Protein AF-A0A094ICD2-F1 (afdb_monomer_lite)

Secondary structure (DSSP, 8-state):
--SS-EEEEES-SEEE--HHHHH-HHHHHHHHHHHHHHHHT--GGGS-EEEETTEEEE-TTSPPPTHIIIIIIHHHHHHHSEEE----EEEEE------SS-S-----SHHHHHHH-SSTTSTTTT--GGG--TTTTT----TTHHHHHHHHHTS--------------PPPPP-STT----GGG--TT-HHHHHHHHHHHHHHHHHHHHHHHTT-TTHHHHHHHHHHHHHHHHHHHSTT-HHHHHHHHHHHHHHHHHHHHHHHHH-GGGGGB-----GGGGTT-B--SHHHHHHHHHHHHHHHHHHHT-SB-THHHHT-SS-TTSHHHHHHHH-HHHHHHHHHHHHHHHHHHHHHHHHHHHHHHHHHHHHHHHHHSPP-EEE-SSS--EEE-TT-HHHHHHHHHHH-EEE-EE-SS-SSHHHHHHHHHHHS--HHHHHHHHHHHHIIIIISS---S--------EEGGGSTTTGGG--S---SEEEEESSPPGGGSTTSEEEGGG--HHHHEEPP---EEEEETTTTEEGGGTSS----TTTTSPPPPSSTTGGGTHHHH-S---HHHHHHGGGG--TTS-HHHHHHHHHTTSSGGGHHHHHHHHHHH--S-TTSHHHHHHHHHHHHB--SPPSS-SS-GGGGGGG-HHHHHHHHHHHHHHHHHHTT-GGGHHHHHHHHHHHHHHHHS--SS--TTTTTT-

pLDDT: mean 82.65, std 15.4, range [32.81, 98.5]

Radius of gyration: 41.5 Å; chains: 1; bounding box: 140×79×101 Å

Sequence (702 aa):
MAKGRLRRCFPGPAIAVSQERMADPSFRKALVQLLTDLDDKTPAEAWPVVSKADSKANEARDSVHPKFITEILTGILRGIGQPVDVARIYKRTREDVLWSKAYKPWRPKRWAAVEQNPDPFGTQRAWKSSKLFHYDDTQLTVSTLRPYLAQVATRGTVALKYHIFTPDCRPRICQGHSTFPKLSLLVADDPYLFLADLELWDQDWLDDWLIANLQSSNSCTLLADLIEGYTATATSHYAESPEDISLMLLTSMDLWVALDKCAIHQHSLLSSYDPGFSHSLFNPFQLPKKLQMERLSRVQQYVTKRINASLYGSLHLFRDIDAKDSFAVRFFEESLHHQILRRDIEAAANIEREQKKMEFEEKHRQYHRMLEESAEICCDRIQWNRHSRSTHGPNCTKCQLISSATSMQITVHEWPLPGREIETKSAVFELDVPTAIAKWRNATYALLVDIFSPVASNLQSDTKVYFLSKFSGLSKYASSRTGRLQLASRKKPFVNAHYGTKKISGATEESICVNNGLQYSMYDSKLSKFTGELLGRCDVLRICTFQLPCGPYGTLQFALDGTTHTSNEMVARQAECPKALNQHEFYAFTALRSGDRLQWRNIARELVARVLNFSHEETYLLVAQTAWQVGRPGDGKLCREAHADLEEEEFGMLLLSVMGEAVGTAEGNWQNAVAIRTIVALATRLLSCPLTVVSTEVAAAF

Structure (mmCIF, N/CA/C/O backbone):
data_AF-A0A094ICD2-F1
#
_entry.id   AF-A0A094ICD2-F1
#
loop_
_atom_site.group_PDB
_atom_site.id
_atom_site.type_symbol
_atom_site.label_atom_id
_atom_site.label_alt_id
_atom_site.label_comp_id
_atom_site.label_asym_id
_atom_site.label_entity_id
_atom_site.label_seq_id
_atom_site.pdbx_PDB_ins_code
_atom_site.Cartn_x
_atom_site.Cartn_y
_atom_site.Cartn_z
_atom_site.occupancy
_atom_site.B_iso_or_equiv
_atom_site.auth_seq_id
_atom_site.auth_comp_id
_atom_site.auth_asym_id
_atom_site.auth_atom_id
_atom_site.pdbx_PDB_model_num
ATOM 1 N N . MET A 1 1 ? 15.847 31.135 -52.117 1.00 32.81 1 MET A N 1
ATOM 2 C CA . MET A 1 1 ? 15.689 29.666 -52.046 1.00 32.81 1 MET A CA 1
ATOM 3 C C . MET A 1 1 ? 17.005 29.041 -52.486 1.00 32.81 1 MET A C 1
ATOM 5 O O . MET A 1 1 ? 17.396 29.264 -53.622 1.00 32.81 1 MET A O 1
ATOM 9 N N . ALA A 1 2 ? 17.728 28.365 -51.591 1.00 35.47 2 ALA A N 1
ATOM 10 C CA . ALA A 1 2 ? 18.984 27.691 -51.929 1.00 35.47 2 ALA A CA 1
ATOM 11 C C . ALA A 1 2 ? 18.685 26.306 -52.531 1.00 35.47 2 ALA A C 1
ATOM 13 O O . ALA A 1 2 ? 17.909 25.538 -51.961 1.00 35.47 2 ALA A O 1
ATOM 14 N N . LYS A 1 3 ? 19.267 25.996 -53.695 1.00 42.56 3 LYS A N 1
ATOM 15 C CA . LYS A 1 3 ? 19.184 24.677 -54.342 1.00 42.56 3 LYS A CA 1
ATOM 16 C C . LYS A 1 3 ? 20.236 23.743 -53.715 1.00 42.56 3 LYS A C 1
ATOM 18 O O . LYS A 1 3 ? 21.357 23.691 -54.200 1.00 42.56 3 LYS A O 1
ATOM 23 N N . GLY A 1 4 ? 19.886 23.018 -52.645 1.00 56.50 4 GLY A N 1
ATOM 24 C CA . GLY A 1 4 ? 20.704 21.916 -52.095 1.00 56.50 4 GLY A CA 1
ATOM 25 C C . GLY A 1 4 ? 20.688 21.778 -50.563 1.00 56.50 4 GLY A C 1
ATOM 26 O O . GLY A 1 4 ? 20.390 22.736 -49.856 1.00 56.50 4 GLY A O 1
ATOM 27 N N . ARG A 1 5 ? 20.992 20.572 -50.043 1.00 53.19 5 ARG A N 1
ATOM 28 C CA . ARG A 1 5 ? 21.205 20.311 -48.599 1.00 53.19 5 ARG A CA 1
ATOM 29 C C . ARG A 1 5 ? 22.667 20.627 -48.235 1.00 53.19 5 ARG A C 1
ATOM 31 O O . ARG A 1 5 ? 23.563 20.110 -48.896 1.00 53.19 5 ARG A O 1
ATOM 38 N N . LEU A 1 6 ? 22.907 21.401 -47.173 1.00 61.72 6 LEU A N 1
ATOM 39 C CA . LEU A 1 6 ? 24.249 21.716 -46.653 1.00 61.72 6 LEU A CA 1
ATOM 40 C C . LEU A 1 6 ? 24.878 20.467 -46.026 1.00 61.72 6 LEU A C 1
ATOM 42 O O . LEU A 1 6 ? 24.270 19.856 -45.150 1.00 61.72 6 LEU A O 1
ATOM 46 N N . ARG A 1 7 ? 26.093 20.080 -46.425 1.00 62.88 7 ARG A N 1
ATOM 47 C CA . ARG A 1 7 ? 26.839 18.992 -45.771 1.00 62.88 7 ARG A CA 1
ATOM 48 C C . ARG A 1 7 ? 27.725 19.586 -44.674 1.00 62.88 7 ARG A C 1
ATOM 50 O O . ARG A 1 7 ? 28.666 20.309 -44.973 1.00 62.88 7 ARG A O 1
ATOM 57 N N . ARG A 1 8 ? 27.419 19.284 -43.414 1.00 67.25 8 ARG A N 1
ATOM 58 C CA . ARG A 1 8 ? 28.163 19.717 -42.222 1.00 67.25 8 ARG A CA 1
ATOM 59 C C . ARG A 1 8 ? 28.950 18.553 -41.632 1.00 67.25 8 ARG A C 1
ATOM 61 O O . ARG A 1 8 ? 28.534 17.406 -41.770 1.00 67.25 8 ARG A O 1
ATOM 68 N N . CYS A 1 9 ? 30.065 18.854 -40.981 1.00 69.56 9 CYS A N 1
ATOM 69 C CA . CYS A 1 9 ? 30.991 17.879 -40.420 1.00 69.56 9 CYS A CA 1
ATOM 70 C C . CYS A 1 9 ? 31.093 18.083 -38.903 1.00 69.56 9 CYS A C 1
ATOM 72 O O . CYS A 1 9 ? 31.327 19.210 -38.468 1.00 69.56 9 CYS A O 1
ATOM 74 N N . PHE A 1 10 ? 30.914 17.019 -38.120 1.00 72.31 10 PHE A N 1
ATOM 75 C CA . PHE A 1 10 ? 30.946 17.057 -36.657 1.00 72.31 10 PHE A CA 1
ATOM 76 C C . PHE A 1 10 ? 31.790 15.903 -36.088 1.00 72.31 10 PHE A C 1
ATOM 78 O O . PHE A 1 10 ? 31.730 14.814 -36.647 1.00 72.31 10 PHE A O 1
ATOM 85 N N . PRO A 1 11 ? 32.527 16.101 -34.983 1.00 72.00 11 PRO A N 1
ATOM 86 C CA . PRO A 1 11 ? 32.781 17.391 -34.344 1.00 72.00 11 PRO A CA 1
ATOM 87 C C . PRO A 1 11 ? 33.642 18.315 -35.233 1.00 72.00 11 PRO A C 1
ATOM 89 O O . PRO A 1 11 ? 34.136 17.920 -36.295 1.00 72.00 11 PRO A O 1
ATOM 92 N N . GLY A 1 12 ? 33.753 19.583 -34.820 1.00 71.12 12 GLY A N 1
ATOM 93 C CA . GLY A 1 12 ? 34.619 20.590 -35.444 1.00 71.12 12 GLY A CA 1
ATOM 94 C C . GLY A 1 12 ? 36.111 20.274 -35.233 1.00 71.12 12 GLY A C 1
ATOM 95 O O . GLY A 1 12 ? 36.508 19.112 -35.282 1.00 71.12 12 GLY A O 1
ATOM 96 N N . PRO A 1 13 ? 36.998 21.262 -35.047 1.00 77.38 13 PRO A N 1
ATOM 97 C CA . PRO A 1 13 ? 38.361 20.981 -34.597 1.00 77.38 13 PRO A CA 1
ATOM 98 C C . PRO A 1 13 ? 38.342 20.208 -33.267 1.00 77.38 13 PRO A C 1
ATOM 100 O O . PRO A 1 13 ? 37.685 20.644 -32.326 1.00 77.38 13 PRO A O 1
ATOM 103 N N . ALA A 1 14 ? 39.048 19.078 -33.195 1.00 82.25 14 ALA A N 1
ATOM 104 C CA . ALA A 1 14 ? 39.200 18.290 -31.975 1.00 82.25 14 ALA A CA 1
ATOM 105 C C . ALA A 1 14 ? 40.624 18.450 -31.432 1.00 82.25 14 ALA A C 1
ATOM 107 O O . ALA A 1 14 ? 41.586 18.551 -32.198 1.00 82.25 14 ALA A O 1
ATOM 108 N N . ILE A 1 15 ? 40.747 18.552 -30.110 1.00 86.69 15 ILE A N 1
ATOM 109 C CA . ILE A 1 15 ? 42.008 18.831 -29.424 1.00 86.69 15 ILE A CA 1
ATOM 110 C C . ILE A 1 15 ? 42.084 17.920 -28.204 1.00 86.69 15 ILE A C 1
ATOM 112 O O . ILE A 1 15 ? 41.211 17.972 -27.341 1.00 86.69 15 ILE A O 1
ATOM 116 N N . ALA A 1 16 ? 43.123 17.097 -28.140 1.00 86.19 16 ALA A N 1
ATOM 117 C CA . ALA A 1 16 ? 43.427 16.286 -26.976 1.00 86.19 16 ALA A CA 1
ATOM 118 C C . ALA A 1 16 ? 44.185 17.131 -25.948 1.00 86.19 16 ALA A C 1
ATOM 120 O O . ALA A 1 16 ? 45.175 17.787 -26.275 1.00 86.19 16 ALA A O 1
ATOM 121 N N . VAL A 1 17 ? 43.726 17.101 -24.701 1.00 89.56 17 VAL A N 1
ATOM 122 C CA . VAL A 1 17 ? 44.374 17.749 -23.554 1.00 89.56 17 VAL A CA 1
ATOM 123 C C . VAL A 1 17 ? 44.742 16.653 -22.561 1.00 89.56 17 VAL A C 1
ATOM 125 O O . VAL A 1 17 ? 43.962 15.721 -22.363 1.00 89.56 17 VAL A O 1
ATOM 128 N N . SER A 1 18 ? 45.929 16.728 -21.954 1.00 88.50 18 SER A N 1
ATOM 129 C CA . SER A 1 18 ? 46.365 15.688 -21.019 1.00 88.50 18 SER A CA 1
ATOM 130 C C . SER A 1 18 ? 45.477 15.639 -19.774 1.00 88.50 18 SER A C 1
ATOM 132 O O . SER A 1 18 ? 44.987 16.661 -19.284 1.00 88.50 18 SER A O 1
ATOM 134 N N . GLN A 1 19 ? 45.302 14.434 -19.231 1.00 85.00 19 GLN A N 1
ATOM 135 C CA . GLN A 1 19 ? 44.500 14.214 -18.029 1.00 85.00 19 GLN A CA 1
ATOM 136 C C . GLN A 1 19 ? 45.043 15.001 -16.828 1.00 85.00 19 GLN A C 1
ATOM 138 O O . GLN A 1 19 ? 44.263 15.561 -16.068 1.00 85.00 19 GLN A O 1
ATOM 143 N N . GLU A 1 20 ? 46.366 15.130 -16.704 1.00 87.44 20 GLU A N 1
ATOM 144 C CA . GLU A 1 20 ? 47.018 15.937 -15.663 1.00 87.44 20 GLU A CA 1
ATOM 145 C C . GLU A 1 20 ? 46.629 17.421 -15.745 1.00 87.44 20 GLU A C 1
ATOM 147 O O . GLU A 1 20 ? 46.322 18.044 -14.729 1.00 87.44 20 GLU A O 1
ATOM 152 N N . ARG A 1 21 ? 46.574 17.990 -16.959 1.00 81.69 21 ARG A N 1
ATOM 153 C CA . ARG A 1 21 ? 46.151 19.382 -17.180 1.00 81.69 21 ARG A CA 1
ATOM 154 C C . ARG A 1 21 ? 44.667 19.573 -16.891 1.00 81.69 21 ARG A C 1
ATOM 156 O O . ARG A 1 21 ? 44.298 20.574 -16.289 1.00 81.69 21 ARG A O 1
ATOM 163 N N . MET A 1 22 ? 43.825 18.613 -17.274 1.00 84.25 22 MET A N 1
ATOM 164 C CA . MET A 1 22 ? 42.396 18.641 -16.942 1.00 84.25 22 MET A CA 1
ATOM 165 C C . MET A 1 22 ? 42.131 18.427 -15.446 1.00 84.25 22 MET A C 1
ATOM 167 O O . MET A 1 22 ? 41.135 18.928 -14.932 1.00 84.25 22 MET A O 1
ATOM 171 N N . ALA A 1 23 ? 43.001 17.708 -14.733 1.00 83.62 23 ALA A N 1
ATOM 172 C CA . ALA A 1 23 ? 42.873 17.476 -13.297 1.00 83.62 23 ALA A CA 1
ATOM 173 C C . ALA A 1 23 ? 43.280 18.699 -12.454 1.00 83.62 23 ALA A C 1
ATOM 175 O O . ALA A 1 23 ? 42.769 18.857 -11.340 1.00 83.62 23 ALA A O 1
ATOM 176 N N . ASP A 1 24 ? 44.129 19.590 -12.981 1.00 88.44 24 ASP A N 1
ATOM 177 C CA . ASP A 1 24 ? 44.553 20.819 -12.300 1.00 88.44 24 ASP A CA 1
ATOM 178 C C . ASP A 1 24 ? 43.336 21.691 -11.907 1.00 88.44 24 ASP A C 1
ATOM 180 O O . ASP A 1 24 ? 42.600 22.183 -12.775 1.00 88.44 24 ASP A O 1
ATOM 184 N N . PRO A 1 25 ? 43.084 21.897 -10.598 1.00 83.19 25 PRO A N 1
ATOM 185 C CA . PRO A 1 25 ? 41.986 22.735 -10.120 1.00 83.19 25 PRO A CA 1
ATOM 186 C C . PRO A 1 25 ? 42.049 24.177 -10.638 1.00 83.19 25 PRO A C 1
ATOM 188 O O . PRO A 1 25 ? 41.003 24.786 -10.872 1.00 83.19 25 PRO A O 1
ATOM 191 N N . SER A 1 26 ? 43.252 24.722 -10.845 1.00 85.56 26 SER A N 1
ATOM 192 C CA . SER A 1 26 ? 43.446 26.100 -11.311 1.00 85.56 26 SER A CA 1
ATOM 193 C C . SER A 1 26 ? 43.010 26.249 -12.764 1.00 85.56 26 SER A C 1
ATOM 195 O O . SER A 1 26 ? 42.265 27.171 -13.104 1.00 85.56 26 SER A O 1
ATOM 197 N N . PHE A 1 27 ? 43.411 25.294 -13.608 1.00 85.06 27 PHE A N 1
ATOM 198 C CA . PHE A 1 27 ? 42.992 25.230 -15.001 1.00 85.06 27 PHE A CA 1
ATOM 199 C C . PHE A 1 27 ? 41.477 25.037 -15.135 1.00 85.06 27 PHE A C 1
ATOM 201 O O . PHE A 1 27 ? 40.829 25.798 -15.853 1.00 85.06 27 PHE A O 1
ATOM 208 N N . ARG A 1 28 ? 40.885 24.088 -14.392 1.00 88.62 28 ARG A N 1
ATOM 209 C CA . ARG A 1 28 ? 39.427 23.864 -14.398 1.00 88.62 28 ARG A CA 1
ATOM 210 C C . ARG A 1 28 ? 38.656 25.110 -13.993 1.00 88.62 28 ARG A C 1
ATOM 212 O O . ARG A 1 28 ? 37.696 25.470 -14.664 1.00 88.62 28 ARG A O 1
ATOM 219 N N . LYS A 1 29 ? 39.096 25.795 -12.935 1.00 85.69 29 LYS A N 1
ATOM 220 C CA . LYS A 1 29 ? 38.468 27.039 -12.483 1.00 85.69 29 LYS A CA 1
ATOM 221 C C . LYS A 1 29 ? 38.525 28.122 -13.562 1.00 85.69 29 LYS A C 1
ATOM 223 O O . LYS A 1 29 ? 37.511 28.763 -13.811 1.00 85.69 29 LYS A O 1
ATOM 228 N N . ALA A 1 30 ? 39.669 28.304 -14.222 1.00 85.94 30 ALA A N 1
ATOM 229 C CA . ALA A 1 30 ? 39.820 29.287 -15.296 1.00 85.94 30 ALA A CA 1
ATOM 230 C C . ALA A 1 30 ? 38.990 28.938 -16.544 1.00 85.94 30 ALA A C 1
ATOM 232 O O . ALA A 1 30 ? 38.371 29.820 -17.135 1.00 85.94 30 ALA A O 1
ATOM 233 N N . LEU A 1 31 ? 38.944 27.658 -16.925 1.00 85.50 31 LEU A N 1
ATOM 234 C CA . LEU A 1 31 ? 38.161 27.178 -18.062 1.00 85.50 31 LEU A CA 1
ATOM 235 C C . LEU A 1 31 ? 36.656 27.329 -17.815 1.00 85.50 31 LEU A C 1
ATOM 237 O O . LEU A 1 31 ? 35.949 27.835 -18.681 1.00 85.50 31 LEU A O 1
ATOM 241 N N . VAL A 1 32 ? 36.176 26.933 -16.631 1.00 88.38 32 VAL A N 1
ATOM 242 C CA . VAL A 1 32 ? 34.773 27.112 -16.232 1.00 88.38 32 VAL A CA 1
ATOM 243 C C . VAL A 1 32 ? 34.426 28.595 -16.200 1.00 88.38 32 VAL A C 1
ATOM 245 O O . VAL A 1 32 ? 33.446 28.981 -16.821 1.00 88.38 32 VAL A O 1
ATOM 248 N N . GLN A 1 33 ? 35.261 29.434 -15.579 1.00 86.88 33 GLN A N 1
ATOM 249 C CA . GLN A 1 33 ? 35.026 30.877 -15.532 1.00 86.88 33 GLN A CA 1
ATOM 250 C C . GLN A 1 33 ? 34.935 31.491 -16.935 1.00 86.88 33 GLN A C 1
ATOM 252 O O . GLN A 1 33 ? 34.023 32.266 -17.191 1.00 86.88 33 GLN A O 1
ATOM 257 N N . LEU A 1 34 ? 35.828 31.114 -17.859 1.00 83.88 34 LEU A N 1
ATOM 258 C CA . LEU A 1 34 ? 35.785 31.586 -19.245 1.00 83.88 34 LEU A CA 1
ATOM 259 C C . LEU A 1 34 ? 34.480 31.185 -19.947 1.00 83.88 34 LEU A C 1
ATOM 261 O O . LEU A 1 34 ? 33.898 31.998 -20.659 1.00 83.88 34 LEU A O 1
ATOM 265 N N . LEU A 1 35 ? 34.030 29.940 -19.771 1.00 85.12 35 LEU A N 1
ATOM 266 C CA . LEU A 1 35 ? 32.788 29.455 -20.375 1.00 85.12 35 LEU A CA 1
ATOM 267 C C . LEU A 1 35 ? 31.563 30.160 -19.779 1.00 85.12 35 LEU A C 1
ATOM 269 O O . LEU A 1 35 ? 30.711 30.613 -20.538 1.00 85.12 35 LEU A O 1
ATOM 273 N N . THR A 1 36 ? 31.516 30.311 -18.453 1.00 83.31 36 THR A N 1
ATOM 274 C CA . THR A 1 36 ? 30.461 31.052 -17.750 1.00 83.31 36 THR A CA 1
ATOM 275 C C . THR A 1 36 ? 30.432 32.518 -18.184 1.00 83.31 36 THR A C 1
ATOM 277 O O . THR A 1 36 ? 29.371 33.040 -18.504 1.00 83.31 36 THR A O 1
ATOM 280 N N . ASP A 1 37 ? 31.589 33.178 -18.287 1.00 80.62 37 ASP A N 1
ATOM 281 C CA . ASP A 1 37 ? 31.666 34.579 -18.712 1.00 80.62 37 ASP A CA 1
ATOM 282 C C . ASP A 1 37 ? 31.225 34.769 -20.172 1.00 80.62 37 ASP A C 1
ATOM 284 O O . ASP A 1 37 ? 30.609 35.784 -20.501 1.00 80.62 37 ASP A O 1
ATOM 288 N N . LEU A 1 38 ? 31.522 33.813 -21.060 1.00 78.69 38 LEU A N 1
ATOM 289 C CA . LEU A 1 38 ? 31.080 33.864 -22.458 1.00 78.69 38 LEU A CA 1
ATOM 290 C C . LEU A 1 38 ? 29.566 33.646 -22.612 1.00 78.69 38 LEU A C 1
ATOM 292 O O . LEU A 1 38 ? 28.971 34.244 -23.515 1.00 78.69 38 LEU A O 1
ATOM 296 N N . ASP A 1 39 ? 28.963 32.830 -21.745 1.00 77.31 39 ASP A N 1
ATOM 297 C CA . ASP A 1 39 ? 27.515 32.598 -21.691 1.00 77.31 39 ASP A CA 1
ATOM 298 C C . ASP A 1 39 ? 26.775 33.825 -21.128 1.00 77.31 39 ASP A C 1
ATOM 300 O O . ASP A 1 39 ? 25.893 34.379 -21.787 1.00 77.31 39 ASP A O 1
ATOM 304 N N . ASP A 1 40 ? 27.222 34.343 -19.977 1.00 73.44 40 ASP A N 1
ATOM 305 C CA . ASP A 1 40 ? 26.594 35.481 -19.292 1.00 73.44 40 ASP A CA 1
ATOM 306 C C . ASP A 1 40 ? 26.815 36.820 -20.017 1.00 73.44 40 ASP A C 1
ATOM 308 O O . ASP A 1 40 ? 25.942 37.694 -20.037 1.00 73.44 40 ASP A O 1
ATOM 312 N N . LYS A 1 41 ? 28.012 37.029 -20.580 1.00 73.75 41 LYS A N 1
ATOM 313 C CA . LYS A 1 41 ? 28.470 38.318 -21.129 1.00 73.75 41 LYS A CA 1
ATOM 314 C C . LYS A 1 41 ? 29.067 38.141 -22.514 1.00 73.75 41 LYS A C 1
ATOM 316 O O . LYS A 1 41 ? 30.206 38.531 -22.775 1.00 73.75 41 LYS A O 1
ATOM 321 N N . THR A 1 42 ? 28.271 37.600 -23.430 1.00 71.88 42 THR A N 1
ATOM 322 C CA . THR A 1 42 ? 28.637 37.521 -24.846 1.00 71.88 42 THR A CA 1
ATOM 323 C C . THR A 1 42 ? 29.144 38.889 -25.357 1.00 71.88 42 THR A C 1
ATOM 325 O O . THR A 1 42 ? 28.352 39.841 -25.418 1.00 71.88 42 THR A O 1
ATOM 328 N N . PRO A 1 43 ? 30.427 39.011 -25.758 1.00 79.62 43 PRO A N 1
ATOM 329 C CA . PRO A 1 43 ? 31.021 40.291 -26.143 1.00 79.62 43 PRO A CA 1
ATOM 330 C C . PRO A 1 43 ? 30.288 40.955 -27.312 1.00 79.62 43 PRO A C 1
ATOM 332 O O . PRO A 1 43 ? 29.812 40.273 -28.224 1.00 79.62 43 PRO A O 1
ATOM 335 N N . ALA A 1 44 ? 30.218 42.291 -27.321 1.00 75.00 44 ALA A N 1
ATOM 336 C CA . ALA A 1 44 ? 29.494 43.067 -28.336 1.00 75.00 44 ALA A CA 1
ATOM 337 C C . ALA A 1 44 ? 29.960 42.747 -29.770 1.00 75.00 44 ALA A C 1
ATOM 339 O O . ALA A 1 44 ? 29.169 42.751 -30.706 1.00 75.00 44 ALA A O 1
ATOM 340 N N . GLU A 1 45 ? 31.228 42.378 -29.945 1.00 77.75 45 GLU A N 1
ATOM 341 C CA . GLU A 1 45 ? 31.835 42.011 -31.222 1.00 77.75 45 GLU A CA 1
ATOM 342 C C . GLU A 1 45 ? 31.318 40.672 -31.775 1.00 77.75 45 GLU A C 1
ATOM 344 O O . GLU A 1 45 ? 31.556 40.354 -32.946 1.00 77.75 45 GLU A O 1
ATOM 349 N N . ALA A 1 46 ? 30.680 39.845 -30.940 1.00 75.00 46 ALA A N 1
ATOM 350 C CA . ALA A 1 46 ? 29.987 38.632 -31.365 1.00 75.00 46 ALA A CA 1
ATOM 351 C C . ALA A 1 46 ? 28.627 38.945 -32.003 1.00 75.00 46 ALA A C 1
ATOM 353 O O . ALA A 1 46 ? 28.119 38.131 -32.779 1.00 75.00 46 ALA A O 1
ATOM 354 N N . TRP A 1 47 ? 28.038 40.100 -31.679 1.00 77.69 47 TRP A N 1
ATOM 355 C CA . TRP A 1 47 ? 26.708 40.467 -32.136 1.00 77.69 47 TRP A CA 1
ATOM 356 C C . TRP A 1 47 ? 26.752 41.015 -33.567 1.00 77.69 47 TRP A C 1
ATOM 358 O O . TRP A 1 47 ? 27.581 41.870 -33.890 1.00 77.69 47 TRP A O 1
ATOM 368 N N . PRO A 1 48 ? 25.863 40.549 -34.455 1.00 72.38 48 PRO A N 1
ATOM 369 C CA . PRO A 1 48 ? 25.646 41.210 -35.734 1.00 72.38 48 PRO A CA 1
ATOM 370 C C . PRO A 1 48 ? 25.084 42.618 -35.495 1.00 72.38 48 PRO A C 1
ATOM 372 O O . PRO A 1 48 ? 24.250 42.820 -34.618 1.00 72.38 48 PRO A O 1
ATOM 375 N N . VAL A 1 49 ? 25.540 43.604 -36.269 1.00 77.19 49 VAL A N 1
ATOM 376 C CA . VAL A 1 49 ? 25.127 45.011 -36.143 1.00 77.19 49 VAL A CA 1
ATOM 377 C C . VAL A 1 49 ? 24.346 45.412 -37.388 1.00 77.19 49 VAL A C 1
ATOM 379 O O . VAL A 1 49 ? 24.780 45.141 -38.508 1.00 77.19 49 VAL A O 1
ATOM 382 N N . VAL A 1 50 ? 23.208 46.078 -37.205 1.00 75.38 50 VAL A N 1
ATOM 383 C CA . VAL A 1 50 ? 22.414 46.660 -38.294 1.00 75.38 50 VAL A CA 1
ATOM 384 C C . VAL A 1 50 ? 22.442 48.179 -38.219 1.00 75.38 50 VAL A C 1
ATOM 386 O O . VAL A 1 50 ? 22.384 48.764 -37.138 1.00 75.38 50 VAL A O 1
ATOM 389 N N . SER A 1 51 ? 22.504 48.819 -39.385 1.00 70.88 51 SER A N 1
ATOM 390 C CA . SER A 1 51 ? 22.322 50.263 -39.511 1.00 70.88 51 SER A CA 1
ATOM 391 C C . SER A 1 51 ? 20.856 50.574 -39.798 1.00 70.88 51 SER A C 1
ATOM 393 O O . SER A 1 51 ? 20.300 50.094 -40.786 1.00 70.88 51 SER A O 1
ATOM 395 N N . LYS A 1 52 ? 20.227 51.379 -38.940 1.00 59.72 52 LYS A N 1
ATOM 396 C CA . LYS A 1 52 ? 18.891 51.947 -39.165 1.00 59.72 52 LYS A CA 1
ATOM 397 C C . LYS A 1 52 ? 18.942 53.444 -38.900 1.00 59.72 52 LYS A C 1
ATOM 399 O O . LYS A 1 52 ? 19.411 53.845 -37.837 1.00 59.72 52 LYS A O 1
ATOM 404 N N . ALA A 1 53 ? 18.442 54.235 -39.852 1.00 61.03 53 ALA A N 1
ATOM 405 C CA . ALA A 1 53 ? 18.404 55.699 -39.764 1.00 61.03 53 ALA A CA 1
ATOM 406 C C . ALA A 1 53 ? 19.744 56.284 -39.266 1.00 61.03 53 ALA A C 1
ATOM 408 O O . ALA A 1 53 ? 19.792 56.952 -38.240 1.00 61.03 53 ALA A O 1
ATOM 409 N N . ASP A 1 54 ? 20.842 55.906 -39.931 1.00 60.72 54 ASP A N 1
ATOM 410 C CA . ASP A 1 54 ? 22.225 56.322 -39.633 1.00 60.72 54 ASP A CA 1
ATOM 411 C C . ASP A 1 54 ? 22.783 55.978 -38.236 1.00 60.72 54 ASP A C 1
ATOM 413 O O . ASP A 1 54 ? 23.920 56.319 -37.912 1.00 60.72 54 ASP A O 1
ATOM 417 N N . SER A 1 55 ? 22.054 55.193 -37.438 1.00 59.22 55 SER A N 1
ATOM 418 C CA . SER A 1 55 ? 22.518 54.636 -36.161 1.00 59.22 55 SER A CA 1
ATOM 419 C C . SER A 1 55 ? 22.855 53.143 -36.281 1.00 59.22 55 SER A C 1
ATOM 421 O O . SER A 1 55 ? 22.172 52.392 -36.983 1.00 59.22 55 SER A O 1
ATOM 423 N N . LYS A 1 56 ? 23.931 52.697 -35.617 1.00 72.69 56 LYS A N 1
ATOM 424 C CA . LYS A 1 56 ? 24.341 51.283 -35.537 1.00 72.69 56 LYS A CA 1
ATOM 425 C C . LYS A 1 56 ? 23.825 50.670 -34.236 1.00 72.69 56 LYS A C 1
ATOM 427 O O . LYS A 1 56 ? 24.127 51.189 -33.167 1.00 72.69 56 LYS A O 1
ATOM 432 N N . ALA A 1 57 ? 23.092 49.562 -34.323 1.00 74.50 57 ALA A N 1
ATOM 433 C CA . ALA A 1 57 ? 22.580 48.834 -33.161 1.00 74.50 57 ALA A CA 1
ATOM 434 C C . ALA A 1 57 ? 22.758 47.317 -33.322 1.00 74.50 57 ALA A C 1
ATOM 436 O O . ALA A 1 57 ? 22.765 46.804 -34.443 1.00 74.50 57 ALA A O 1
ATOM 437 N N . ASN A 1 58 ? 22.878 46.598 -32.202 1.00 76.62 58 ASN A N 1
ATOM 438 C CA . ASN A 1 58 ? 22.964 45.136 -32.197 1.00 76.62 58 ASN A CA 1
ATOM 439 C C . ASN A 1 58 ? 21.660 44.527 -32.737 1.00 76.62 58 ASN A C 1
ATOM 441 O O . ASN A 1 58 ? 20.564 44.851 -32.277 1.00 76.62 58 ASN A O 1
ATOM 445 N N . GLU A 1 59 ? 21.773 43.631 -33.712 1.00 77.00 59 GLU A N 1
ATOM 446 C CA . GLU A 1 59 ? 20.652 42.905 -34.298 1.00 77.00 59 GLU A CA 1
ATOM 447 C C . GLU A 1 59 ? 20.372 41.645 -33.485 1.00 77.00 59 GLU A C 1
ATOM 449 O O . GLU A 1 59 ? 20.860 40.557 -33.781 1.00 77.00 59 GLU A O 1
ATOM 454 N N . ALA A 1 60 ? 19.551 41.799 -32.448 1.00 66.69 60 ALA A N 1
ATOM 455 C CA . ALA A 1 60 ? 19.164 40.706 -31.559 1.00 66.69 60 ALA A CA 1
ATOM 456 C C . ALA A 1 60 ? 18.341 39.592 -32.243 1.00 66.69 60 ALA A C 1
ATOM 458 O O . ALA A 1 60 ? 18.058 38.572 -31.613 1.00 66.69 60 ALA A O 1
ATOM 459 N N . ARG A 1 61 ? 17.918 39.782 -33.504 1.00 60.16 61 ARG A N 1
ATOM 460 C CA . ARG A 1 61 ? 17.164 38.792 -34.293 1.00 60.16 61 ARG A CA 1
ATOM 461 C C . ARG A 1 61 ? 18.052 37.926 -35.192 1.00 60.16 61 ARG A C 1
ATOM 463 O O . ARG A 1 61 ? 17.516 37.064 -35.881 1.00 60.16 61 ARG A O 1
ATOM 470 N N . ASP A 1 62 ? 19.365 38.147 -35.208 1.00 57.69 62 ASP A N 1
ATOM 471 C CA . ASP A 1 62 ? 20.337 37.302 -35.914 1.00 57.69 62 ASP A CA 1
ATOM 472 C C . ASP A 1 62 ? 21.232 36.575 -34.893 1.00 57.69 62 ASP A C 1
ATOM 474 O O . ASP A 1 62 ? 21.361 36.987 -33.737 1.00 57.69 62 ASP A O 1
ATOM 478 N N . SER A 1 63 ? 21.789 35.430 -35.282 1.00 63.78 63 SER A N 1
ATOM 479 C CA . SER A 1 63 ? 22.549 34.577 -34.370 1.00 63.78 63 SER A CA 1
ATOM 480 C C . SER A 1 63 ? 23.889 35.211 -34.001 1.00 63.78 63 SER A C 1
ATOM 482 O O . SER A 1 63 ? 24.648 35.655 -34.866 1.00 63.78 63 SER A O 1
ATOM 484 N N . VAL A 1 64 ? 24.206 35.184 -32.705 1.00 72.50 64 VAL A N 1
ATOM 485 C CA . VAL A 1 64 ? 25.523 35.550 -32.175 1.00 72.50 64 VAL A CA 1
ATOM 486 C C . VAL A 1 64 ? 26.601 34.709 -32.859 1.00 72.50 64 VAL A C 1
ATOM 488 O O . VAL A 1 64 ? 26.470 33.491 -32.999 1.00 72.50 64 VAL A O 1
ATOM 491 N N . HIS A 1 65 ? 27.690 35.346 -33.287 1.00 71.12 65 HIS A N 1
ATOM 492 C CA . HIS A 1 65 ? 28.803 34.633 -33.892 1.00 71.12 65 HIS A CA 1
ATOM 493 C C . HIS A 1 65 ? 29.504 33.745 -32.858 1.00 71.12 65 HIS A C 1
ATOM 495 O O . HIS A 1 65 ? 30.037 34.270 -31.879 1.00 71.12 65 HIS A O 1
ATOM 501 N N . PRO A 1 66 ? 29.662 32.434 -33.113 1.00 75.56 66 PRO A N 1
ATOM 502 C CA . PRO A 1 66 ? 30.315 31.537 -32.162 1.00 75.56 66 PRO A CA 1
ATOM 503 C C . PRO A 1 66 ? 31.847 31.687 -32.103 1.00 75.56 66 PRO A C 1
ATOM 505 O O . PRO A 1 66 ? 32.501 30.823 -31.533 1.00 75.56 66 PRO A O 1
ATOM 508 N N . LYS A 1 67 ? 32.443 32.756 -32.663 1.00 74.69 67 LYS A N 1
ATOM 509 C CA . LYS A 1 67 ? 33.905 32.924 -32.823 1.00 74.69 67 LYS A CA 1
ATOM 510 C C . LYS A 1 67 ? 34.680 32.767 -31.514 1.00 74.69 67 LYS A C 1
ATOM 512 O O . LYS A 1 67 ? 35.775 32.222 -31.496 1.00 74.69 67 LYS A O 1
ATOM 517 N N . PHE A 1 68 ? 34.092 33.174 -30.393 1.00 80.00 68 PHE A N 1
ATOM 518 C CA . PHE A 1 68 ? 34.722 33.032 -29.082 1.00 80.00 68 PHE A CA 1
ATOM 519 C C . PHE A 1 68 ? 34.864 31.561 -28.647 1.00 80.00 68 PHE A C 1
ATOM 521 O O . PHE A 1 68 ? 35.836 31.204 -27.990 1.00 80.00 68 PHE A O 1
ATOM 528 N N . ILE A 1 69 ? 33.971 30.680 -29.099 1.00 79.19 69 ILE A N 1
ATOM 529 C CA . ILE A 1 69 ? 34.056 29.232 -28.868 1.00 79.19 69 ILE A CA 1
ATOM 530 C C . ILE A 1 69 ? 34.854 28.548 -29.989 1.00 79.19 69 ILE A C 1
ATOM 532 O O . ILE A 1 69 ? 35.798 27.796 -29.741 1.00 79.19 69 ILE A O 1
ATOM 536 N N . THR A 1 70 ? 34.518 28.831 -31.248 1.00 73.50 70 THR A N 1
ATOM 537 C CA . THR A 1 70 ? 35.095 28.128 -32.404 1.00 73.50 70 THR A CA 1
ATOM 538 C C . THR A 1 70 ? 36.516 28.565 -32.744 1.00 73.50 70 THR A C 1
ATOM 540 O O . THR A 1 70 ? 37.230 27.813 -33.398 1.00 73.50 70 THR A O 1
ATOM 543 N N . GLU A 1 71 ? 36.939 29.757 -32.320 1.00 78.81 71 GLU A N 1
ATOM 544 C CA . GLU A 1 71 ? 38.268 30.303 -32.617 1.00 78.81 71 GLU A CA 1
ATOM 545 C C . GLU A 1 71 ? 39.066 30.536 -31.333 1.00 78.81 71 GLU A C 1
ATOM 547 O O . GLU A 1 71 ? 40.152 29.979 -31.209 1.00 78.81 71 GLU A O 1
ATOM 552 N N . ILE A 1 72 ? 38.539 31.285 -30.352 1.00 81.50 72 ILE A N 1
ATOM 553 C CA . ILE A 1 72 ? 39.312 31.630 -29.141 1.00 81.50 72 ILE A CA 1
ATOM 554 C C . ILE A 1 72 ? 39.489 30.427 -28.218 1.00 81.50 72 ILE A C 1
ATOM 556 O O . ILE A 1 72 ? 40.625 30.049 -27.947 1.00 81.50 72 ILE A O 1
ATOM 560 N N . LEU A 1 73 ? 38.405 29.791 -27.767 1.00 82.06 73 LEU A N 1
ATOM 561 C CA . LEU A 1 73 ? 38.508 28.602 -26.916 1.00 82.06 73 LEU A CA 1
ATOM 562 C C . LEU A 1 73 ? 39.278 27.485 -27.627 1.00 82.06 73 LEU A C 1
ATOM 564 O O . LEU A 1 73 ? 40.182 26.888 -27.053 1.00 82.06 73 LEU A O 1
ATOM 568 N N . THR A 1 74 ? 38.980 27.260 -28.905 1.00 79.56 74 THR A N 1
ATOM 569 C CA . THR A 1 74 ? 39.716 26.295 -29.733 1.00 79.56 74 THR A CA 1
ATOM 570 C C . THR A 1 74 ? 41.209 26.655 -29.827 1.00 79.56 74 THR A C 1
ATOM 572 O O . THR A 1 74 ? 42.059 25.774 -29.744 1.00 79.56 74 THR A O 1
ATOM 575 N N . GLY A 1 75 ? 41.561 27.937 -29.946 1.00 79.62 75 GLY A N 1
ATOM 576 C CA . GLY A 1 75 ? 42.944 28.421 -29.947 1.00 79.62 75 GLY A CA 1
ATOM 577 C C . GLY A 1 75 ? 43.653 28.236 -28.603 1.00 79.62 75 GLY A C 1
ATOM 578 O O . GLY A 1 75 ? 44.791 27.773 -28.579 1.00 79.62 75 GLY A O 1
ATOM 579 N N . ILE A 1 76 ? 42.968 28.514 -27.489 1.00 81.44 76 ILE A N 1
ATOM 580 C CA . ILE A 1 76 ? 43.475 28.277 -26.128 1.00 81.44 76 ILE A CA 1
ATOM 581 C C . ILE A 1 76 ? 43.756 26.789 -25.935 1.00 81.44 76 ILE A C 1
ATOM 583 O O . ILE A 1 76 ? 44.859 26.419 -25.540 1.00 81.44 76 ILE A O 1
ATOM 587 N N . LEU A 1 77 ? 42.786 25.935 -26.275 1.00 83.44 77 LEU A N 1
ATOM 588 C CA . LEU A 1 77 ? 42.918 24.487 -26.162 1.00 83.44 77 LEU A CA 1
ATOM 589 C C . LEU A 1 77 ? 44.069 23.962 -27.035 1.00 83.44 77 LEU A C 1
ATOM 591 O O . LEU A 1 77 ? 44.820 23.103 -26.586 1.00 83.44 77 LEU A O 1
ATOM 595 N N . ARG A 1 78 ? 44.285 24.514 -28.241 1.00 82.69 78 ARG A N 1
ATOM 596 C CA . ARG A 1 78 ? 45.442 24.163 -29.090 1.00 82.69 78 ARG A CA 1
ATOM 597 C C . ARG A 1 78 ? 46.782 24.554 -28.475 1.00 82.69 78 ARG A C 1
ATOM 599 O O . ARG A 1 78 ? 47.764 23.880 -28.742 1.00 82.69 78 ARG A O 1
ATOM 606 N N . GLY A 1 79 ? 46.838 25.632 -27.694 1.00 80.69 79 GLY A N 1
ATOM 607 C CA . GLY A 1 79 ? 48.067 26.074 -27.031 1.00 80.69 79 GLY A CA 1
ATOM 608 C C . GLY A 1 79 ? 48.490 25.186 -25.857 1.00 80.69 79 GLY A C 1
ATOM 609 O O . GLY A 1 79 ? 49.667 25.156 -25.511 1.00 80.69 79 GLY A O 1
ATOM 610 N N . ILE A 1 80 ? 47.545 24.460 -25.252 1.00 82.75 80 ILE A N 1
ATOM 611 C CA . ILE A 1 80 ? 47.782 23.602 -24.075 1.00 82.75 80 ILE A CA 1
ATOM 612 C C . ILE A 1 80 ? 47.642 22.101 -24.362 1.00 82.75 80 ILE A C 1
ATOM 614 O O . ILE A 1 80 ? 47.938 21.279 -23.495 1.00 82.75 80 ILE A O 1
ATOM 618 N N . GLY A 1 81 ? 47.152 21.752 -25.547 1.00 84.69 81 GLY A N 1
ATOM 619 C CA . GLY A 1 81 ? 46.898 20.392 -26.001 1.00 84.69 81 GLY A CA 1
ATOM 620 C C . GLY A 1 81 ? 47.439 20.161 -27.407 1.00 84.69 81 GLY A C 1
ATOM 621 O O . GLY A 1 81 ? 48.263 20.923 -27.907 1.00 84.69 81 GLY A O 1
ATOM 622 N N . GLN A 1 82 ? 46.970 19.103 -28.062 1.00 82.94 82 GLN A N 1
ATOM 623 C CA . GLN A 1 82 ? 47.357 18.769 -29.432 1.00 82.94 82 GLN A CA 1
ATOM 624 C C . GLN A 1 82 ? 46.119 18.546 -30.304 1.00 82.94 82 GLN A C 1
ATOM 626 O O . GLN A 1 82 ? 45.196 17.852 -29.875 1.00 82.94 82 GLN A O 1
ATOM 631 N N . PRO A 1 83 ? 46.057 19.122 -31.519 1.00 84.19 83 PRO A N 1
ATOM 632 C CA . PRO A 1 83 ? 45.005 18.789 -32.468 1.00 84.19 83 PRO A CA 1
ATOM 633 C C . PRO A 1 83 ? 44.999 17.285 -32.741 1.00 84.19 83 PRO A C 1
ATOM 635 O O . PRO A 1 83 ? 46.045 16.704 -33.017 1.00 84.19 83 PRO A O 1
ATOM 638 N N . VAL A 1 84 ? 43.821 16.678 -32.697 1.00 82.19 84 VAL A N 1
ATOM 639 C CA . VAL A 1 84 ? 43.630 15.266 -33.030 1.00 82.19 84 VAL A CA 1
ATOM 640 C C . VAL A 1 84 ? 42.620 15.148 -34.151 1.00 82.19 84 VAL A C 1
ATOM 642 O O . VAL A 1 84 ? 41.641 15.899 -34.203 1.00 82.19 84 VAL A O 1
ATOM 645 N N . ASP A 1 85 ? 42.871 14.217 -35.063 1.00 82.12 85 ASP A N 1
ATOM 646 C CA . ASP A 1 85 ? 41.852 13.828 -36.021 1.00 82.12 85 ASP A CA 1
ATOM 647 C C . ASP A 1 85 ? 40.984 12.743 -35.393 1.00 82.12 85 ASP A C 1
ATOM 649 O O . ASP A 1 85 ? 41.479 11.789 -34.796 1.00 82.12 85 ASP A O 1
ATOM 653 N N . VAL A 1 86 ? 39.677 12.941 -35.470 1.00 82.81 86 VAL A N 1
ATOM 654 C CA . VAL A 1 86 ? 38.676 12.068 -34.857 1.00 82.81 86 VAL A CA 1
ATOM 655 C C . VAL A 1 86 ? 37.703 11.640 -35.935 1.00 82.81 86 VAL A C 1
ATOM 657 O O . VAL A 1 86 ? 37.491 12.379 -36.897 1.00 82.81 86 VAL A O 1
ATOM 660 N N . ALA A 1 87 ? 37.087 10.470 -35.778 1.00 78.88 87 ALA A N 1
ATOM 661 C CA . ALA A 1 87 ? 36.043 10.024 -36.690 1.00 78.88 87 ALA A CA 1
ATOM 662 C C . ALA A 1 87 ? 34.949 11.100 -36.791 1.00 78.88 87 ALA A C 1
ATOM 664 O O . ALA A 1 87 ? 34.395 11.546 -35.782 1.00 78.88 87 ALA A O 1
ATOM 665 N N . ARG A 1 88 ? 34.679 11.565 -38.017 1.00 76.88 88 ARG A N 1
ATOM 666 C CA . ARG A 1 88 ? 33.759 12.679 -38.255 1.00 76.88 88 ARG A CA 1
ATOM 667 C C . ARG A 1 88 ? 32.463 12.211 -38.891 1.00 76.88 88 ARG A C 1
ATOM 669 O O . ARG A 1 88 ? 32.451 11.511 -39.901 1.00 76.88 88 ARG A O 1
ATOM 676 N N . ILE A 1 89 ? 31.363 12.709 -38.352 1.00 77.50 89 ILE A N 1
ATOM 677 C CA . ILE A 1 89 ? 30.015 12.514 -38.859 1.00 77.50 89 ILE A CA 1
ATOM 678 C C . ILE A 1 89 ? 29.701 13.622 -39.861 1.00 77.50 89 ILE A C 1
ATOM 680 O O . ILE A 1 89 ? 29.780 14.817 -39.558 1.00 77.50 89 ILE A O 1
ATOM 684 N N . TYR A 1 90 ? 29.281 13.228 -41.061 1.00 74.81 90 TYR A N 1
ATOM 685 C CA . TYR A 1 90 ? 28.871 14.154 -42.110 1.00 74.81 90 TYR A CA 1
ATOM 686 C C . TYR A 1 90 ? 27.348 14.203 -42.223 1.00 74.81 90 TYR A C 1
ATOM 688 O O . TYR A 1 90 ? 26.728 13.321 -42.814 1.00 74.81 90 TYR A O 1
ATOM 696 N N . LYS A 1 91 ? 26.727 15.269 -41.718 1.00 63.25 91 LYS A N 1
ATOM 697 C CA . LYS A 1 91 ? 25.271 15.440 -41.745 1.00 63.25 91 LYS A CA 1
ATOM 698 C C . LYS A 1 91 ? 24.846 16.346 -42.894 1.00 63.25 91 LYS A C 1
ATOM 700 O O . LYS A 1 91 ? 25.350 17.455 -43.043 1.00 63.25 91 LYS A O 1
ATOM 705 N N . ARG A 1 92 ? 23.875 15.905 -43.696 1.00 65.50 92 ARG A N 1
ATOM 706 C CA . ARG A 1 92 ? 23.205 16.760 -44.689 1.00 65.50 92 ARG A CA 1
ATOM 707 C C . ARG A 1 92 ? 22.061 17.509 -44.009 1.00 65.50 92 ARG A C 1
ATOM 709 O O . ARG A 1 92 ? 20.982 16.955 -43.829 1.00 65.50 92 ARG A O 1
ATOM 716 N N . THR A 1 93 ? 22.297 18.749 -43.609 1.00 57.28 93 THR A N 1
ATOM 717 C CA . THR A 1 93 ? 21.319 19.604 -42.933 1.00 57.28 93 THR A CA 1
ATOM 718 C C . THR A 1 93 ? 20.525 20.442 -43.936 1.00 57.28 93 THR A C 1
ATOM 720 O O . THR A 1 93 ? 21.073 20.946 -44.919 1.00 57.28 93 THR A O 1
ATOM 723 N N . ARG A 1 94 ? 19.225 20.602 -43.679 1.00 56.44 94 ARG A N 1
ATOM 724 C CA . ARG A 1 94 ? 18.324 21.512 -44.396 1.00 56.44 94 ARG A CA 1
ATOM 725 C C . ARG A 1 94 ? 17.790 22.533 -43.397 1.00 56.44 94 ARG A C 1
ATOM 727 O O . ARG A 1 94 ? 17.481 22.175 -42.270 1.00 56.44 94 ARG A O 1
ATOM 734 N N . GLU A 1 95 ? 17.697 23.780 -43.829 1.00 55.44 95 GLU A N 1
ATOM 735 C CA . GLU A 1 95 ? 17.170 24.886 -43.033 1.00 55.44 95 GLU A CA 1
ATOM 736 C C . GLU A 1 95 ? 15.692 25.116 -43.403 1.00 55.44 95 GLU A C 1
ATOM 738 O O . GLU A 1 95 ? 15.411 25.555 -44.522 1.00 55.44 95 GLU A O 1
ATOM 743 N N . ASP A 1 96 ? 14.749 24.905 -42.479 1.00 49.78 96 ASP A N 1
ATOM 744 C CA . ASP A 1 96 ? 13.319 25.246 -42.637 1.00 49.78 96 ASP A CA 1
ATOM 745 C C . ASP A 1 96 ? 12.927 26.359 -41.636 1.00 49.78 96 ASP A C 1
ATOM 747 O O . ASP A 1 96 ? 13.459 26.415 -40.533 1.00 49.78 96 ASP A O 1
ATOM 751 N N . VAL A 1 97 ? 12.121 27.350 -42.059 1.00 49.00 97 VAL A N 1
ATOM 752 C CA . VAL A 1 97 ? 11.546 28.361 -41.147 1.00 49.00 97 VAL A CA 1
ATOM 753 C C . VAL A 1 97 ? 10.138 27.903 -40.889 1.00 49.00 97 VAL A C 1
ATOM 755 O O . VAL A 1 97 ? 9.333 27.878 -41.816 1.00 49.00 97 VAL A O 1
ATOM 758 N N . LEU A 1 98 ? 9.822 27.632 -39.633 1.00 45.56 98 LEU A N 1
ATOM 759 C CA . LEU A 1 98 ? 8.442 27.575 -39.183 1.00 45.56 98 LEU A CA 1
ATOM 760 C C . LEU A 1 98 ? 8.080 28.982 -38.689 1.00 45.56 98 LEU A C 1
ATOM 762 O O . LEU A 1 98 ? 8.604 29.440 -37.677 1.00 45.56 98 LEU A O 1
ATOM 766 N N . TRP A 1 99 ? 7.273 29.717 -39.463 1.00 50.81 99 TRP A N 1
ATOM 767 C CA . TRP A 1 99 ? 6.901 31.107 -39.167 1.00 50.81 99 TRP A CA 1
ATOM 768 C C . TRP A 1 99 ? 5.397 31.242 -38.918 1.00 50.81 99 TRP A C 1
ATOM 770 O O . TRP A 1 99 ? 4.600 31.041 -39.829 1.00 50.81 99 TRP A O 1
ATOM 780 N N . SER A 1 100 ? 5.024 31.716 -37.727 1.00 39.69 100 SER A N 1
ATOM 781 C CA . SER A 1 100 ? 3.859 32.585 -37.503 1.00 39.69 100 SER A CA 1
ATOM 782 C C . SER A 1 100 ? 4.080 33.394 -36.217 1.00 39.69 100 SER A C 1
ATOM 784 O O . SER A 1 100 ? 4.112 32.832 -35.130 1.00 39.69 100 SER A O 1
ATOM 786 N N . LYS A 1 101 ? 4.277 34.716 -36.349 1.00 49.88 101 LYS A N 1
ATOM 787 C CA . LYS A 1 101 ? 4.308 35.717 -35.254 1.00 49.88 101 LYS A CA 1
ATOM 788 C C . LYS A 1 101 ? 5.223 35.413 -34.039 1.00 49.88 101 LYS A C 1
ATOM 790 O O . LYS A 1 101 ? 4.817 35.643 -32.905 1.00 49.88 101 LYS A O 1
ATOM 795 N N . ALA A 1 102 ? 6.472 34.987 -34.246 1.00 54.38 102 ALA A N 1
ATOM 796 C CA . ALA A 1 102 ? 7.463 34.848 -33.163 1.00 54.38 102 ALA A CA 1
ATOM 797 C C . ALA A 1 102 ? 8.561 35.935 -33.224 1.00 54.38 102 ALA A C 1
ATOM 799 O O . ALA A 1 102 ? 9.056 36.262 -34.301 1.00 54.38 102 ALA A O 1
ATOM 800 N N . TYR A 1 103 ? 8.956 36.484 -32.064 1.00 51.97 103 TYR A N 1
ATOM 801 C CA . TYR A 1 103 ? 9.914 37.602 -31.927 1.00 51.97 103 TYR A CA 1
ATOM 802 C C . TYR A 1 103 ? 11.375 37.235 -32.276 1.00 51.97 103 TYR A C 1
ATOM 804 O O . TYR A 1 103 ? 12.134 38.095 -32.720 1.00 51.97 103 TYR A O 1
ATOM 812 N N . LYS A 1 104 ? 11.763 35.957 -32.130 1.00 50.56 104 LYS A N 1
ATOM 813 C CA . LYS A 1 104 ? 13.102 35.424 -32.451 1.00 50.56 104 LYS A CA 1
ATOM 814 C C . LYS A 1 104 ? 13.017 34.322 -33.524 1.00 50.56 104 LYS A C 1
ATOM 816 O O . LYS A 1 104 ? 12.895 33.151 -33.173 1.00 50.56 104 LYS A O 1
ATOM 821 N N . PRO A 1 105 ? 13.053 34.649 -34.824 1.00 50.41 105 PRO A N 1
ATOM 822 C CA . PRO A 1 105 ? 13.197 33.640 -35.867 1.00 50.41 105 PRO A CA 1
ATOM 823 C C . PRO A 1 105 ? 14.667 33.213 -35.982 1.00 50.41 105 PRO A C 1
ATOM 825 O O . PRO A 1 105 ? 15.553 34.052 -36.110 1.00 50.41 105 PRO A O 1
ATOM 828 N N . TRP A 1 106 ? 14.948 31.912 -35.978 1.00 45.91 106 TRP A N 1
ATOM 829 C CA . TRP A 1 106 ? 16.303 31.412 -36.223 1.00 45.91 106 TRP A CA 1
ATOM 830 C C . TRP A 1 106 ? 16.579 31.434 -37.731 1.00 45.91 106 TRP A C 1
ATOM 832 O O . TRP A 1 106 ? 16.027 30.577 -38.417 1.00 45.91 106 TRP A O 1
ATOM 842 N N . ARG A 1 107 ? 17.348 32.413 -38.266 1.00 52.69 107 ARG A N 1
ATOM 843 C CA . ARG A 1 107 ? 17.827 32.424 -39.674 1.00 52.69 107 ARG A CA 1
ATOM 844 C C . ARG A 1 107 ? 19.057 33.292 -40.006 1.00 52.69 107 ARG A C 1
ATOM 846 O O . ARG A 1 107 ? 19.276 34.303 -39.358 1.00 52.69 107 ARG A O 1
ATOM 853 N N . PRO A 1 108 ? 19.788 32.948 -41.099 1.00 55.34 108 PRO A N 1
ATOM 854 C CA . PRO A 1 108 ? 21.213 33.219 -41.302 1.00 55.34 108 PRO A CA 1
ATOM 855 C C . PRO A 1 108 ? 21.505 34.060 -42.563 1.00 55.34 108 PRO A C 1
ATOM 857 O O . PRO A 1 108 ? 21.397 33.561 -43.685 1.00 55.34 108 PRO A O 1
ATOM 860 N N . LYS A 1 109 ? 21.944 35.317 -42.432 1.00 49.88 109 LYS A N 1
ATOM 861 C CA . LYS A 1 109 ? 22.459 36.078 -43.599 1.00 49.88 109 LYS A CA 1
ATOM 862 C C . LYS A 1 109 ? 23.973 35.961 -43.784 1.00 49.88 109 LYS A C 1
ATOM 864 O O . LYS A 1 109 ? 24.463 36.049 -44.904 1.00 49.88 109 LYS A O 1
ATOM 869 N N . ARG A 1 110 ? 24.710 35.706 -42.703 1.00 48.69 110 ARG A N 1
ATOM 870 C CA . ARG A 1 110 ? 26.179 35.697 -42.687 1.00 48.69 110 ARG A CA 1
ATOM 871 C C . ARG A 1 110 ? 26.804 34.534 -43.463 1.00 48.69 110 ARG A C 1
ATOM 873 O O . ARG A 1 110 ? 27.787 34.722 -44.169 1.00 48.69 110 ARG A O 1
ATOM 880 N N . TRP A 1 111 ? 26.228 33.339 -43.356 1.00 46.31 111 TRP A N 1
ATOM 881 C CA . TRP A 1 111 ? 26.842 32.129 -43.912 1.00 46.31 111 TRP A CA 1
ATOM 882 C C . TRP A 1 111 ? 26.690 32.014 -45.427 1.00 46.31 111 TRP A C 1
ATOM 884 O O . TRP A 1 111 ? 27.606 31.538 -46.085 1.00 46.31 111 TRP A O 1
ATOM 894 N N . ALA A 1 112 ? 25.621 32.579 -45.992 1.00 46.34 112 ALA A N 1
ATOM 895 C CA . ALA A 1 112 ? 25.457 32.677 -47.440 1.00 46.34 112 ALA A CA 1
ATOM 896 C C . ALA A 1 112 ? 26.532 33.562 -48.109 1.00 46.34 112 ALA A C 1
ATOM 898 O O . ALA A 1 112 ? 26.878 33.321 -49.260 1.00 46.34 112 ALA A O 1
ATOM 899 N N . ALA A 1 113 ? 27.087 34.556 -47.399 1.00 46.34 113 ALA A N 1
ATOM 900 C CA . ALA A 1 113 ? 28.147 35.423 -47.927 1.00 46.34 113 ALA A CA 1
ATOM 901 C C . ALA A 1 113 ? 29.521 34.729 -47.973 1.00 46.34 113 ALA A C 1
ATOM 903 O O . ALA A 1 113 ? 30.296 34.966 -48.895 1.00 46.34 113 ALA A O 1
ATOM 904 N N . VAL A 1 114 ? 29.803 33.845 -47.011 1.00 46.22 114 VAL A N 1
ATOM 905 C CA . VAL A 1 114 ? 31.035 33.034 -46.980 1.00 46.22 114 VAL A CA 1
ATOM 906 C C . VAL A 1 114 ? 30.962 31.879 -47.986 1.00 46.22 114 VAL A C 1
ATOM 908 O O . VAL A 1 114 ? 31.965 31.502 -48.577 1.00 46.22 114 VAL A O 1
ATOM 911 N N . GLU A 1 115 ? 29.765 31.343 -48.232 1.00 46.44 115 GLU A N 1
ATOM 912 C CA . GLU A 1 115 ? 29.548 30.234 -49.171 1.00 46.44 115 GLU A CA 1
ATOM 913 C C . GLU A 1 115 ? 29.611 30.672 -50.649 1.00 46.44 115 GLU A C 1
ATOM 915 O O . GLU A 1 115 ? 29.931 29.867 -51.519 1.00 46.44 115 GLU A O 1
ATOM 920 N N . GLN A 1 116 ? 29.334 31.949 -50.946 1.00 51.44 116 GLN A N 1
ATOM 921 C CA . GLN A 1 116 ? 29.383 32.499 -52.309 1.00 51.44 116 GLN A CA 1
ATOM 922 C C . GLN A 1 116 ? 30.753 33.067 -52.711 1.00 51.44 116 GLN A C 1
ATOM 924 O O . GLN A 1 116 ? 31.003 33.241 -53.903 1.00 51.44 116 GLN A O 1
ATOM 929 N N . ASN A 1 117 ? 31.643 33.354 -51.757 1.00 48.47 117 ASN A N 1
ATOM 930 C CA . ASN A 1 117 ? 32.986 33.854 -52.037 1.00 48.47 117 ASN A CA 1
ATOM 931 C C . ASN A 1 117 ? 33.990 33.258 -51.030 1.00 48.47 117 ASN A C 1
ATOM 933 O O . ASN A 1 117 ? 33.918 33.616 -49.856 1.00 48.47 117 ASN A O 1
ATOM 937 N N . PRO A 1 118 ? 34.930 32.389 -51.454 1.00 50.56 118 PRO A N 1
ATOM 938 C CA . PRO A 1 118 ? 35.908 31.769 -50.555 1.00 50.56 118 PRO A CA 1
ATOM 939 C C . PRO A 1 118 ? 36.933 32.753 -49.953 1.00 50.56 118 PRO A C 1
ATOM 941 O O . PRO A 1 118 ? 37.640 32.382 -49.020 1.00 50.56 118 PRO A O 1
ATOM 944 N N . ASP A 1 119 ? 36.987 34.006 -50.424 1.00 51.09 119 ASP A N 1
ATOM 945 C CA . ASP A 1 119 ? 37.742 35.107 -49.805 1.00 51.09 119 ASP A CA 1
ATOM 946 C C . ASP A 1 119 ? 36.882 36.389 -49.758 1.00 51.09 119 ASP A C 1
ATOM 948 O O . ASP A 1 119 ? 37.096 37.339 -50.521 1.00 51.09 119 ASP A O 1
ATOM 952 N N . PRO A 1 120 ? 35.860 36.436 -48.885 1.00 49.25 120 PRO A N 1
ATOM 953 C CA . PRO A 1 120 ? 34.854 37.498 -48.882 1.00 49.25 120 PRO A CA 1
ATOM 954 C C . PRO A 1 120 ? 35.399 38.855 -48.410 1.00 49.25 120 PRO A C 1
ATOM 956 O O . PRO A 1 120 ? 34.723 39.870 -48.563 1.00 49.25 120 PRO A O 1
ATOM 959 N N . PHE A 1 121 ? 36.628 38.883 -47.885 1.00 52.41 121 PHE A N 1
ATOM 960 C CA . PHE A 1 121 ? 37.313 40.080 -47.395 1.00 52.41 121 PHE A CA 1
ATOM 961 C C . PHE A 1 121 ? 38.575 40.435 -48.207 1.00 52.41 121 PHE A C 1
ATOM 963 O O . PHE A 1 121 ? 39.274 41.380 -47.854 1.00 52.41 121 PHE A O 1
ATOM 970 N N . GLY A 1 122 ? 38.870 39.708 -49.295 1.00 51.94 122 GLY A N 1
ATOM 971 C CA . GLY A 1 122 ? 39.993 39.993 -50.205 1.00 51.94 122 GLY A CA 1
ATOM 972 C C . GLY A 1 122 ? 41.393 39.734 -49.628 1.00 51.94 122 GLY A C 1
ATOM 973 O O . GLY A 1 122 ? 42.396 40.157 -50.207 1.00 51.94 122 GLY A O 1
ATOM 974 N N . THR A 1 123 ? 41.472 39.055 -48.487 1.00 54.53 123 THR A N 1
ATOM 975 C CA . THR A 1 123 ? 42.703 38.812 -47.724 1.00 54.53 123 THR A CA 1
ATOM 976 C C . THR A 1 123 ? 43.648 37.810 -48.383 1.00 54.53 123 THR A C 1
ATOM 978 O O . THR A 1 123 ? 44.863 37.938 -48.251 1.00 54.53 123 THR A O 1
ATOM 981 N N . GLN A 1 124 ? 43.125 36.853 -49.148 1.00 48.31 124 GLN A N 1
ATOM 982 C CA . GLN A 1 124 ? 43.929 35.851 -49.850 1.00 48.31 124 GLN A CA 1
ATOM 983 C C . GLN A 1 124 ? 44.494 36.396 -51.168 1.00 48.31 124 GLN A C 1
ATOM 985 O O . GLN A 1 124 ? 45.615 36.054 -51.539 1.00 48.31 124 GLN A O 1
ATOM 990 N N . ARG A 1 125 ? 43.779 37.298 -51.862 1.00 50.25 125 ARG A N 1
ATOM 991 C CA . ARG A 1 125 ? 44.286 37.956 -53.091 1.00 50.25 125 ARG A CA 1
ATOM 992 C C . ARG A 1 125 ? 45.374 39.004 -52.839 1.00 50.25 125 ARG A C 1
ATOM 994 O O . ARG A 1 125 ? 46.148 39.297 -53.750 1.00 50.25 125 ARG A O 1
ATOM 1001 N N . ALA A 1 126 ? 45.457 39.555 -51.629 1.00 49.72 126 ALA A N 1
ATOM 1002 C CA . ALA A 1 126 ? 46.529 40.470 -51.228 1.00 49.72 126 ALA A CA 1
ATOM 1003 C C . ALA A 1 126 ? 47.835 39.744 -50.844 1.00 49.72 126 ALA A C 1
ATOM 1005 O O . ALA A 1 126 ? 48.880 40.379 -50.692 1.00 49.72 126 ALA A O 1
ATOM 1006 N N . TRP A 1 127 ? 47.799 38.416 -50.707 1.00 45.56 127 TRP A N 1
ATOM 1007 C CA . TRP A 1 127 ? 48.909 37.629 -50.188 1.00 45.56 127 TRP A CA 1
ATOM 1008 C C . TRP A 1 127 ? 49.885 37.239 -51.309 1.00 45.56 127 TRP A C 1
ATOM 1010 O O . TRP A 1 127 ? 49.702 36.258 -52.025 1.00 45.56 127 TRP A O 1
ATOM 1020 N N . LYS A 1 128 ? 50.940 38.044 -51.489 1.00 53.59 128 LYS A N 1
ATOM 1021 C CA . LYS A 1 128 ? 52.091 37.709 -52.344 1.00 53.59 128 LYS A CA 1
ATOM 1022 C C . LYS A 1 128 ? 53.215 37.155 -51.471 1.00 53.59 128 LYS A C 1
ATOM 1024 O O . LYS A 1 128 ? 53.955 37.924 -50.863 1.00 53.59 128 LYS A O 1
ATOM 1029 N N . SER A 1 129 ? 53.360 35.831 -51.441 1.00 49.50 129 SER A N 1
ATOM 1030 C CA . SER A 1 129 ? 54.376 35.121 -50.642 1.00 49.50 129 SER A CA 1
ATOM 1031 C C . SER A 1 129 ? 55.820 35.533 -50.956 1.00 49.50 129 SER A C 1
ATOM 1033 O O . SER A 1 129 ? 56.699 35.386 -50.117 1.00 49.50 129 SER A O 1
ATOM 1035 N N . SER A 1 130 ? 56.065 36.115 -52.131 1.00 55.16 130 SER A N 1
ATOM 1036 C CA . SER A 1 130 ? 57.379 36.589 -52.574 1.00 55.16 130 SER A CA 1
ATOM 1037 C C . SER A 1 130 ? 57.802 37.955 -52.003 1.00 55.16 130 SER A C 1
ATOM 1039 O O . SER A 1 130 ? 58.797 38.506 -52.464 1.00 55.16 130 SER A O 1
ATOM 1041 N N . LYS A 1 131 ? 57.036 38.549 -51.075 1.00 55.12 131 LYS A N 1
ATOM 1042 C CA . LYS A 1 131 ? 57.332 39.861 -50.460 1.00 55.12 131 LYS A CA 1
ATOM 1043 C C . LYS A 1 131 ? 57.493 39.836 -48.934 1.00 55.12 131 LYS A C 1
ATOM 1045 O O . LYS A 1 131 ? 57.655 40.901 -48.355 1.00 55.12 131 LYS A O 1
ATOM 1050 N N . LEU A 1 132 ? 57.446 38.662 -48.301 1.00 51.22 132 LEU A N 1
ATOM 1051 C CA . LEU A 1 132 ? 57.604 38.537 -46.850 1.00 51.22 132 LEU A CA 1
ATOM 1052 C C . LEU A 1 132 ? 59.087 38.616 -46.465 1.00 51.22 132 LEU A C 1
ATOM 1054 O O . LEU A 1 132 ? 59.862 37.719 -46.804 1.00 51.22 132 LEU A O 1
ATOM 1058 N N . PHE A 1 133 ? 59.470 39.662 -45.735 1.00 56.34 133 PHE A N 1
ATOM 1059 C CA . PHE A 1 133 ? 60.774 39.767 -45.085 1.00 56.34 133 PHE A CA 1
ATOM 1060 C C . PHE A 1 133 ? 60.578 39.506 -43.591 1.00 56.34 133 PHE A C 1
ATOM 1062 O O . PHE A 1 133 ? 60.033 40.325 -42.857 1.00 56.34 133 PHE A O 1
ATOM 1069 N N . HIS A 1 134 ? 61.036 38.338 -43.131 1.00 50.75 134 HIS A N 1
ATOM 1070 C CA . HIS A 1 134 ? 60.763 37.797 -41.792 1.00 50.75 134 HIS A CA 1
ATOM 1071 C C . HIS A 1 134 ? 61.113 38.757 -40.636 1.00 50.75 134 HIS A C 1
ATOM 1073 O O . HIS A 1 134 ? 60.519 38.666 -39.563 1.00 50.75 134 HIS A O 1
ATOM 1079 N N . TYR A 1 135 ? 62.075 39.662 -40.826 1.00 51.69 135 TYR A N 1
ATOM 1080 C CA . TYR A 1 135 ? 62.486 40.609 -39.790 1.00 51.69 135 TYR A CA 1
ATOM 1081 C C . TYR A 1 135 ? 61.567 41.840 -39.696 1.00 51.69 135 TYR A C 1
ATOM 1083 O O . TYR A 1 135 ? 61.222 42.250 -38.591 1.00 51.69 135 TYR A O 1
ATOM 1091 N N . ASP A 1 136 ? 61.113 42.382 -40.829 1.00 52.72 136 ASP A N 1
ATOM 1092 C CA . ASP A 1 136 ? 60.278 43.592 -40.859 1.00 52.72 136 ASP A CA 1
ATOM 1093 C C . ASP A 1 136 ? 58.795 43.269 -40.607 1.00 52.72 136 ASP A C 1
ATOM 1095 O O . ASP A 1 136 ? 58.101 44.013 -39.917 1.00 52.72 136 ASP A O 1
ATOM 1099 N N . ASP A 1 137 ? 58.320 42.109 -41.076 1.00 51.75 137 ASP A N 1
ATOM 1100 C CA . ASP A 1 137 ? 56.909 41.705 -40.977 1.00 51.75 137 ASP A CA 1
ATOM 1101 C C . ASP A 1 137 ? 56.527 41.084 -39.616 1.00 51.75 137 ASP A C 1
ATOM 1103 O O . ASP A 1 137 ? 55.354 40.800 -39.364 1.00 51.75 137 ASP A O 1
ATOM 1107 N N . THR A 1 138 ? 57.498 40.868 -38.719 1.00 51.69 138 THR A N 1
ATOM 1108 C CA . THR A 1 138 ? 57.259 40.371 -37.348 1.00 51.69 138 THR A CA 1
ATOM 1109 C C . THR A 1 138 ? 57.394 41.453 -36.272 1.00 51.69 138 THR A C 1
ATOM 1111 O O . THR A 1 138 ? 57.068 41.199 -35.109 1.00 51.69 138 THR A O 1
ATOM 1114 N N . GLN A 1 139 ? 57.793 42.680 -36.631 1.00 49.81 139 GLN A N 1
ATOM 1115 C CA . GLN A 1 139 ? 57.807 43.808 -35.699 1.00 49.81 139 GLN A CA 1
ATOM 1116 C C . GLN A 1 139 ? 56.487 44.583 -35.722 1.00 49.81 139 GLN A C 1
ATOM 1118 O O . GLN A 1 139 ? 56.254 45.478 -36.529 1.00 49.81 139 GLN A O 1
ATOM 1123 N N . LEU A 1 140 ? 55.622 44.281 -34.754 1.00 51.66 140 LEU A N 1
ATOM 1124 C CA . LEU A 1 140 ? 54.409 45.052 -34.489 1.00 51.66 140 LEU A CA 1
ATOM 1125 C C . LEU A 1 140 ? 54.727 46.255 -33.589 1.00 51.66 140 LEU A C 1
ATOM 1127 O O . LEU A 1 140 ? 54.853 46.131 -32.370 1.00 51.66 140 LEU A O 1
ATOM 1131 N N . THR A 1 141 ? 54.832 47.450 -34.175 1.00 55.16 141 THR A N 1
ATOM 1132 C CA . THR A 1 141 ? 54.963 48.694 -33.403 1.00 55.16 141 THR A CA 1
ATOM 1133 C C . THR A 1 141 ? 53.589 49.158 -32.914 1.00 55.16 141 THR A C 1
ATOM 1135 O O . THR A 1 141 ? 52.875 49.894 -33.592 1.00 55.16 141 THR A O 1
ATOM 1138 N N . VAL A 1 142 ? 53.188 48.727 -31.715 1.00 59.69 142 VAL A N 1
ATOM 1139 C CA . VAL A 1 142 ? 51.888 49.098 -31.127 1.00 59.69 142 VAL A CA 1
ATOM 1140 C C . VAL A 1 142 ? 52.011 50.407 -30.336 1.00 59.69 142 VAL A C 1
ATOM 1142 O O . VAL A 1 142 ? 52.077 50.425 -29.107 1.00 59.69 142 VAL A O 1
ATOM 1145 N N . SER A 1 143 ? 52.063 51.530 -31.052 1.00 59.94 143 SER A N 1
ATOM 1146 C CA . SER A 1 143 ? 52.270 52.878 -30.490 1.00 59.94 143 SER A CA 1
ATOM 1147 C C . SER A 1 143 ? 51.180 53.324 -29.502 1.00 59.94 143 SER A C 1
ATOM 1149 O O . SER A 1 143 ? 51.439 54.133 -28.612 1.00 59.94 143 SER A O 1
ATOM 1151 N N . THR A 1 144 ? 49.977 52.757 -29.597 1.00 56.09 144 THR A N 1
ATOM 1152 C CA . THR A 1 144 ? 48.829 53.061 -28.727 1.00 56.09 144 THR A CA 1
ATOM 1153 C C . THR A 1 144 ? 48.767 52.208 -27.460 1.00 56.09 144 THR A C 1
ATOM 1155 O O . THR A 1 144 ? 48.040 52.553 -26.527 1.00 56.09 144 THR A O 1
ATOM 1158 N N . LEU A 1 145 ? 49.558 51.132 -27.372 1.00 65.06 145 LEU A N 1
ATOM 1159 C CA . LEU A 1 145 ? 49.498 50.193 -26.250 1.00 65.06 145 LEU A CA 1
ATOM 1160 C C . LEU A 1 145 ? 50.067 50.795 -24.962 1.00 65.06 145 LEU A C 1
ATOM 1162 O O . LEU A 1 145 ? 49.485 50.615 -23.900 1.00 65.06 145 LEU A O 1
ATOM 1166 N N . ARG A 1 146 ? 51.166 51.557 -25.038 1.00 64.75 146 ARG A N 1
ATOM 1167 C CA . ARG A 1 146 ? 51.742 52.232 -23.858 1.00 64.75 146 ARG A CA 1
ATOM 1168 C C . ARG A 1 146 ? 50.786 53.269 -23.245 1.00 64.75 146 ARG A C 1
ATOM 1170 O O . ARG A 1 146 ? 50.555 53.184 -22.041 1.00 64.75 146 ARG A O 1
ATOM 1177 N N . PRO A 1 147 ? 50.192 54.198 -24.022 1.00 69.50 147 PRO A N 1
ATOM 1178 C CA . PRO A 1 147 ? 49.167 55.111 -23.510 1.00 69.50 147 PRO A CA 1
ATOM 1179 C C . PRO A 1 147 ? 47.941 54.384 -22.938 1.00 69.50 147 PRO A C 1
ATOM 1181 O O . PRO A 1 147 ? 47.431 54.771 -21.890 1.00 69.50 147 PRO A O 1
ATOM 1184 N N . TYR A 1 148 ? 47.495 53.303 -23.588 1.00 69.62 148 TYR A N 1
ATOM 1185 C CA . TYR A 1 148 ? 46.377 52.485 -23.116 1.00 69.62 148 TYR A CA 1
ATOM 1186 C C . TYR A 1 148 ? 46.688 51.791 -21.781 1.00 69.62 148 TYR A C 1
ATOM 1188 O O . TYR A 1 148 ? 45.891 51.866 -20.850 1.00 69.62 148 TYR A O 1
ATOM 1196 N N . LEU A 1 149 ? 47.866 51.176 -21.639 1.00 69.69 149 LEU A N 1
ATOM 1197 C CA . LEU A 1 149 ? 48.292 50.538 -20.389 1.00 69.69 149 LEU A CA 1
ATOM 1198 C C . LEU A 1 149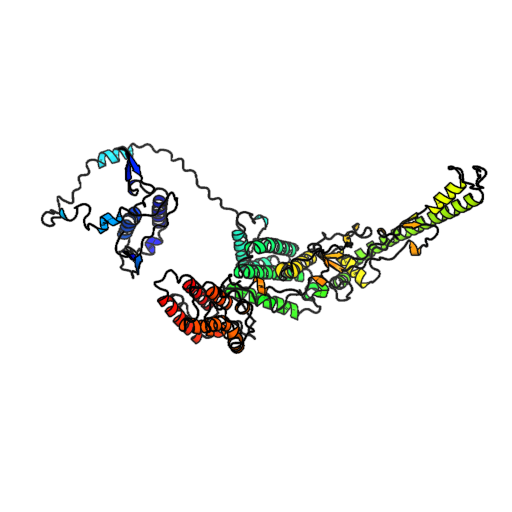 ? 48.473 51.562 -19.256 1.00 69.69 149 LEU A C 1
ATOM 1200 O O . LEU A 1 149 ? 48.094 51.285 -18.119 1.00 69.69 149 LEU A O 1
ATOM 1204 N N . ALA A 1 150 ? 48.955 52.770 -19.566 1.00 72.50 150 ALA A N 1
ATOM 1205 C CA . ALA A 1 150 ? 49.007 53.875 -18.608 1.00 72.50 150 ALA A CA 1
ATOM 1206 C C . ALA A 1 150 ? 47.600 54.344 -18.173 1.00 72.50 150 ALA A C 1
ATOM 1208 O O . ALA A 1 150 ? 47.388 54.680 -17.007 1.00 72.50 150 ALA A O 1
ATOM 1209 N N . GLN A 1 151 ? 46.607 54.306 -19.072 1.00 68.94 151 GLN A N 1
ATOM 1210 C CA . GLN A 1 151 ? 45.201 54.551 -18.724 1.00 68.94 151 GLN A CA 1
ATOM 1211 C C . GLN A 1 151 ? 44.581 53.423 -17.892 1.00 68.94 151 GLN A C 1
ATOM 1213 O O . GLN A 1 151 ? 43.740 53.690 -17.042 1.00 68.94 151 GLN A O 1
ATOM 1218 N N . VAL A 1 152 ? 44.976 52.165 -18.098 1.00 65.88 152 VAL A N 1
ATOM 1219 C CA . VAL A 1 152 ? 44.489 51.041 -17.280 1.00 65.88 152 VAL A CA 1
ATOM 1220 C C . VAL A 1 152 ? 44.987 51.164 -15.838 1.00 65.88 152 VAL A C 1
ATOM 1222 O O . VAL A 1 152 ? 44.203 50.958 -14.918 1.00 65.88 152 VAL A O 1
ATOM 1225 N N . ALA A 1 153 ? 46.238 51.588 -15.634 1.00 63.12 153 ALA A N 1
ATOM 1226 C CA . ALA A 1 153 ? 46.806 51.815 -14.302 1.00 63.12 153 ALA A CA 1
ATOM 1227 C C . ALA A 1 153 ? 46.166 52.996 -13.539 1.00 63.12 153 ALA A C 1
ATOM 1229 O O . ALA A 1 153 ? 46.263 53.059 -12.317 1.00 63.12 153 ALA A O 1
ATOM 1230 N N . THR A 1 154 ? 45.504 53.922 -14.240 1.00 64.06 154 THR A N 1
ATOM 1231 C CA . THR A 1 154 ? 44.825 55.090 -13.644 1.00 64.06 154 THR A CA 1
ATOM 1232 C C . THR A 1 154 ? 43.322 54.883 -13.436 1.00 64.06 154 THR A C 1
ATOM 1234 O O . THR A 1 154 ? 42.661 55.735 -12.840 1.00 64.06 154 THR A O 1
ATOM 1237 N N . ARG A 1 155 ? 42.758 53.746 -13.869 1.00 65.81 155 ARG A N 1
ATOM 1238 C CA . ARG A 1 155 ? 41.362 53.392 -13.579 1.00 65.81 155 ARG A CA 1
ATOM 1239 C C . ARG A 1 155 ? 41.243 52.986 -12.112 1.00 65.81 155 ARG A C 1
ATOM 1241 O O . ARG A 1 155 ? 41.654 51.896 -11.729 1.00 65.81 155 ARG A O 1
ATOM 1248 N N . GLY A 1 156 ? 40.665 53.868 -11.297 1.00 60.62 156 GLY A N 1
ATOM 1249 C CA . GLY A 1 156 ? 40.308 53.552 -9.917 1.00 60.62 156 GLY A CA 1
ATOM 1250 C C . GLY A 1 156 ? 39.411 52.315 -9.855 1.00 60.62 156 GLY A C 1
ATOM 1251 O O . GLY A 1 156 ? 38.510 52.149 -10.680 1.00 60.62 156 GLY A O 1
ATOM 1252 N N . THR A 1 157 ? 39.675 51.440 -8.887 1.00 57.44 157 THR A N 1
ATOM 1253 C CA . THR A 1 157 ? 38.883 50.243 -8.602 1.00 57.44 157 THR A CA 1
ATOM 1254 C C . THR A 1 157 ? 37.446 50.653 -8.297 1.00 57.44 157 THR A C 1
ATOM 1256 O O . THR A 1 157 ? 37.114 51.072 -7.190 1.00 57.44 157 THR A O 1
ATOM 1259 N N . VAL A 1 158 ? 36.571 50.545 -9.295 1.00 57.94 158 VAL A N 1
ATOM 1260 C CA . VAL A 1 158 ? 35.131 50.643 -9.072 1.00 57.94 158 VAL A CA 1
ATOM 1261 C C . VAL A 1 158 ? 34.751 49.415 -8.257 1.00 57.94 158 VAL A C 1
ATOM 1263 O O . VAL A 1 158 ? 34.904 48.289 -8.730 1.00 57.94 158 VAL A O 1
ATOM 1266 N N . ALA A 1 159 ? 34.299 49.626 -7.021 1.00 52.31 159 ALA A N 1
ATOM 1267 C CA . ALA A 1 159 ? 33.747 48.564 -6.195 1.00 52.31 159 ALA A CA 1
ATOM 1268 C C . ALA A 1 159 ? 32.558 47.945 -6.942 1.00 52.31 159 ALA A C 1
ATOM 1270 O O . ALA A 1 159 ? 31.470 48.521 -7.005 1.00 52.31 159 ALA A O 1
ATOM 1271 N N . LEU A 1 160 ? 32.793 46.796 -7.576 1.00 56.31 160 LEU A N 1
ATOM 1272 C CA . LEU A 1 160 ? 31.757 46.023 -8.241 1.00 56.31 160 LEU A CA 1
ATOM 1273 C C . LEU A 1 160 ? 30.752 45.604 -7.168 1.00 56.31 160 LEU A C 1
ATOM 1275 O O . LEU A 1 160 ? 31.061 44.795 -6.293 1.00 56.31 160 LEU A O 1
ATOM 1279 N N . LYS A 1 161 ? 29.547 46.180 -7.224 1.00 53.16 161 LYS A N 1
ATOM 1280 C CA . LYS A 1 161 ? 28.387 45.683 -6.482 1.00 53.16 161 LYS A CA 1
ATOM 1281 C C . LYS A 1 161 ? 27.987 44.342 -7.096 1.00 53.16 161 LYS A C 1
ATOM 1283 O O . LYS A 1 161 ? 27.085 44.279 -7.924 1.00 53.16 161 LYS A O 1
ATOM 1288 N N . TYR A 1 162 ? 28.698 43.276 -6.745 1.00 56.41 162 TYR A N 1
ATOM 1289 C CA . TYR A 1 162 ? 28.238 41.926 -7.029 1.00 56.41 162 TYR A CA 1
ATOM 1290 C C . TYR A 1 162 ? 26.997 41.676 -6.173 1.00 56.41 162 TYR A C 1
ATOM 1292 O O . TYR A 1 162 ? 27.070 41.701 -4.944 1.00 56.41 162 TYR A O 1
ATOM 1300 N N . HIS A 1 163 ? 25.850 41.449 -6.811 1.00 56.91 163 HIS A N 1
ATOM 1301 C CA . HIS A 1 163 ? 24.767 40.747 -6.138 1.00 56.91 163 HIS A CA 1
ATOM 1302 C C . HIS A 1 163 ? 25.286 39.335 -5.864 1.00 56.91 163 HIS A C 1
ATOM 1304 O O . HIS A 1 163 ? 25.556 38.582 -6.796 1.00 56.91 163 HIS A O 1
ATOM 1310 N N . ILE A 1 164 ? 25.522 39.014 -4.592 1.00 60.75 164 ILE A N 1
ATOM 1311 C CA . ILE A 1 164 ? 25.924 37.674 -4.167 1.00 60.75 164 ILE A CA 1
ATOM 1312 C C . ILE A 1 164 ? 24.780 36.738 -4.559 1.00 60.75 164 ILE A C 1
ATOM 1314 O O . ILE A 1 164 ? 23.709 36.790 -3.955 1.00 60.75 164 ILE A O 1
ATOM 1318 N N . PHE A 1 165 ? 24.986 35.912 -5.589 1.00 63.91 165 PHE A N 1
ATOM 1319 C CA . PHE A 1 165 ? 24.073 34.816 -5.883 1.00 63.91 165 PHE A CA 1
ATOM 1320 C C . PHE A 1 165 ? 24.104 33.872 -4.686 1.00 63.91 165 PHE A C 1
ATOM 1322 O O . PHE A 1 165 ? 25.111 33.224 -4.407 1.00 63.91 165 PHE A O 1
ATOM 1329 N N . THR A 1 166 ? 23.012 33.866 -3.937 1.00 61.94 166 THR A N 1
ATOM 1330 C CA . THR A 1 166 ? 22.783 32.916 -2.858 1.00 61.94 166 THR A CA 1
ATOM 1331 C C . THR A 1 166 ? 21.863 31.857 -3.452 1.00 61.94 166 THR A C 1
ATOM 1333 O O . THR A 1 166 ? 20.684 32.153 -3.649 1.00 61.94 166 THR A O 1
ATOM 1336 N N . PRO A 1 167 ? 22.377 30.675 -3.846 1.00 64.81 167 PRO A N 1
ATOM 1337 C CA . PRO A 1 167 ? 21.505 29.615 -4.327 1.00 64.81 167 PRO A CA 1
ATOM 1338 C C . PRO A 1 167 ? 20.524 29.260 -3.211 1.00 64.81 167 PRO A C 1
ATOM 1340 O O . PRO A 1 167 ? 20.943 29.062 -2.068 1.00 64.81 167 PRO A O 1
ATOM 1343 N N . ASP A 1 168 ? 19.237 29.173 -3.542 1.00 67.00 168 ASP A N 1
ATOM 1344 C CA . ASP A 1 168 ? 18.203 28.693 -2.625 1.00 67.00 168 ASP A CA 1
ATOM 1345 C C . ASP A 1 168 ? 18.377 27.177 -2.429 1.00 67.00 168 ASP A C 1
ATOM 1347 O O . ASP A 1 168 ? 17.726 26.348 -3.063 1.00 67.00 168 ASP A O 1
ATOM 1351 N N . CYS A 1 169 ? 19.376 26.802 -1.626 1.00 67.88 169 CYS A N 1
ATOM 1352 C CA . CYS A 1 169 ? 19.665 25.417 -1.284 1.00 67.88 169 CYS A CA 1
ATOM 1353 C C . CYS A 1 169 ? 18.682 24.975 -0.205 1.00 67.88 169 CYS A C 1
ATOM 1355 O O . CYS A 1 169 ? 18.923 25.156 0.991 1.00 67.88 169 CYS A O 1
ATOM 1357 N N . ARG A 1 170 ? 17.561 24.399 -0.638 1.00 72.12 170 ARG A N 1
ATOM 1358 C CA . ARG A 1 170 ? 16.569 23.822 0.269 1.00 72.12 170 ARG A CA 1
ATOM 1359 C C . ARG A 1 170 ? 17.179 22.649 1.055 1.00 72.12 170 ARG A C 1
ATOM 1361 O O . ARG A 1 170 ? 18.010 21.915 0.513 1.00 72.12 170 ARG A O 1
ATOM 1368 N N . PRO A 1 171 ? 16.796 22.460 2.330 1.00 77.69 171 PRO A N 1
ATOM 1369 C CA . PRO A 1 171 ? 17.297 21.354 3.137 1.00 77.69 171 PRO A CA 1
ATOM 1370 C C . PRO A 1 171 ? 16.833 20.010 2.557 1.00 77.69 171 PRO A C 1
ATOM 1372 O O . PRO A 1 171 ? 15.648 19.819 2.298 1.00 77.69 171 PRO A O 1
ATOM 1375 N N . ARG A 1 172 ? 17.777 19.084 2.368 1.00 85.88 172 ARG A N 1
ATOM 1376 C CA . ARG A 1 172 ? 17.555 17.731 1.827 1.00 85.88 172 ARG A CA 1
ATOM 1377 C C . ARG A 1 172 ? 17.587 16.675 2.928 1.00 85.88 172 ARG A C 1
ATOM 1379 O O . ARG A 1 172 ? 18.055 16.950 4.035 1.00 85.88 172 ARG A O 1
ATOM 1386 N N . ILE A 1 173 ? 17.110 15.464 2.633 1.00 87.19 173 ILE A N 1
ATOM 1387 C CA . ILE A 1 173 ? 17.251 14.334 3.562 1.00 87.19 173 ILE A CA 1
ATOM 1388 C C . ILE A 1 173 ? 18.740 13.988 3.670 1.00 87.19 173 ILE A C 1
ATOM 1390 O O . ILE A 1 173 ? 19.423 13.779 2.667 1.00 87.19 173 ILE A O 1
ATOM 1394 N N . CYS A 1 174 ? 19.249 13.932 4.899 1.00 88.31 174 CYS A N 1
ATOM 1395 C CA . CYS A 1 174 ? 20.610 13.479 5.151 1.00 88.31 174 CYS A CA 1
ATOM 1396 C C . CYS A 1 174 ? 20.734 11.988 4.818 1.00 88.31 174 CYS A C 1
ATOM 1398 O O . CYS A 1 174 ? 19.977 11.168 5.333 1.00 88.31 174 CYS A O 1
ATOM 1400 N N . GLN A 1 175 ? 21.715 11.647 3.987 1.00 92.38 175 GLN A N 1
ATOM 1401 C CA . GLN A 1 175 ? 22.016 10.268 3.613 1.00 92.38 175 GLN A CA 1
ATOM 1402 C C . GLN A 1 175 ? 22.950 9.659 4.670 1.00 92.38 175 GLN A C 1
ATOM 1404 O O . GLN A 1 175 ? 24.136 9.992 4.714 1.00 92.38 175 GLN A O 1
ATOM 1409 N N . GLY A 1 176 ? 22.405 8.832 5.568 1.00 87.69 176 GLY A N 1
ATOM 1410 C CA . GLY A 1 176 ? 23.163 8.198 6.648 1.00 87.69 176 GLY A CA 1
ATOM 1411 C C . GLY A 1 176 ? 22.317 7.331 7.589 1.00 87.69 176 GLY A C 1
ATOM 1412 O O . GLY A 1 176 ? 21.136 7.604 7.815 1.00 87.69 176 GLY A O 1
ATOM 1413 N N . HIS A 1 177 ? 22.950 6.319 8.193 1.00 84.06 177 HIS A N 1
ATOM 1414 C CA . HIS A 1 177 ? 22.318 5.349 9.105 1.00 84.06 177 HIS A CA 1
ATOM 1415 C C . HIS A 1 177 ? 21.810 5.949 10.428 1.00 84.06 177 HIS A C 1
ATOM 1417 O O . HIS A 1 177 ? 20.889 5.419 11.042 1.00 84.06 177 HIS A O 1
ATOM 1423 N N . SER A 1 178 ? 22.413 7.043 10.906 1.00 86.50 178 SER A N 1
ATOM 1424 C CA . SER A 1 178 ? 22.037 7.699 12.170 1.00 86.50 178 SER A CA 1
ATOM 1425 C C . SER A 1 178 ? 20.927 8.741 12.004 1.00 86.50 178 SER A C 1
ATOM 1427 O O . SER A 1 178 ? 20.433 9.296 12.988 1.00 86.50 178 SER A O 1
ATOM 1429 N N . THR A 1 179 ? 20.520 9.013 10.765 1.00 87.81 179 THR A N 1
ATOM 1430 C CA . THR A 1 179 ? 19.500 10.003 10.420 1.00 87.81 179 THR A CA 1
ATOM 1431 C C . THR A 1 179 ? 18.244 9.318 9.906 1.00 87.81 179 THR A C 1
ATOM 1433 O O . THR A 1 179 ? 18.329 8.365 9.142 1.00 87.81 179 THR A O 1
ATOM 1436 N N . PHE A 1 180 ? 17.076 9.820 10.312 1.00 92.12 180 PHE A N 1
ATOM 1437 C CA . PHE A 1 180 ? 15.778 9.339 9.835 1.00 92.12 180 PHE A CA 1
ATOM 1438 C C . PHE A 1 180 ? 15.115 10.401 8.939 1.00 92.12 180 PHE A C 1
ATOM 1440 O O . PHE A 1 180 ? 15.119 11.580 9.329 1.00 92.12 180 PHE A O 1
ATOM 1447 N N . PRO A 1 181 ? 14.533 10.029 7.782 1.00 93.06 181 PRO A N 1
ATOM 1448 C CA . PRO A 1 181 ? 13.822 10.957 6.909 1.00 93.06 181 PRO A CA 1
ATOM 1449 C C . PRO A 1 181 ? 12.679 11.668 7.638 1.00 93.06 181 PRO A C 1
ATOM 1451 O O . PRO A 1 181 ? 11.841 11.048 8.290 1.00 93.06 181 PRO A O 1
ATOM 1454 N N . LYS A 1 182 ? 12.631 12.999 7.532 1.00 88.38 182 LYS A N 1
ATOM 1455 C CA . LYS A 1 182 ? 11.590 13.814 8.169 1.00 88.38 182 LYS A CA 1
ATOM 1456 C C . LYS A 1 182 ? 10.620 14.333 7.123 1.00 88.38 182 LYS A C 1
ATOM 1458 O O . LYS A 1 182 ? 11.022 15.088 6.244 1.00 88.38 182 LYS A O 1
ATOM 1463 N N . LEU A 1 183 ? 9.333 14.034 7.297 1.00 84.62 183 LEU A N 1
ATOM 1464 C CA . LEU A 1 183 ? 8.261 14.541 6.431 1.00 84.62 183 LEU A CA 1
ATOM 1465 C C . LEU A 1 183 ? 8.179 16.074 6.397 1.00 84.62 183 LEU A C 1
ATOM 1467 O O . LEU A 1 183 ? 7.680 16.633 5.433 1.00 84.62 183 LEU A O 1
ATOM 1471 N N . SER A 1 184 ? 8.710 16.778 7.402 1.00 81.69 184 SER A N 1
ATOM 1472 C CA . SER A 1 184 ? 8.797 18.246 7.394 1.00 81.69 184 SER A CA 1
ATOM 1473 C C . SER A 1 184 ? 9.685 18.811 6.277 1.00 81.69 184 SER A C 1
ATOM 1475 O O . SER A 1 184 ? 9.656 20.013 6.042 1.00 81.69 184 SER A O 1
ATOM 1477 N N . LEU A 1 185 ? 10.519 17.976 5.648 1.00 79.62 185 LEU A N 1
ATOM 1478 C CA . LEU A 1 185 ? 11.344 18.346 4.496 1.00 79.62 185 LEU A CA 1
ATOM 1479 C C . LEU A 1 185 ? 10.580 18.240 3.171 1.00 79.62 185 LEU A C 1
ATOM 1481 O O . LEU A 1 185 ? 11.092 18.682 2.147 1.00 79.62 185 LEU A O 1
ATOM 1485 N N . LEU A 1 186 ? 9.373 17.667 3.177 1.00 80.44 186 LEU A N 1
ATOM 1486 C CA . LEU A 1 186 ? 8.510 17.648 2.008 1.00 80.44 186 LEU A CA 1
ATOM 1487 C C . LEU A 1 186 ? 8.029 19.075 1.722 1.00 80.44 186 LEU A C 1
ATOM 1489 O O . LEU A 1 186 ? 7.257 19.655 2.487 1.00 80.44 186 LEU A O 1
ATOM 1493 N N . VAL A 1 187 ? 8.489 19.638 0.607 1.00 71.12 187 VAL A N 1
ATOM 1494 C CA . VAL A 1 187 ? 8.081 20.961 0.131 1.00 71.12 187 VAL A CA 1
ATOM 1495 C C . VAL A 1 187 ? 7.120 20.783 -1.039 1.00 71.12 187 VAL A C 1
ATOM 1497 O O . VAL A 1 187 ? 7.443 20.089 -1.998 1.00 71.12 187 VAL A O 1
ATOM 1500 N N . ALA A 1 188 ? 5.957 21.438 -0.979 1.00 68.19 188 ALA A N 1
ATOM 1501 C CA . ALA A 1 188 ? 4.900 21.298 -1.986 1.00 68.19 188 ALA A CA 1
ATOM 1502 C C . ALA A 1 188 ? 5.350 21.649 -3.420 1.00 68.19 188 ALA A C 1
ATOM 1504 O O . ALA A 1 188 ? 4.816 21.098 -4.377 1.00 68.19 188 ALA A O 1
ATOM 1505 N N . ASP A 1 189 ? 6.336 22.539 -3.564 1.00 69.81 189 ASP A N 1
ATOM 1506 C CA . ASP A 1 189 ? 6.824 22.999 -4.868 1.00 69.81 189 ASP A CA 1
ATOM 1507 C C . ASP A 1 189 ? 7.748 21.994 -5.584 1.00 69.81 189 ASP A C 1
ATOM 1509 O O . ASP A 1 189 ? 7.913 22.104 -6.796 1.00 69.81 189 ASP A O 1
ATOM 1513 N N . ASP A 1 190 ? 8.391 21.061 -4.866 1.00 77.06 190 ASP A N 1
ATOM 1514 C CA . ASP A 1 190 ? 9.289 20.057 -5.471 1.00 77.06 190 ASP A CA 1
ATOM 1515 C C . ASP A 1 190 ? 9.277 18.722 -4.696 1.00 77.06 190 ASP A C 1
ATOM 1517 O O . ASP A 1 190 ? 10.208 18.399 -3.950 1.00 77.06 190 ASP A O 1
ATOM 1521 N N . PRO A 1 191 ? 8.198 17.936 -4.839 1.00 86.56 191 PRO A N 1
ATOM 1522 C CA . PRO A 1 191 ? 8.057 16.658 -4.153 1.00 86.56 191 PRO A CA 1
ATOM 1523 C C . PRO A 1 191 ? 8.973 15.573 -4.735 1.00 86.56 191 PRO A C 1
ATOM 1525 O O . PRO A 1 191 ? 9.382 14.682 -3.996 1.00 86.56 191 PRO A O 1
ATOM 1528 N N . TYR A 1 192 ? 9.352 15.649 -6.017 1.00 89.12 192 TYR A N 1
ATOM 1529 C CA . TYR A 1 192 ? 10.177 14.626 -6.674 1.00 89.12 192 TYR A CA 1
ATOM 1530 C C . TYR A 1 192 ? 11.554 14.485 -6.030 1.00 89.12 192 TYR A C 1
ATOM 1532 O O . TYR A 1 192 ? 12.030 13.366 -5.848 1.00 89.12 192 TYR A O 1
ATOM 1540 N N . LEU A 1 193 ? 12.177 15.601 -5.641 1.00 88.69 193 LEU A N 1
ATOM 1541 C CA . LEU A 1 193 ? 13.473 15.559 -4.968 1.00 88.69 193 LEU A CA 1
ATOM 1542 C C . LEU A 1 193 ? 13.385 14.867 -3.600 1.00 88.69 193 LEU A C 1
ATOM 1544 O O . LEU A 1 193 ? 14.262 14.077 -3.263 1.00 88.69 193 LEU A O 1
ATOM 1548 N N . PHE A 1 194 ? 12.320 15.129 -2.834 1.00 91.06 194 PHE A N 1
ATOM 1549 C CA . PHE A 1 194 ? 12.080 14.462 -1.552 1.00 91.06 194 PHE A CA 1
ATOM 1550 C C . PHE A 1 194 ? 11.867 12.956 -1.732 1.00 91.06 194 PHE A C 1
ATOM 1552 O O . PHE A 1 194 ? 12.450 12.168 -0.989 1.00 91.06 194 PHE A O 1
ATOM 1559 N N . LEU A 1 195 ? 11.051 12.559 -2.715 1.00 94.38 195 LEU A N 1
ATOM 1560 C CA . LEU A 1 195 ? 10.778 11.150 -3.000 1.00 94.38 195 LEU A CA 1
ATOM 1561 C C . LEU A 1 195 ? 12.063 10.414 -3.400 1.00 94.38 195 LEU A C 1
ATOM 1563 O O . LEU A 1 195 ? 12.386 9.394 -2.796 1.00 94.38 195 LEU A O 1
ATOM 1567 N N . ALA A 1 196 ? 12.851 10.992 -4.310 1.00 93.31 196 ALA A N 1
ATOM 1568 C CA . ALA A 1 196 ? 14.128 10.425 -4.735 1.00 93.31 196 ALA A CA 1
ATOM 1569 C C . ALA A 1 196 ? 15.141 10.319 -3.579 1.00 93.31 196 ALA A C 1
ATOM 1571 O O . ALA A 1 196 ? 15.844 9.317 -3.456 1.00 93.31 196 ALA A O 1
ATOM 1572 N N . ASP A 1 197 ? 15.212 11.333 -2.711 1.00 93.38 197 ASP A N 1
ATOM 1573 C CA . ASP A 1 197 ? 16.088 11.321 -1.537 1.00 93.38 197 ASP A CA 1
ATOM 1574 C C . ASP A 1 197 ? 15.688 10.248 -0.515 1.00 93.38 197 ASP A C 1
ATOM 1576 O O . ASP A 1 197 ? 16.563 9.634 0.103 1.00 93.38 197 ASP A O 1
ATOM 1580 N N . LEU A 1 198 ? 14.384 10.030 -0.325 1.00 95.56 198 LEU A N 1
ATOM 1581 C CA . LEU A 1 198 ? 13.851 8.996 0.560 1.00 95.56 198 LEU A CA 1
ATOM 1582 C C . LEU A 1 198 ? 14.119 7.604 -0.010 1.00 95.56 198 LEU A C 1
ATOM 1584 O O . LEU A 1 198 ? 14.587 6.741 0.722 1.00 95.56 198 LEU A O 1
ATOM 1588 N N . GLU A 1 199 ? 13.869 7.393 -1.300 1.00 96.25 199 GLU A N 1
ATOM 1589 C CA . GLU A 1 199 ? 14.121 6.122 -1.990 1.00 96.25 199 GLU A CA 1
ATOM 1590 C C . GLU A 1 199 ? 15.604 5.748 -1.995 1.00 96.25 199 GLU A C 1
ATOM 1592 O O . GLU A 1 199 ? 15.947 4.575 -1.841 1.00 96.25 199 GLU A O 1
ATOM 1597 N N . LEU A 1 200 ? 16.487 6.742 -2.136 1.00 94.94 200 LEU A N 1
ATOM 1598 C CA . LEU A 1 200 ? 17.927 6.550 -2.002 1.00 94.94 200 LEU A CA 1
ATOM 1599 C C . LEU A 1 200 ? 18.314 6.208 -0.558 1.00 94.94 200 LEU A C 1
ATOM 1601 O O . LEU A 1 200 ? 19.095 5.285 -0.336 1.00 94.94 200 LEU A O 1
ATOM 1605 N N . TRP A 1 201 ? 17.737 6.908 0.425 1.00 96.62 201 TRP A N 1
ATOM 1606 C CA . TRP A 1 201 ? 17.992 6.614 1.835 1.00 96.62 201 TRP A CA 1
ATOM 1607 C C . TRP A 1 201 ? 17.534 5.202 2.211 1.00 96.62 201 TRP A C 1
ATOM 1609 O O . TRP A 1 201 ? 18.258 4.473 2.881 1.00 96.62 201 TRP A O 1
ATOM 1619 N N . ASP A 1 202 ? 16.350 4.806 1.751 1.00 95.94 202 ASP A N 1
ATOM 1620 C CA . ASP A 1 202 ? 15.777 3.481 1.966 1.00 95.94 202 ASP A CA 1
ATOM 1621 C C . ASP A 1 202 ? 16.675 2.384 1.378 1.00 95.94 202 ASP A C 1
ATOM 1623 O O . ASP A 1 202 ? 17.008 1.414 2.058 1.00 95.94 202 ASP A O 1
ATOM 1627 N N . GLN A 1 203 ? 17.144 2.593 0.146 1.00 94.31 203 GLN A N 1
ATOM 1628 C CA . GLN A 1 203 ? 18.037 1.670 -0.545 1.00 94.31 203 GLN A CA 1
ATOM 1629 C C . GLN A 1 203 ? 19.361 1.442 0.199 1.00 94.31 203 GLN A C 1
ATOM 1631 O O . GLN A 1 203 ? 19.814 0.296 0.272 1.00 94.31 203 GLN A O 1
ATOM 1636 N N . ASP A 1 204 ? 19.981 2.510 0.708 1.00 94.56 204 ASP A N 1
ATOM 1637 C CA . ASP A 1 204 ? 21.365 2.470 1.190 1.00 94.56 204 ASP A CA 1
ATOM 1638 C C . ASP A 1 204 ? 21.480 2.382 2.725 1.00 94.56 204 ASP A C 1
ATOM 1640 O O . ASP A 1 204 ? 22.505 1.922 3.226 1.00 94.56 204 ASP A O 1
ATOM 1644 N N . TRP A 1 205 ? 20.462 2.809 3.488 1.00 96.12 205 TRP A N 1
ATOM 1645 C CA . TRP A 1 205 ? 20.591 3.049 4.936 1.00 96.12 205 TRP A CA 1
ATOM 1646 C C . TRP A 1 205 ? 19.484 2.456 5.820 1.00 96.12 205 TRP A C 1
ATOM 1648 O O . TRP A 1 205 ? 19.659 2.440 7.043 1.00 96.12 205 TRP A O 1
ATOM 1658 N N . LEU A 1 206 ? 18.367 1.957 5.269 1.00 96.44 206 LEU A N 1
ATOM 1659 C CA . LEU A 1 206 ? 17.255 1.440 6.084 1.00 96.44 206 LEU A CA 1
ATOM 1660 C C . LEU A 1 206 ? 17.678 0.269 6.984 1.00 96.44 206 LEU A C 1
ATOM 1662 O O . LEU A 1 206 ? 17.317 0.243 8.162 1.00 96.44 206 LEU A O 1
ATOM 1666 N N . ASP A 1 207 ? 18.432 -0.695 6.448 1.00 94.75 207 ASP A N 1
ATOM 1667 C CA . ASP A 1 207 ? 18.848 -1.888 7.196 1.00 94.75 207 ASP A CA 1
ATOM 1668 C C . ASP A 1 207 ? 19.759 -1.521 8.385 1.00 94.75 207 ASP A C 1
ATOM 1670 O O . ASP A 1 207 ? 19.534 -1.990 9.505 1.00 94.75 207 ASP A O 1
ATOM 1674 N N . ASP A 1 208 ? 20.725 -0.619 8.183 1.00 94.94 208 ASP A N 1
ATOM 1675 C CA . ASP A 1 208 ? 21.613 -0.134 9.248 1.00 94.94 208 ASP A CA 1
ATOM 1676 C C . ASP A 1 208 ? 20.847 0.671 10.305 1.00 94.94 208 ASP A C 1
ATOM 1678 O O . ASP A 1 208 ? 21.040 0.484 11.513 1.00 94.94 208 ASP A O 1
ATOM 1682 N N . TRP A 1 209 ? 19.935 1.546 9.865 1.00 96.19 209 TRP A N 1
ATOM 1683 C CA . TRP A 1 209 ? 19.071 2.300 10.771 1.00 96.19 209 TRP A CA 1
ATOM 1684 C C . TRP A 1 209 ? 18.203 1.359 11.613 1.00 96.19 209 TRP A C 1
ATOM 1686 O O . TRP A 1 209 ? 18.059 1.564 12.824 1.00 96.19 209 TRP A O 1
ATOM 1696 N N . LEU A 1 210 ? 17.657 0.305 11.001 1.00 95.94 210 LEU A N 1
ATOM 1697 C CA . LEU A 1 210 ? 16.824 -0.683 11.676 1.00 95.94 210 LEU A CA 1
ATOM 1698 C C . LEU A 1 210 ? 17.609 -1.440 12.748 1.00 95.94 210 LEU A C 1
ATOM 1700 O O . LEU A 1 210 ? 17.099 -1.606 13.855 1.00 95.94 210 LEU A O 1
ATOM 1704 N N . ILE A 1 211 ? 18.844 -1.862 12.461 1.00 94.81 211 ILE A N 1
ATOM 1705 C CA . ILE A 1 211 ? 19.709 -2.532 13.446 1.00 94.81 211 ILE A CA 1
ATOM 1706 C C . ILE A 1 211 ? 19.906 -1.639 14.678 1.00 94.81 211 ILE A C 1
ATOM 1708 O O . ILE A 1 211 ? 19.772 -2.111 15.808 1.00 94.81 211 ILE A O 1
ATOM 1712 N N . ALA A 1 212 ? 20.157 -0.344 14.473 1.00 93.94 212 ALA A N 1
ATOM 1713 C CA . ALA A 1 212 ? 20.362 0.607 15.562 1.00 93.94 212 ALA A CA 1
ATOM 1714 C C . ALA A 1 212 ? 19.076 0.936 16.350 1.00 93.94 212 ALA A C 1
ATOM 1716 O O . ALA A 1 212 ? 19.152 1.275 17.531 1.00 93.94 212 ALA A O 1
ATOM 1717 N N . ASN A 1 213 ? 17.897 0.839 15.724 1.00 94.69 213 ASN A N 1
ATOM 1718 C CA . ASN A 1 213 ? 16.628 1.320 16.288 1.00 94.69 213 ASN A CA 1
ATOM 1719 C C . ASN A 1 213 ? 15.588 0.220 16.556 1.00 94.69 213 ASN A C 1
ATOM 1721 O O . ASN A 1 213 ? 14.456 0.531 16.932 1.00 94.69 213 ASN A O 1
ATOM 1725 N N . LEU A 1 214 ? 15.945 -1.061 16.426 1.00 93.62 214 LEU A N 1
ATOM 1726 C CA . LEU A 1 214 ? 15.012 -2.185 16.580 1.00 93.62 214 LEU A CA 1
ATOM 1727 C C . LEU A 1 214 ? 14.294 -2.196 17.943 1.00 93.62 214 LEU A C 1
ATOM 1729 O O . LEU A 1 214 ? 13.106 -2.504 18.016 1.00 93.62 214 LEU A O 1
ATOM 1733 N N . GLN A 1 215 ? 15.011 -1.834 19.011 1.00 91.25 215 GLN A N 1
ATOM 1734 C CA . GLN A 1 215 ? 14.509 -1.836 20.393 1.00 91.25 215 GLN A CA 1
ATOM 1735 C C . GLN A 1 215 ? 13.791 -0.541 20.795 1.00 91.25 215 GLN A C 1
ATOM 1737 O O . GLN A 1 215 ? 13.185 -0.476 21.864 1.00 91.25 215 GLN A O 1
ATOM 1742 N N . SER A 1 216 ? 13.862 0.507 19.973 1.00 93.38 216 SER A N 1
ATOM 1743 C CA . SER A 1 216 ? 13.257 1.793 20.312 1.00 93.38 216 SER A CA 1
ATOM 1744 C C . SER A 1 216 ? 11.731 1.706 20.235 1.00 93.38 216 SER A C 1
ATOM 1746 O O . SER A 1 216 ? 11.156 1.235 19.250 1.00 93.38 216 SER A O 1
ATOM 1748 N N . SER A 1 217 ? 11.054 2.197 21.275 1.00 90.38 217 SER A N 1
ATOM 1749 C CA . SER A 1 217 ? 9.588 2.188 21.370 1.00 90.38 217 SER A CA 1
ATOM 1750 C C . SER A 1 217 ? 8.916 3.038 20.286 1.00 90.38 217 SER A C 1
ATOM 1752 O O . SER A 1 217 ? 7.790 2.752 19.885 1.00 90.38 217 SER A O 1
ATOM 1754 N N . ASN A 1 218 ? 9.616 4.046 19.757 1.00 93.38 218 ASN A N 1
ATOM 1755 C CA . ASN A 1 218 ? 9.076 4.975 18.764 1.00 93.38 218 ASN A CA 1
ATOM 1756 C C . ASN A 1 218 ? 9.268 4.520 17.310 1.00 93.38 218 ASN A C 1
ATOM 1758 O O . ASN A 1 218 ? 8.653 5.110 16.421 1.00 93.38 218 ASN A O 1
ATOM 1762 N N . SER A 1 219 ? 10.071 3.484 17.044 1.00 95.19 219 SER A N 1
ATOM 1763 C CA . SER A 1 219 ? 10.407 3.060 15.675 1.00 95.19 219 SER A CA 1
ATOM 1764 C C . SER A 1 219 ? 9.177 2.694 14.849 1.00 95.19 219 SER A C 1
ATOM 1766 O O . SER A 1 219 ? 9.065 3.114 13.700 1.00 95.19 219 SER A O 1
ATOM 1768 N N . CYS A 1 220 ? 8.203 2.001 15.454 1.00 96.44 220 CYS A N 1
ATOM 1769 C CA . CYS A 1 220 ? 6.953 1.654 14.775 1.00 96.44 220 CYS A CA 1
ATOM 1770 C C . CYS A 1 220 ? 6.152 2.896 14.355 1.00 96.44 220 CYS A C 1
ATOM 1772 O O . CYS A 1 220 ? 5.568 2.922 13.277 1.00 96.44 220 CYS A O 1
ATOM 1774 N N . THR A 1 221 ? 6.131 3.933 15.196 1.00 95.12 221 THR A N 1
ATOM 1775 C CA . THR A 1 221 ? 5.448 5.196 14.889 1.00 95.12 221 THR A CA 1
ATOM 1776 C C . THR A 1 221 ? 6.156 5.935 13.760 1.00 95.12 221 THR A C 1
ATOM 1778 O O . THR A 1 221 ? 5.499 6.330 12.806 1.00 95.12 221 THR A O 1
ATOM 1781 N N . LEU A 1 222 ? 7.484 6.066 13.839 1.00 95.81 222 LEU A N 1
ATOM 1782 C CA . LEU A 1 222 ? 8.285 6.756 12.827 1.00 95.81 222 LEU A CA 1
ATOM 1783 C C . LEU A 1 222 ? 8.139 6.116 11.441 1.00 95.81 222 LEU A C 1
ATOM 1785 O O . LEU A 1 222 ? 7.889 6.823 10.469 1.00 95.81 222 LEU A O 1
ATOM 1789 N N . LEU A 1 223 ? 8.251 4.787 11.357 1.00 97.50 223 LEU A N 1
ATOM 1790 C CA . LEU A 1 223 ? 8.117 4.057 10.096 1.00 97.50 223 LEU A CA 1
ATOM 1791 C C . LEU A 1 223 ? 6.692 4.126 9.541 1.00 97.50 223 LEU A C 1
ATOM 1793 O O . LEU A 1 223 ? 6.519 4.376 8.354 1.00 97.50 223 LEU A O 1
ATOM 1797 N N . ALA A 1 224 ? 5.669 3.946 10.383 1.00 96.50 224 ALA A N 1
ATOM 1798 C CA . ALA A 1 224 ? 4.280 4.029 9.936 1.00 96.50 224 ALA A CA 1
ATOM 1799 C C . ALA A 1 224 ? 3.924 5.429 9.411 1.00 96.50 224 ALA A C 1
ATOM 1801 O O . ALA A 1 224 ? 3.296 5.537 8.359 1.00 96.50 224 ALA A O 1
ATOM 1802 N N . ASP A 1 225 ? 4.363 6.485 10.102 1.00 95.00 225 ASP A N 1
ATOM 1803 C CA . ASP A 1 225 ? 4.138 7.864 9.665 1.00 95.00 225 ASP A CA 1
ATOM 1804 C C . ASP A 1 225 ? 4.891 8.146 8.350 1.00 95.00 225 ASP A C 1
ATOM 1806 O O . ASP A 1 225 ? 4.339 8.777 7.450 1.00 95.00 225 ASP A O 1
ATOM 1810 N N . LEU A 1 226 ? 6.120 7.630 8.196 1.00 96.50 226 LEU A N 1
ATOM 1811 C CA . LEU A 1 226 ? 6.894 7.766 6.960 1.00 96.50 226 LEU A CA 1
ATOM 1812 C C . LEU A 1 226 ? 6.228 7.050 5.776 1.00 96.50 226 LEU A C 1
ATOM 1814 O O . LEU A 1 226 ? 6.137 7.645 4.706 1.00 96.50 226 LEU A O 1
ATOM 1818 N N . ILE A 1 227 ? 5.723 5.823 5.965 1.00 97.38 227 ILE A N 1
ATOM 1819 C CA . ILE A 1 227 ? 4.973 5.078 4.936 1.00 97.38 227 ILE A CA 1
ATOM 1820 C C . ILE A 1 227 ? 3.736 5.871 4.505 1.00 97.38 227 ILE A C 1
ATOM 1822 O O . ILE A 1 227 ? 3.497 6.034 3.309 1.00 97.38 227 ILE A O 1
ATOM 1826 N N . GLU A 1 228 ? 2.959 6.389 5.461 1.00 93.88 228 GLU A N 1
ATOM 1827 C CA . GLU A 1 228 ? 1.756 7.177 5.174 1.00 93.88 228 GLU A CA 1
ATOM 1828 C C . GLU A 1 228 ? 2.094 8.450 4.381 1.00 93.88 228 GLU A C 1
ATOM 1830 O O . GLU A 1 228 ? 1.494 8.702 3.336 1.00 93.88 228 GLU A O 1
ATOM 1835 N N . GLY A 1 229 ? 3.089 9.223 4.826 1.00 93.31 229 GLY A N 1
ATOM 1836 C CA . GLY A 1 229 ? 3.498 10.456 4.150 1.00 93.31 229 GLY A CA 1
ATOM 1837 C C . GLY A 1 229 ? 4.120 10.227 2.769 1.00 93.31 229 GLY A C 1
ATOM 1838 O O . GLY A 1 229 ? 3.812 10.960 1.824 1.00 93.31 229 GLY A O 1
ATOM 1839 N N . TYR A 1 230 ? 4.960 9.196 2.632 1.00 95.56 230 TYR A N 1
ATOM 1840 C CA . TYR A 1 230 ? 5.574 8.812 1.362 1.00 95.56 230 TYR A CA 1
ATOM 1841 C C . TYR A 1 230 ? 4.518 8.374 0.349 1.00 95.56 230 TYR A C 1
ATOM 1843 O O . TYR A 1 230 ? 4.426 8.965 -0.723 1.00 95.56 230 TYR A O 1
ATOM 1851 N N . THR A 1 231 ? 3.672 7.403 0.703 1.00 94.50 231 THR A N 1
ATOM 1852 C CA . THR A 1 231 ? 2.652 6.870 -0.215 1.00 94.50 231 THR A CA 1
ATOM 1853 C C . THR A 1 231 ? 1.618 7.920 -0.609 1.00 94.50 231 THR A C 1
ATOM 1855 O O . THR A 1 231 ? 1.249 7.990 -1.781 1.00 94.50 231 THR A O 1
ATOM 1858 N N . ALA A 1 232 ? 1.192 8.785 0.320 1.00 91.88 232 ALA A N 1
ATOM 1859 C CA . ALA A 1 232 ? 0.268 9.879 0.021 1.00 91.88 232 ALA A CA 1
ATOM 1860 C C . ALA A 1 232 ? 0.834 10.860 -1.018 1.00 91.88 232 ALA A C 1
ATOM 1862 O O . ALA A 1 232 ? 0.090 11.348 -1.865 1.00 91.88 232 ALA A O 1
ATOM 1863 N N . THR A 1 233 ? 2.142 11.121 -0.967 1.00 92.38 233 THR A N 1
ATOM 1864 C CA . THR A 1 233 ? 2.827 12.019 -1.905 1.00 92.38 233 THR A CA 1
ATOM 1865 C C . THR A 1 233 ? 3.116 11.313 -3.232 1.00 92.38 233 THR A C 1
ATOM 1867 O O . THR A 1 233 ? 2.750 11.799 -4.300 1.00 92.38 233 THR A O 1
ATOM 1870 N N . ALA A 1 234 ? 3.744 10.140 -3.183 1.00 93.75 234 ALA A N 1
ATOM 1871 C CA . ALA A 1 234 ? 4.196 9.407 -4.359 1.00 93.75 234 ALA A CA 1
ATOM 1872 C C . ALA A 1 234 ? 3.036 8.980 -5.270 1.00 93.75 234 ALA A C 1
ATOM 1874 O O . ALA A 1 234 ? 3.143 9.103 -6.487 1.00 93.75 234 ALA A O 1
ATOM 1875 N N . THR A 1 235 ? 1.890 8.577 -4.705 1.00 91.31 235 THR A N 1
ATOM 1876 C CA . THR A 1 235 ? 0.741 8.088 -5.491 1.00 91.31 235 THR A CA 1
ATOM 1877 C C . THR A 1 235 ? 0.260 9.109 -6.526 1.00 91.31 235 THR A C 1
ATOM 1879 O O . THR A 1 235 ? -0.041 8.734 -7.656 1.00 91.31 235 THR A O 1
ATOM 1882 N N . SER A 1 236 ? 0.191 10.400 -6.178 1.00 88.81 236 SER A N 1
ATOM 1883 C CA . SER A 1 236 ? -0.255 11.435 -7.121 1.00 88.81 236 SER A CA 1
ATOM 1884 C C . SER A 1 236 ? 0.817 11.827 -8.132 1.00 88.81 236 SER A C 1
ATOM 1886 O O . SER A 1 236 ? 0.483 12.156 -9.266 1.00 88.81 236 SER A O 1
ATOM 1888 N N . HIS A 1 237 ? 2.090 11.809 -7.733 1.00 91.44 237 HIS A N 1
ATOM 1889 C CA . HIS A 1 237 ? 3.199 12.243 -8.586 1.00 91.44 237 HIS A CA 1
ATOM 1890 C C . HIS A 1 237 ? 3.680 11.156 -9.551 1.00 91.44 237 HIS A C 1
ATOM 1892 O O . HIS A 1 237 ? 4.169 11.478 -10.628 1.00 91.44 237 HIS A O 1
ATOM 1898 N N . TYR A 1 238 ? 3.489 9.883 -9.208 1.00 94.00 238 TYR A N 1
ATOM 1899 C CA . TYR A 1 238 ? 3.903 8.747 -10.032 1.00 94.00 238 TYR A CA 1
ATOM 1900 C C . TYR A 1 238 ? 2.771 8.124 -10.849 1.00 94.00 238 TYR A C 1
ATOM 1902 O O . TYR A 1 238 ? 3.029 7.204 -11.613 1.00 94.00 238 TYR A O 1
ATOM 1910 N N . ALA A 1 239 ? 1.535 8.628 -10.753 1.00 87.12 239 ALA A N 1
ATOM 1911 C CA . ALA A 1 239 ? 0.338 8.029 -11.359 1.00 87.12 239 ALA A CA 1
ATOM 1912 C C . ALA A 1 239 ? 0.454 7.674 -12.861 1.00 87.12 239 ALA A C 1
ATOM 1914 O O . ALA A 1 239 ? -0.230 6.764 -13.327 1.00 87.12 239 ALA A O 1
ATOM 1915 N N . GLU A 1 240 ? 1.301 8.378 -13.618 1.00 86.56 240 GLU A N 1
ATOM 1916 C CA . GLU A 1 240 ? 1.497 8.174 -15.062 1.00 86.56 240 GLU A CA 1
ATOM 1917 C C . GLU A 1 240 ? 2.703 7.280 -15.411 1.00 86.56 240 GLU A C 1
ATO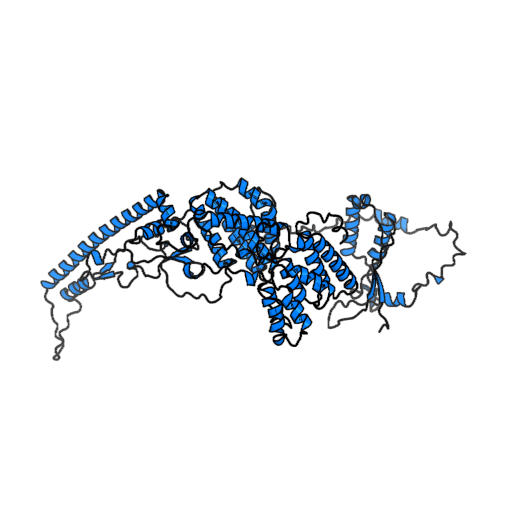M 1919 O O . GLU A 1 240 ? 2.908 6.957 -16.581 1.00 86.56 240 GLU A O 1
ATOM 1924 N N . SER A 1 241 ? 3.494 6.858 -14.420 1.00 93.12 241 SER A N 1
ATOM 1925 C CA . SER A 1 241 ? 4.744 6.117 -14.607 1.00 93.12 241 SER A CA 1
ATOM 1926 C C . SER A 1 241 ? 4.694 4.760 -13.896 1.00 93.12 241 SER A C 1
ATOM 1928 O O . SER A 1 241 ? 4.879 4.683 -12.680 1.00 93.12 241 SER A O 1
ATOM 1930 N N . PRO A 1 242 ? 4.477 3.653 -14.633 1.00 94.62 242 PRO A N 1
ATOM 1931 C CA . PRO A 1 242 ? 4.511 2.307 -14.061 1.00 94.62 242 PRO A CA 1
ATOM 1932 C C . PRO A 1 242 ? 5.845 1.951 -13.395 1.00 94.62 242 PRO A C 1
ATOM 1934 O O . PRO A 1 242 ? 5.858 1.169 -12.444 1.00 94.62 242 PRO A O 1
ATOM 1937 N N . GLU A 1 243 ? 6.955 2.515 -13.882 1.00 94.38 243 GLU A N 1
ATOM 1938 C CA . GLU A 1 243 ? 8.287 2.375 -13.280 1.00 94.38 243 GLU A CA 1
ATOM 1939 C C . GLU A 1 243 ? 8.322 3.017 -11.891 1.00 94.38 243 GLU A C 1
ATOM 1941 O O . GLU A 1 243 ? 8.627 2.338 -10.908 1.00 94.38 243 GLU A O 1
ATOM 1946 N N . ASP A 1 244 ? 7.929 4.287 -11.789 1.00 95.12 244 ASP A N 1
ATOM 1947 C CA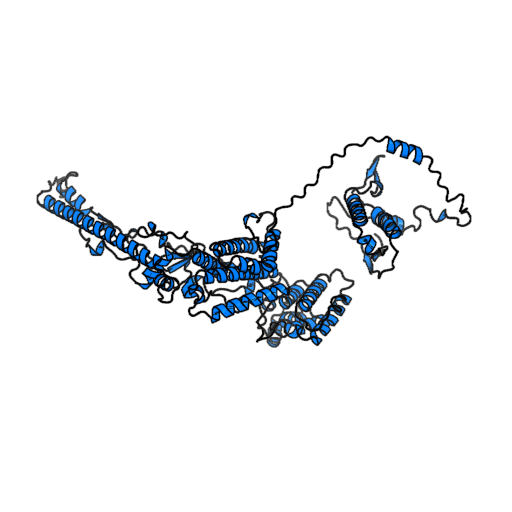 . ASP A 1 244 ? 7.978 5.018 -10.521 1.00 95.12 244 ASP A CA 1
ATOM 1948 C C . ASP A 1 244 ? 6.940 4.486 -9.520 1.00 95.12 244 ASP A C 1
ATOM 1950 O O . ASP A 1 244 ? 7.229 4.362 -8.331 1.00 95.12 244 ASP A O 1
ATOM 1954 N N . ILE A 1 245 ? 5.757 4.060 -9.988 1.00 95.75 245 ILE A N 1
ATOM 1955 C CA . ILE A 1 245 ? 4.784 3.337 -9.152 1.00 95.75 245 ILE A CA 1
ATOM 1956 C C . ILE A 1 245 ? 5.414 2.058 -8.609 1.00 95.75 245 ILE A C 1
ATOM 1958 O O . ILE A 1 245 ? 5.308 1.780 -7.418 1.00 95.75 245 ILE A O 1
ATOM 1962 N N . SER A 1 246 ? 6.088 1.273 -9.450 1.00 97.06 246 SER A N 1
ATOM 1963 C CA . SER A 1 246 ? 6.715 0.021 -9.012 1.00 97.06 246 SER A CA 1
ATOM 1964 C C . SER A 1 246 ? 7.825 0.260 -7.989 1.00 97.06 246 SER A C 1
ATOM 1966 O O . SER A 1 246 ? 7.936 -0.501 -7.026 1.00 97.06 246 SER A O 1
ATOM 1968 N N . LEU A 1 247 ? 8.605 1.333 -8.151 1.00 96.69 247 LEU A N 1
ATOM 1969 C CA . LEU A 1 247 ? 9.592 1.761 -7.163 1.00 96.69 247 LEU A CA 1
ATOM 1970 C C . LEU A 1 247 ? 8.924 2.196 -5.854 1.00 96.69 247 LEU A C 1
ATOM 1972 O O . LEU A 1 247 ? 9.342 1.753 -4.788 1.00 96.69 247 LEU A O 1
ATOM 1976 N N . MET A 1 248 ? 7.836 2.964 -5.924 1.00 96.69 248 MET A N 1
ATOM 1977 C CA . MET A 1 248 ? 7.055 3.351 -4.750 1.00 96.69 248 MET A CA 1
ATOM 1978 C C . MET A 1 248 ? 6.508 2.153 -3.989 1.00 96.69 248 MET A C 1
ATOM 1980 O O . MET A 1 248 ? 6.600 2.105 -2.759 1.00 96.69 248 MET A O 1
ATOM 1984 N N . LEU A 1 249 ? 5.949 1.172 -4.694 1.00 97.00 249 LEU A N 1
ATOM 1985 C CA . LEU A 1 249 ? 5.450 -0.047 -4.073 1.00 97.00 249 LEU A CA 1
ATOM 1986 C C . LEU A 1 249 ? 6.586 -0.849 -3.424 1.00 97.00 249 LEU A C 1
ATOM 1988 O O . LEU A 1 249 ? 6.406 -1.358 -2.320 1.00 97.00 249 LEU A O 1
ATOM 1992 N N . LEU A 1 250 ? 7.756 -0.930 -4.065 1.00 97.50 250 LEU A N 1
ATOM 1993 C CA . LEU A 1 250 ? 8.934 -1.593 -3.504 1.00 97.50 250 LEU A CA 1
ATOM 1994 C C . LEU A 1 250 ? 9.429 -0.896 -2.227 1.00 97.50 250 LEU A C 1
ATOM 1996 O O . LEU A 1 250 ? 9.535 -1.550 -1.192 1.00 97.50 250 LEU A O 1
ATOM 2000 N N . THR A 1 251 ? 9.646 0.419 -2.269 1.00 98.00 251 THR A N 1
ATOM 2001 C CA . THR A 1 251 ? 10.072 1.231 -1.115 1.00 98.00 251 THR A CA 1
ATOM 2002 C C . THR A 1 251 ? 9.068 1.143 0.035 1.00 98.00 251 THR A C 1
ATOM 2004 O O . THR A 1 251 ? 9.441 0.964 1.191 1.00 98.00 251 THR A O 1
ATOM 2007 N N . SER A 1 252 ? 7.767 1.175 -0.268 1.00 97.69 252 SER A N 1
ATOM 2008 C CA . SER A 1 252 ? 6.717 1.006 0.747 1.00 97.69 252 SER A CA 1
ATOM 2009 C C . SER A 1 252 ? 6.804 -0.351 1.447 1.00 97.69 252 SER A C 1
ATOM 2011 O O . SER A 1 252 ? 6.541 -0.449 2.646 1.00 97.69 252 SER A O 1
ATOM 2013 N N . MET A 1 253 ? 7.188 -1.398 0.715 1.00 97.94 253 MET A N 1
ATOM 2014 C CA . MET A 1 253 ? 7.351 -2.738 1.268 1.00 97.94 253 MET A CA 1
ATOM 2015 C C . MET A 1 253 ? 8.652 -2.908 2.049 1.00 97.94 253 MET A C 1
ATOM 2017 O O . MET A 1 253 ? 8.624 -3.590 3.069 1.00 97.94 253 MET A O 1
ATOM 2021 N N . ASP A 1 254 ? 9.754 -2.278 1.642 1.00 97.62 254 ASP A N 1
ATOM 2022 C CA . ASP A 1 254 ? 10.996 -2.252 2.428 1.00 97.62 254 ASP A CA 1
ATOM 2023 C C . ASP A 1 254 ? 10.758 -1.587 3.797 1.00 97.62 254 ASP A C 1
ATOM 2025 O O . ASP A 1 254 ? 11.003 -2.195 4.848 1.00 97.62 254 ASP A O 1
ATOM 2029 N N . LEU A 1 255 ? 10.138 -0.401 3.801 1.00 98.44 255 LEU A N 1
ATOM 2030 C CA . LEU A 1 255 ? 9.725 0.290 5.026 1.00 98.44 255 LEU A CA 1
ATOM 2031 C C . LEU A 1 255 ? 8.747 -0.547 5.865 1.00 98.44 255 LEU A C 1
ATOM 2033 O O . LEU A 1 255 ? 8.860 -0.596 7.094 1.00 98.44 255 LEU A O 1
ATOM 2037 N N . TRP A 1 256 ? 7.794 -1.233 5.224 1.00 98.50 256 TRP A N 1
ATOM 2038 C CA . TRP A 1 256 ? 6.864 -2.121 5.922 1.00 98.50 256 TRP A CA 1
ATOM 2039 C C . TRP A 1 256 ? 7.572 -3.325 6.554 1.00 98.50 256 TRP A C 1
ATOM 2041 O O . TRP A 1 256 ? 7.259 -3.677 7.689 1.00 98.50 256 TRP A O 1
ATOM 2051 N N . VAL A 1 257 ? 8.557 -3.932 5.886 1.00 98.38 257 VAL A N 1
ATOM 2052 C CA . VAL A 1 257 ? 9.356 -5.029 6.458 1.00 98.38 257 VAL A CA 1
ATOM 2053 C C . VAL A 1 257 ? 10.110 -4.554 7.701 1.00 98.38 257 VAL A C 1
ATOM 2055 O O . VAL A 1 257 ? 10.157 -5.273 8.703 1.00 98.38 257 VAL A O 1
ATOM 2058 N N . ALA A 1 258 ? 10.675 -3.343 7.680 1.00 98.12 258 ALA A N 1
ATOM 2059 C CA . ALA A 1 258 ? 11.289 -2.750 8.867 1.00 98.12 258 ALA A CA 1
ATOM 2060 C C . ALA A 1 258 ? 10.263 -2.544 9.998 1.00 98.12 258 ALA A C 1
ATOM 2062 O O . ALA A 1 258 ? 10.535 -2.884 11.153 1.00 98.12 258 ALA A O 1
ATOM 2063 N N . LEU A 1 259 ? 9.058 -2.069 9.662 1.00 98.38 259 LEU A N 1
ATOM 2064 C CA . LEU A 1 259 ? 7.962 -1.878 10.612 1.00 98.38 259 LEU A CA 1
ATOM 2065 C C . LEU A 1 259 ? 7.489 -3.208 11.220 1.00 98.38 259 LEU A C 1
ATOM 2067 O O . LEU A 1 259 ? 7.304 -3.278 12.435 1.00 98.38 259 LEU A O 1
ATOM 2071 N N . ASP A 1 260 ? 7.334 -4.266 10.417 1.00 98.19 260 ASP A N 1
ATOM 2072 C CA . ASP A 1 260 ? 6.945 -5.610 10.875 1.00 98.19 260 ASP A CA 1
ATOM 2073 C C . ASP A 1 260 ? 7.995 -6.192 11.826 1.00 98.19 260 ASP A C 1
ATOM 2075 O O . ASP A 1 260 ? 7.654 -6.672 12.908 1.00 98.19 260 ASP A O 1
ATOM 2079 N N . LYS A 1 261 ? 9.288 -6.060 11.497 1.00 97.88 261 LYS A N 1
ATOM 2080 C CA . LYS A 1 261 ? 10.389 -6.489 12.376 1.00 97.88 261 LYS A CA 1
ATOM 2081 C C . LYS A 1 261 ? 10.352 -5.772 13.731 1.00 97.88 261 LYS A C 1
ATOM 2083 O O . LYS A 1 261 ? 10.458 -6.439 14.760 1.00 97.88 261 LYS A O 1
ATOM 2088 N N . CYS A 1 262 ? 10.167 -4.449 13.754 1.00 97.69 262 CYS A N 1
ATOM 2089 C CA . CYS A 1 262 ? 10.022 -3.692 15.003 1.00 97.69 262 CYS A CA 1
ATOM 2090 C C . CYS A 1 262 ? 8.771 -4.111 15.791 1.00 97.69 262 CYS A C 1
ATOM 2092 O O . CYS A 1 262 ? 8.853 -4.341 16.998 1.00 97.69 262 CYS A O 1
ATOM 2094 N N . ALA A 1 263 ? 7.623 -4.245 15.124 1.00 97.12 263 ALA A N 1
ATOM 2095 C CA . ALA A 1 263 ? 6.362 -4.590 15.773 1.00 97.12 263 ALA A CA 1
ATOM 2096 C C . ALA A 1 263 ? 6.396 -6.000 16.382 1.00 97.12 263 ALA A C 1
ATOM 2098 O O . ALA A 1 263 ? 5.956 -6.181 17.514 1.00 97.12 263 ALA A O 1
ATOM 2099 N N . ILE A 1 264 ? 6.981 -6.978 15.684 1.00 97.00 264 ILE A N 1
ATOM 2100 C CA . ILE A 1 264 ? 7.173 -8.346 16.191 1.00 97.00 264 ILE A CA 1
ATOM 2101 C C . ILE A 1 264 ? 8.176 -8.380 17.340 1.00 97.00 264 ILE A C 1
ATOM 2103 O O . ILE A 1 264 ? 7.981 -9.132 18.294 1.00 97.00 264 ILE A O 1
ATOM 2107 N N . HIS A 1 265 ? 9.238 -7.572 17.276 1.00 96.50 265 HIS A N 1
ATOM 2108 C CA . HIS A 1 265 ? 10.199 -7.483 18.371 1.00 96.50 265 HIS A CA 1
ATOM 2109 C C . HIS A 1 265 ? 9.540 -6.971 19.661 1.00 96.50 265 HIS A C 1
ATOM 2111 O O . HIS A 1 265 ? 9.810 -7.496 20.738 1.00 96.50 265 HIS A O 1
ATOM 2117 N N . GLN A 1 266 ? 8.643 -5.987 19.550 1.00 94.62 266 GLN A N 1
ATOM 2118 C CA . GLN A 1 266 ? 7.899 -5.440 20.689 1.00 94.62 266 GLN A CA 1
ATOM 2119 C C . GLN A 1 266 ? 6.733 -6.343 21.130 1.00 94.62 266 GLN A C 1
ATOM 2121 O O . GLN A 1 266 ? 6.440 -6.440 22.320 1.00 94.62 266 GLN A O 1
ATOM 2126 N N . HIS A 1 267 ? 6.073 -7.018 20.185 1.00 94.88 267 HIS A N 1
ATOM 2127 C CA . HIS A 1 267 ? 4.911 -7.874 20.417 1.00 94.88 267 HIS A CA 1
ATOM 2128 C C . HIS A 1 267 ? 5.005 -9.162 19.589 1.00 94.88 267 HIS A C 1
ATOM 2130 O O . HIS A 1 267 ? 4.477 -9.261 18.477 1.00 94.88 267 HIS A O 1
ATOM 2136 N N . SER A 1 268 ? 5.638 -10.185 20.165 1.00 95.81 268 SER A N 1
ATOM 2137 C CA . SER A 1 268 ? 5.941 -11.452 19.486 1.00 95.81 268 SER A CA 1
ATOM 2138 C C . SER A 1 268 ? 4.707 -12.195 18.970 1.00 95.81 268 SER A C 1
ATOM 2140 O O . SER A 1 268 ? 4.803 -12.866 17.941 1.00 95.81 268 SER A O 1
ATOM 2142 N N . LEU A 1 269 ? 3.541 -12.036 19.611 1.00 95.81 269 LEU A N 1
ATOM 2143 C CA . LEU A 1 269 ? 2.276 -12.649 19.190 1.00 95.81 269 LEU A CA 1
ATOM 2144 C C . LEU A 1 269 ? 1.926 -12.328 17.727 1.00 95.81 269 LEU A C 1
ATOM 2146 O O . LEU A 1 269 ? 1.366 -13.183 17.040 1.00 95.81 269 LEU A O 1
ATOM 2150 N N . LEU A 1 270 ? 2.304 -11.145 17.218 1.00 95.88 270 LEU A N 1
ATOM 2151 C CA . LEU A 1 270 ? 2.062 -10.762 15.821 1.00 95.88 270 LEU A CA 1
ATOM 2152 C C . LEU A 1 270 ? 2.637 -11.789 14.843 1.00 95.88 270 LEU A C 1
ATOM 2154 O O . LEU A 1 270 ? 1.979 -12.107 13.853 1.00 95.88 270 LEU A O 1
ATOM 2158 N N . SER A 1 271 ? 3.803 -12.372 15.152 1.00 96.12 271 SER A N 1
ATOM 2159 C CA . SER A 1 271 ? 4.495 -13.360 14.307 1.00 96.12 271 SER A CA 1
ATOM 2160 C C . SER A 1 271 ? 3.677 -14.620 13.994 1.00 96.12 271 SER A C 1
ATOM 2162 O O . SER A 1 271 ? 3.978 -15.326 13.037 1.00 96.12 271 SER A O 1
ATOM 2164 N N . SER A 1 272 ? 2.620 -14.893 14.764 1.00 96.25 272 SER A N 1
ATOM 2165 C CA . SER A 1 272 ? 1.729 -16.037 14.544 1.00 96.25 272 SER A CA 1
ATOM 2166 C C . SER A 1 272 ? 0.635 -15.781 13.502 1.00 96.25 272 SER A C 1
ATOM 2168 O O . SER A 1 272 ? -0.105 -16.706 13.180 1.00 96.25 272 SER A O 1
ATOM 2170 N N . TYR A 1 273 ? 0.503 -14.560 12.982 1.00 95.56 273 TYR A N 1
ATOM 2171 C CA . TYR A 1 273 ? -0.585 -14.174 12.079 1.00 95.56 273 TYR A CA 1
ATOM 2172 C C . TYR A 1 273 ? -0.064 -13.781 10.702 1.00 95.56 273 TYR A C 1
ATOM 2174 O O . TYR A 1 273 ? 0.956 -13.098 10.603 1.00 95.56 273 TYR A O 1
ATOM 2182 N N . ASP A 1 274 ? -0.769 -14.193 9.655 1.00 94.38 274 ASP A N 1
ATOM 2183 C CA . ASP A 1 274 ? -0.487 -13.809 8.274 1.00 94.38 274 ASP A CA 1
ATOM 2184 C C . ASP A 1 274 ? -0.772 -12.303 8.063 1.00 94.38 274 ASP A C 1
ATOM 2186 O O . ASP A 1 274 ? -1.886 -11.851 8.341 1.00 94.38 274 ASP A O 1
ATOM 2190 N N . PRO A 1 275 ? 0.194 -11.502 7.570 1.00 93.00 275 PRO A N 1
ATOM 2191 C CA . PRO A 1 275 ? -0.012 -10.079 7.299 1.00 93.00 275 PRO A CA 1
ATOM 2192 C C . PRO A 1 275 ? -0.972 -9.788 6.129 1.00 93.00 275 PRO A C 1
ATOM 2194 O O . PRO A 1 275 ? -1.442 -8.660 6.014 1.00 93.00 275 PRO A O 1
ATOM 2197 N N . GLY A 1 276 ? -1.292 -10.770 5.278 1.00 91.69 276 GLY A N 1
ATOM 2198 C CA . GLY A 1 276 ? -2.294 -10.669 4.210 1.00 91.69 276 GLY A CA 1
ATOM 2199 C C . GLY A 1 276 ? -1.758 -10.360 2.808 1.00 91.69 276 GLY A C 1
ATOM 2200 O O . GLY A 1 276 ? -2.558 -10.164 1.893 1.00 91.69 276 GLY A O 1
ATOM 2201 N N . PHE A 1 277 ? -0.437 -10.323 2.608 1.00 91.69 277 PHE A N 1
ATOM 2202 C CA . PHE A 1 277 ? 0.167 -10.119 1.284 1.00 91.69 277 PHE A CA 1
ATOM 2203 C C . PHE A 1 277 ? 0.217 -11.421 0.473 1.00 91.69 277 PHE A C 1
ATOM 2205 O O . PHE A 1 277 ? 0.569 -12.475 0.989 1.00 91.69 277 PHE A O 1
ATOM 2212 N N . SER A 1 278 ? -0.074 -11.346 -0.828 1.00 86.06 278 SER A N 1
ATOM 2213 C CA . SER A 1 278 ? 0.042 -12.491 -1.746 1.00 86.06 278 SER A CA 1
ATOM 2214 C C . SER A 1 278 ? 1.462 -12.633 -2.300 1.00 86.06 278 SER A C 1
ATOM 2216 O O . SER A 1 278 ? 2.099 -11.638 -2.642 1.00 86.06 278 SER A O 1
ATOM 2218 N N . HIS A 1 279 ? 1.934 -13.868 -2.514 1.00 80.19 279 HIS A N 1
ATOM 2219 C CA . HIS A 1 279 ? 3.221 -14.128 -3.182 1.00 80.19 279 HIS A CA 1
ATOM 2220 C C . HIS A 1 279 ? 3.291 -13.533 -4.600 1.00 80.19 279 HIS A C 1
ATOM 2222 O O . HIS A 1 279 ? 4.360 -13.132 -5.059 1.00 80.19 279 HIS A O 1
ATOM 2228 N N . SER A 1 280 ? 2.147 -13.468 -5.288 1.00 87.00 280 SER A N 1
ATOM 2229 C CA . SER A 1 280 ? 2.044 -12.974 -6.669 1.00 87.00 280 SER A CA 1
ATOM 2230 C C . SER A 1 280 ? 1.989 -11.449 -6.792 1.00 87.00 280 SER A C 1
ATOM 2232 O O . SER A 1 280 ? 2.106 -10.933 -7.903 1.00 87.00 280 SER A O 1
ATOM 2234 N N . LEU A 1 281 ? 1.867 -10.737 -5.664 1.00 90.19 281 LEU A N 1
ATOM 2235 C CA . LEU A 1 281 ? 1.671 -9.285 -5.607 1.00 90.19 281 LEU A CA 1
ATOM 2236 C C . LEU A 1 281 ? 2.754 -8.502 -6.361 1.00 90.19 281 LEU A C 1
ATOM 2238 O O . LEU A 1 281 ? 2.478 -7.463 -6.947 1.00 90.19 281 LEU A O 1
ATOM 2242 N N . PHE A 1 282 ? 3.979 -9.022 -6.365 1.00 91.94 282 PHE A N 1
ATOM 2243 C CA . PHE A 1 282 ? 5.153 -8.328 -6.890 1.00 91.94 282 PHE A CA 1
ATOM 2244 C C . PHE A 1 282 ? 5.466 -8.644 -8.358 1.00 91.94 282 PHE A C 1
ATOM 2246 O O . PHE A 1 282 ? 6.332 -8.011 -8.956 1.00 91.94 282 PHE A O 1
ATOM 2253 N N . ASN A 1 283 ? 4.795 -9.636 -8.951 1.00 92.06 283 ASN A N 1
ATOM 2254 C CA . ASN A 1 283 ? 5.057 -10.068 -10.329 1.00 92.06 283 ASN A CA 1
ATOM 2255 C C . ASN A 1 283 ? 4.856 -8.955 -11.382 1.00 92.06 283 ASN A C 1
ATOM 2257 O O . ASN A 1 283 ? 5.574 -8.975 -12.386 1.00 92.06 283 ASN A O 1
ATOM 2261 N N . PRO A 1 284 ? 3.906 -8.012 -11.210 1.00 94.31 284 PRO A N 1
ATOM 2262 C CA . PRO A 1 284 ? 3.701 -6.927 -12.169 1.00 94.31 284 PRO A CA 1
ATOM 2263 C C . PRO A 1 284 ? 4.717 -5.784 -12.095 1.00 94.31 284 PRO A C 1
ATOM 2265 O O . PRO A 1 284 ? 4.697 -4.938 -12.983 1.00 94.31 284 PRO A O 1
ATOM 2268 N N . PHE A 1 285 ? 5.569 -5.718 -11.065 1.00 95.38 285 PHE A N 1
ATOM 2269 C CA . PHE A 1 285 ? 6.454 -4.567 -10.854 1.00 95.38 285 PHE A CA 1
ATOM 2270 C C . PHE A 1 285 ? 7.419 -4.382 -12.035 1.00 95.38 285 PHE A C 1
ATOM 2272 O O . PHE A 1 285 ? 7.936 -5.363 -12.567 1.00 95.38 285 PHE A O 1
ATOM 2279 N N . GLN A 1 286 ? 7.689 -3.130 -12.401 1.00 95.25 286 GLN A N 1
ATOM 2280 C CA . GLN A 1 286 ? 8.670 -2.710 -13.404 1.00 95.25 286 GLN A CA 1
ATOM 2281 C C . GLN A 1 286 ? 9.953 -2.255 -12.701 1.00 95.25 286 GLN A C 1
ATOM 2283 O O . GLN A 1 286 ? 10.023 -1.131 -12.214 1.00 95.25 286 GLN A O 1
ATOM 2288 N N . LEU A 1 287 ? 10.960 -3.129 -12.608 1.00 93.69 287 LEU A N 1
ATOM 2289 C CA . LEU A 1 287 ? 12.203 -2.859 -11.872 1.00 93.69 287 LEU A CA 1
ATOM 2290 C C . LEU A 1 287 ? 13.421 -2.935 -12.808 1.00 93.69 287 LEU A C 1
ATOM 2292 O O . LEU A 1 287 ? 13.996 -4.019 -12.986 1.00 93.69 287 LEU A O 1
ATOM 2296 N N . PRO A 1 288 ? 13.833 -1.811 -13.423 1.00 90.56 288 PRO A N 1
ATOM 2297 C CA . PRO A 1 288 ? 14.934 -1.796 -14.385 1.00 90.56 288 PRO A CA 1
ATOM 2298 C C . PRO A 1 288 ? 16.313 -2.020 -13.753 1.00 90.56 288 PRO A C 1
ATOM 2300 O O . PRO A 1 288 ? 17.208 -2.542 -14.418 1.00 90.56 288 PRO A O 1
ATOM 2303 N N . LYS A 1 289 ? 16.520 -1.645 -12.483 1.00 87.94 289 LYS A N 1
ATOM 2304 C CA . LYS A 1 289 ? 17.846 -1.688 -11.843 1.00 87.94 289 LYS A CA 1
ATOM 2305 C C . LYS A 1 289 ? 18.083 -3.010 -11.110 1.00 87.94 289 LYS A C 1
ATOM 2307 O O . LYS A 1 289 ? 17.201 -3.522 -10.422 1.00 87.94 289 LYS A O 1
ATOM 2312 N N . LYS A 1 290 ? 19.327 -3.502 -11.147 1.00 85.38 290 LYS A N 1
ATOM 2313 C CA . LYS A 1 290 ? 19.766 -4.700 -10.402 1.00 85.38 290 LYS A CA 1
ATOM 2314 C C . LYS A 1 290 ? 19.446 -4.607 -8.907 1.00 85.38 290 LYS A C 1
ATOM 2316 O O . LYS A 1 290 ? 18.850 -5.515 -8.340 1.00 85.38 290 LYS A O 1
ATOM 2321 N N . LEU A 1 291 ? 19.782 -3.477 -8.289 1.00 88.12 291 LEU A N 1
ATOM 2322 C CA . LEU A 1 291 ? 19.605 -3.274 -6.851 1.00 88.12 291 LEU A CA 1
ATOM 2323 C C . LEU A 1 291 ? 18.125 -3.276 -6.427 1.00 88.12 291 LEU A C 1
ATOM 2325 O O . LEU A 1 291 ? 17.791 -3.763 -5.350 1.00 88.12 291 LEU A O 1
ATOM 2329 N N . GLN A 1 292 ? 17.215 -2.818 -7.295 1.00 91.94 292 GLN A N 1
ATOM 2330 C CA . GLN A 1 292 ? 15.769 -2.924 -7.061 1.00 91.94 292 GLN A CA 1
ATOM 2331 C C . GLN A 1 292 ? 15.308 -4.392 -7.067 1.00 91.94 292 GLN A C 1
ATOM 2333 O O . GLN A 1 292 ? 14.522 -4.799 -6.215 1.00 91.94 292 GLN A O 1
ATOM 2338 N N . MET A 1 293 ? 15.826 -5.213 -7.989 1.00 88.69 293 MET A N 1
ATOM 2339 C CA . MET A 1 293 ? 15.534 -6.653 -8.033 1.00 88.69 293 MET A CA 1
ATOM 2340 C C . MET A 1 293 ? 16.054 -7.386 -6.786 1.00 88.69 293 MET A C 1
ATOM 2342 O O . MET A 1 293 ? 15.363 -8.252 -6.246 1.00 88.69 293 MET A O 1
ATOM 2346 N N . GLU A 1 294 ? 17.248 -7.028 -6.305 1.00 88.44 294 GLU A N 1
ATOM 2347 C CA . GLU A 1 294 ? 17.831 -7.573 -5.071 1.00 88.44 294 GLU A CA 1
ATOM 2348 C C . GLU A 1 294 ? 16.991 -7.211 -3.841 1.00 88.44 294 GLU A C 1
ATOM 2350 O O . GLU A 1 294 ? 16.657 -8.092 -3.045 1.00 88.44 294 GLU A O 1
ATOM 2355 N N . ARG A 1 295 ? 16.583 -5.940 -3.719 1.00 92.50 295 ARG A N 1
ATOM 2356 C CA . ARG A 1 295 ? 15.650 -5.473 -2.681 1.00 92.50 295 ARG A CA 1
ATOM 2357 C C . ARG A 1 295 ? 14.346 -6.263 -2.705 1.00 92.50 295 ARG A C 1
ATOM 2359 O O . ARG A 1 295 ? 13.947 -6.830 -1.688 1.00 92.50 295 ARG A O 1
ATOM 2366 N N . LEU A 1 296 ? 13.738 -6.407 -3.884 1.00 92.75 296 LEU A N 1
ATOM 2367 C CA . LEU A 1 296 ? 12.501 -7.167 -4.024 1.00 92.75 296 LEU A CA 1
ATOM 2368 C C . LEU A 1 296 ? 12.668 -8.635 -3.601 1.00 92.75 296 LEU A C 1
ATOM 2370 O O . LEU A 1 296 ? 11.778 -9.194 -2.958 1.00 92.75 296 LEU A O 1
ATOM 2374 N N . SER A 1 297 ? 13.801 -9.260 -3.929 1.00 90.31 297 SER A N 1
ATOM 2375 C CA . SER A 1 297 ? 14.108 -10.626 -3.490 1.00 90.31 297 SER A CA 1
ATOM 2376 C C . SER A 1 297 ? 14.112 -10.737 -1.959 1.00 90.31 297 SER A C 1
ATOM 2378 O O . SER A 1 297 ? 13.472 -11.636 -1.408 1.00 90.31 297 SER A O 1
ATOM 2380 N N . ARG A 1 298 ? 14.733 -9.780 -1.250 1.00 91.75 298 ARG A N 1
ATOM 2381 C CA . ARG A 1 298 ? 14.729 -9.736 0.227 1.00 91.75 298 ARG A CA 1
ATOM 2382 C C . ARG A 1 298 ? 13.317 -9.583 0.797 1.00 91.75 298 ARG A C 1
ATOM 2384 O O . ARG A 1 298 ? 12.946 -10.332 1.704 1.00 91.75 298 ARG A O 1
ATOM 2391 N N . VAL A 1 299 ? 12.517 -8.666 0.246 1.00 94.44 299 VAL A N 1
ATOM 2392 C CA . VAL A 1 299 ? 11.114 -8.452 0.650 1.00 94.44 299 VAL A CA 1
ATOM 2393 C C . VAL A 1 299 ? 10.293 -9.728 0.466 1.00 94.44 299 VAL A C 1
ATOM 2395 O O . VAL A 1 299 ? 9.615 -10.175 1.391 1.00 94.44 299 VAL A O 1
ATOM 2398 N N . GLN A 1 300 ? 10.377 -10.362 -0.703 1.00 91.94 300 GLN A N 1
ATOM 2399 C CA . GLN A 1 300 ? 9.628 -11.584 -0.992 1.00 91.94 300 GLN A CA 1
ATOM 2400 C C . GLN A 1 300 ? 10.032 -12.757 -0.103 1.00 91.94 300 GLN A C 1
ATOM 2402 O O . GLN A 1 300 ? 9.160 -13.502 0.353 1.00 91.94 300 GLN A O 1
ATOM 2407 N N . GLN A 1 301 ? 11.331 -12.930 0.156 1.00 91.44 301 GLN A N 1
ATOM 2408 C CA . GLN A 1 301 ? 11.823 -13.947 1.084 1.00 91.44 301 GLN A CA 1
ATOM 2409 C C . GLN A 1 301 ? 11.278 -13.708 2.492 1.00 91.44 301 GLN A C 1
ATOM 2411 O O . GLN A 1 301 ? 10.819 -14.652 3.139 1.00 91.44 301 GLN A O 1
ATOM 2416 N N . TYR A 1 302 ? 11.272 -12.453 2.949 1.00 94.88 302 TYR A N 1
ATOM 2417 C CA . TYR A 1 302 ? 10.716 -12.089 4.247 1.00 94.88 302 TYR A CA 1
ATOM 2418 C C . TYR A 1 302 ? 9.220 -12.403 4.331 1.00 94.88 302 TYR A C 1
ATOM 2420 O O . TYR A 1 302 ? 8.810 -13.142 5.224 1.00 94.88 302 TYR A O 1
ATOM 2428 N N . VAL A 1 303 ? 8.416 -11.918 3.378 1.00 94.12 303 VAL A N 1
ATOM 2429 C CA . VAL A 1 303 ? 6.963 -12.158 3.332 1.00 94.12 303 VAL A CA 1
ATOM 2430 C C . VAL A 1 303 ? 6.657 -13.654 3.253 1.00 94.12 303 VAL A C 1
ATOM 2432 O O . VAL A 1 303 ? 5.826 -14.152 4.005 1.00 94.12 303 VAL A O 1
ATOM 2435 N N . THR A 1 304 ? 7.378 -14.407 2.420 1.00 92.44 304 THR A N 1
ATOM 2436 C CA . THR A 1 304 ? 7.186 -15.861 2.292 1.00 92.44 304 THR A CA 1
ATOM 2437 C C . THR A 1 304 ? 7.507 -16.586 3.595 1.00 92.44 304 THR A C 1
ATOM 2439 O O . THR A 1 304 ? 6.716 -17.405 4.059 1.00 92.44 304 THR A O 1
ATOM 2442 N N . LYS A 1 305 ? 8.632 -16.252 4.240 1.00 93.75 305 LYS A N 1
ATOM 2443 C CA . LYS A 1 305 ? 8.977 -16.787 5.563 1.00 93.75 305 LYS A CA 1
ATOM 2444 C C . LYS A 1 305 ? 7.904 -16.443 6.595 1.00 93.75 305 LYS A C 1
ATOM 2446 O O . LYS A 1 305 ? 7.567 -17.278 7.429 1.00 93.75 305 LYS A O 1
ATOM 2451 N N . ARG A 1 306 ? 7.371 -15.224 6.532 1.00 93.69 306 ARG A N 1
ATOM 2452 C CA . ARG A 1 306 ? 6.367 -14.708 7.456 1.00 93.69 306 ARG A CA 1
ATOM 2453 C C . ARG A 1 306 ? 5.023 -15.425 7.334 1.00 93.69 306 ARG A C 1
ATOM 2455 O O . ARG A 1 306 ? 4.440 -15.756 8.362 1.00 93.69 306 ARG A O 1
ATOM 2462 N N . ILE A 1 307 ? 4.581 -15.693 6.106 1.00 92.62 307 ILE A N 1
ATOM 2463 C CA . ILE A 1 307 ? 3.369 -16.466 5.800 1.00 92.62 307 ILE A CA 1
ATOM 2464 C C . ILE A 1 307 ? 3.554 -17.922 6.237 1.00 92.62 307 ILE A C 1
ATOM 2466 O O . ILE A 1 307 ? 2.730 -18.444 6.981 1.00 92.62 307 ILE A O 1
ATOM 2470 N N . ASN A 1 308 ? 4.675 -18.555 5.878 1.00 92.75 308 ASN A N 1
ATOM 2471 C CA . ASN A 1 308 ? 4.948 -19.954 6.233 1.00 92.75 308 ASN A CA 1
ATOM 2472 C C . ASN A 1 308 ? 5.070 -20.189 7.748 1.00 92.75 308 ASN A C 1
ATOM 2474 O O . ASN A 1 308 ? 4.810 -21.291 8.219 1.00 92.75 308 ASN A O 1
ATOM 2478 N N . ALA A 1 309 ? 5.492 -19.173 8.507 1.00 93.62 309 ALA A N 1
ATOM 2479 C CA . ALA A 1 309 ? 5.570 -19.230 9.965 1.00 93.62 309 ALA A CA 1
ATOM 2480 C C . ALA A 1 309 ? 4.237 -18.904 10.666 1.00 93.62 309 ALA A C 1
ATOM 2482 O O . ALA A 1 309 ? 4.134 -19.081 11.880 1.00 93.62 309 ALA A O 1
ATOM 2483 N N . SER A 1 310 ? 3.235 -18.402 9.937 1.00 93.94 310 SER A N 1
ATOM 2484 C CA . SER A 1 310 ? 1.946 -18.035 10.519 1.00 93.94 310 SER A CA 1
ATOM 2485 C C . SER A 1 310 ? 1.108 -19.269 10.866 1.00 93.94 310 SER A C 1
ATOM 2487 O O . SER A 1 310 ? 1.114 -20.277 10.164 1.00 93.94 310 SER A O 1
ATOM 2489 N N . LEU A 1 311 ? 0.384 -19.182 11.979 1.00 93.69 311 LEU A N 1
ATOM 2490 C CA . LEU A 1 311 ? -0.570 -20.190 12.443 1.00 93.69 311 LEU A CA 1
ATOM 2491 C C . LEU A 1 311 ? -2.010 -19.806 12.083 1.00 93.69 311 LEU A C 1
ATOM 2493 O O . LEU A 1 311 ? -2.861 -20.677 11.925 1.00 93.69 311 LEU A O 1
ATOM 2497 N N . TYR A 1 312 ? -2.275 -18.503 11.972 1.00 93.00 312 TYR A N 1
ATOM 2498 C CA . TYR A 1 312 ? -3.603 -17.939 11.762 1.00 93.00 312 TYR A CA 1
ATOM 2499 C C . TYR A 1 312 ? -3.618 -17.045 10.524 1.00 93.00 312 TYR A C 1
ATOM 2501 O O . TYR A 1 312 ? -2.677 -16.289 10.277 1.00 93.00 312 TYR A O 1
ATOM 2509 N N . GLY A 1 313 ? -4.715 -17.100 9.769 1.00 89.50 313 GLY A N 1
ATOM 2510 C CA . GLY A 1 313 ? -4.909 -16.262 8.587 1.00 89.50 313 GLY A CA 1
ATOM 2511 C C . GLY A 1 313 ? -5.092 -14.773 8.910 1.00 89.50 313 GLY A C 1
ATOM 2512 O O . GLY A 1 313 ? -5.425 -14.387 10.032 1.00 89.50 313 GLY A O 1
ATOM 2513 N N . SER A 1 314 ? -4.942 -13.930 7.889 1.00 85.94 314 SER A N 1
ATOM 2514 C CA . SER A 1 314 ? -4.979 -12.463 8.005 1.00 85.94 314 SER A CA 1
ATOM 2515 C C . SER A 1 314 ? -6.326 -11.890 8.465 1.00 85.94 314 SER A C 1
ATOM 2517 O O . SER A 1 314 ? -6.382 -10.812 9.063 1.00 85.94 314 SER A O 1
ATOM 2519 N N . LEU A 1 315 ? -7.430 -12.619 8.266 1.00 86.38 315 LEU A N 1
ATOM 2520 C CA . LEU A 1 315 ? -8.762 -12.210 8.731 1.00 86.38 315 LEU A CA 1
ATOM 2521 C C . LEU A 1 315 ? -8.825 -12.044 10.257 1.00 86.38 315 LEU A C 1
ATOM 2523 O O . LEU A 1 315 ? -9.492 -11.129 10.743 1.00 86.38 315 LEU A O 1
ATOM 2527 N N . HIS A 1 316 ? -8.044 -12.829 11.002 1.00 84.62 316 HIS A N 1
ATOM 2528 C CA . HIS A 1 316 ? -7.955 -12.759 12.461 1.00 84.62 316 HIS A CA 1
ATOM 2529 C C . HIS A 1 316 ? -7.262 -11.491 12.995 1.00 84.62 316 HIS A C 1
ATOM 2531 O O . HIS A 1 316 ? -7.336 -11.224 14.196 1.00 84.62 316 HIS A O 1
ATOM 2537 N N . LEU A 1 317 ? -6.609 -10.700 12.131 1.00 88.50 317 LEU A N 1
ATOM 2538 C CA . LEU A 1 317 ? -6.014 -9.398 12.471 1.00 88.50 317 LEU A CA 1
ATOM 2539 C C . LEU A 1 317 ? -6.914 -8.212 12.104 1.00 88.50 317 LEU A C 1
ATOM 2541 O O . LEU A 1 317 ? -6.932 -7.204 12.814 1.00 88.50 317 LEU A O 1
ATOM 2545 N N . PHE A 1 318 ? -7.617 -8.308 10.971 1.00 88.44 318 PHE A N 1
ATOM 2546 C CA . PHE A 1 318 ? -8.280 -7.159 10.343 1.00 88.44 318 PHE A CA 1
ATOM 2547 C C . PHE A 1 318 ? -9.809 -7.227 10.336 1.00 88.44 318 PHE A C 1
ATOM 2549 O O . PHE A 1 318 ? -10.457 -6.246 9.960 1.00 88.44 318 PHE A O 1
ATOM 2556 N N . ARG A 1 319 ? -10.414 -8.363 10.693 1.00 85.75 319 ARG A N 1
ATOM 2557 C CA . ARG A 1 319 ? -11.859 -8.567 10.545 1.00 85.75 319 ARG A CA 1
ATOM 2558 C C . ARG A 1 319 ? -12.493 -9.277 11.729 1.00 85.75 319 ARG A C 1
ATOM 2560 O O . ARG A 1 319 ? -13.469 -8.760 12.270 1.00 85.75 319 ARG A O 1
ATOM 2567 N N . ASP A 1 320 ? -11.985 -10.452 12.073 1.00 83.75 320 ASP A N 1
ATOM 2568 C CA . ASP A 1 320 ? -12.693 -11.381 12.946 1.00 83.75 320 ASP A CA 1
ATOM 2569 C C . ASP A 1 320 ? -12.528 -10.959 14.404 1.00 83.75 320 ASP A C 1
ATOM 2571 O O . ASP A 1 320 ? -11.415 -10.883 14.919 1.00 83.75 320 ASP A O 1
ATOM 2575 N N . ILE A 1 321 ? -13.652 -10.686 15.066 1.00 84.38 321 ILE A N 1
ATOM 2576 C CA . ILE A 1 321 ? -13.692 -10.250 16.471 1.00 84.38 321 ILE A CA 1
ATOM 2577 C C . ILE A 1 321 ? -14.391 -11.263 17.383 1.00 84.38 321 ILE A C 1
ATOM 2579 O O . ILE A 1 321 ? -14.333 -11.148 18.605 1.00 84.38 321 ILE A O 1
ATOM 2583 N N . ASP A 1 322 ? -15.076 -12.232 16.784 1.00 86.12 322 ASP A N 1
ATOM 2584 C CA . ASP A 1 322 ? -15.869 -13.282 17.418 1.00 86.12 322 ASP A CA 1
ATOM 2585 C C . ASP A 1 322 ? -15.200 -14.664 17.310 1.00 86.12 322 ASP A C 1
ATOM 2587 O O . ASP A 1 322 ? -15.760 -15.670 17.748 1.00 86.12 322 ASP A O 1
ATOM 2591 N N . ALA A 1 323 ? -13.967 -14.713 16.797 1.00 91.31 323 ALA A N 1
ATOM 2592 C CA . ALA A 1 323 ? -13.138 -15.908 16.762 1.00 91.31 323 ALA A CA 1
ATOM 2593 C C . ALA A 1 323 ? -12.217 -15.982 17.989 1.00 91.31 323 ALA A C 1
ATOM 2595 O O . ALA A 1 323 ? -11.551 -15.007 18.343 1.00 91.31 323 ALA A O 1
ATOM 2596 N N . LYS A 1 324 ? -12.119 -17.171 18.598 1.00 91.50 324 LYS A N 1
ATOM 2597 C CA . LYS A 1 324 ? -11.193 -17.445 19.713 1.00 91.50 324 LYS A CA 1
ATOM 2598 C C . LYS A 1 324 ? -9.731 -17.190 19.327 1.00 91.50 324 LYS A C 1
ATOM 2600 O O . LYS A 1 324 ? -8.953 -16.714 20.146 1.00 91.50 324 LYS A O 1
ATOM 2605 N N . ASP A 1 325 ? -9.405 -17.474 18.072 1.00 93.44 325 ASP A N 1
ATOM 2606 C CA . ASP A 1 325 ? -8.067 -17.325 17.507 1.00 93.44 325 ASP A CA 1
ATOM 2607 C C . ASP A 1 325 ? -7.812 -15.925 16.926 1.00 93.44 325 ASP A C 1
ATOM 2609 O O . ASP A 1 325 ? -6.789 -15.700 16.288 1.00 93.44 325 ASP A O 1
ATOM 2613 N N . SER A 1 326 ? -8.726 -14.968 17.133 1.00 93.94 326 SER A N 1
ATOM 2614 C CA . SER A 1 326 ? -8.484 -13.574 16.757 1.00 93.94 326 SER A CA 1
ATOM 2615 C C . SER A 1 326 ? -7.347 -12.962 17.576 1.00 93.94 326 SER A C 1
ATOM 2617 O O . SER A 1 326 ? -7.160 -13.271 18.760 1.00 93.94 326 SER A O 1
ATOM 2619 N N . PHE A 1 327 ? -6.612 -12.040 16.953 1.00 95.00 327 PHE A N 1
ATOM 2620 C CA . PHE A 1 327 ? -5.474 -11.384 17.592 1.00 95.00 327 PHE A CA 1
ATOM 2621 C C . PHE A 1 327 ? -5.874 -10.684 18.893 1.00 95.00 327 PHE A C 1
ATOM 2623 O O . PHE A 1 327 ? -5.205 -10.844 19.911 1.00 95.00 327 PHE A O 1
ATOM 2630 N N . ALA A 1 328 ? -6.995 -9.960 18.868 1.00 94.62 328 ALA A N 1
ATOM 2631 C CA . ALA A 1 328 ? -7.506 -9.210 20.008 1.00 94.62 328 ALA A CA 1
ATOM 2632 C C . ALA A 1 328 ? -7.790 -10.111 21.222 1.00 94.62 328 ALA A C 1
ATOM 2634 O O . ALA A 1 328 ? -7.392 -9.795 22.343 1.00 94.62 328 ALA A O 1
ATOM 2635 N N . VAL A 1 329 ? -8.424 -11.267 20.993 1.00 96.00 329 VAL A N 1
ATOM 2636 C CA . VAL A 1 329 ? -8.742 -12.235 22.051 1.00 96.00 329 VAL A CA 1
ATOM 2637 C C . VAL A 1 329 ? -7.469 -12.834 22.622 1.00 96.00 329 VAL A C 1
ATOM 2639 O O . VAL A 1 329 ? -7.289 -12.832 23.835 1.00 96.00 329 VAL A O 1
ATOM 2642 N N . ARG A 1 330 ? -6.555 -13.303 21.767 1.00 96.38 330 ARG A N 1
ATOM 2643 C CA . ARG A 1 330 ? -5.295 -13.902 22.223 1.00 96.38 330 ARG A CA 1
ATOM 2644 C C . ARG A 1 330 ? -4.420 -12.909 22.985 1.00 96.38 330 ARG A C 1
ATOM 2646 O O . ARG A 1 330 ? -3.869 -13.265 24.022 1.00 96.38 330 ARG A O 1
ATOM 2653 N N . PHE A 1 331 ? -4.352 -11.663 22.523 1.00 96.38 331 PHE A N 1
ATOM 2654 C CA . PHE A 1 331 ? -3.617 -10.609 23.217 1.00 96.38 331 PHE A CA 1
ATOM 2655 C C . PHE A 1 331 ? -4.226 -10.302 24.591 1.00 96.38 331 PHE A C 1
ATOM 2657 O O . PHE A 1 331 ? -3.496 -10.120 25.564 1.00 96.38 331 PHE A O 1
ATOM 2664 N N . PHE A 1 332 ? -5.558 -10.277 24.697 1.00 96.94 332 PHE A N 1
ATOM 2665 C CA . PHE A 1 332 ? -6.249 -10.089 25.973 1.00 96.94 332 PHE A CA 1
ATOM 2666 C C . PHE A 1 332 ? -5.883 -11.179 26.996 1.00 96.94 332 PHE A C 1
ATOM 2668 O O . PHE A 1 332 ? -5.644 -10.870 28.165 1.00 96.94 332 PHE A O 1
ATOM 2675 N N . GLU A 1 333 ? -5.802 -12.446 26.573 1.00 96.19 333 GLU A N 1
ATOM 2676 C CA . GLU A 1 333 ? -5.432 -13.555 27.471 1.00 96.19 333 GLU A CA 1
ATOM 2677 C C . GLU A 1 333 ? -4.011 -13.401 28.033 1.00 96.19 333 GLU A C 1
ATOM 2679 O O . GLU A 1 333 ? -3.762 -13.732 29.191 1.00 96.19 333 GLU A O 1
ATOM 2684 N N . GLU A 1 334 ? -3.086 -12.861 27.239 1.00 96.06 334 GLU A N 1
ATOM 2685 C CA . GLU A 1 334 ? -1.692 -12.637 27.640 1.00 96.06 334 GLU A CA 1
ATOM 2686 C C . GLU A 1 334 ? -1.504 -11.315 28.417 1.00 96.06 334 GLU A C 1
ATOM 2688 O O . GLU A 1 334 ? -0.488 -11.123 29.087 1.00 96.06 334 GLU A O 1
ATOM 2693 N N . SER A 1 335 ? -2.479 -10.396 28.372 1.00 96.88 335 SER A N 1
ATOM 2694 C CA . SER A 1 335 ? -2.356 -9.047 28.931 1.00 96.88 335 SER A CA 1
ATOM 2695 C C . SER A 1 335 ? -3.127 -8.854 30.239 1.00 96.88 335 SER A C 1
ATOM 2697 O O . SER A 1 335 ? -4.338 -8.623 30.253 1.00 96.88 335 SER A O 1
ATOM 2699 N N . LEU A 1 336 ? -2.397 -8.815 31.358 1.00 97.19 336 LEU A N 1
ATOM 2700 C CA . LEU A 1 336 ? -2.975 -8.509 32.673 1.00 97.19 336 LEU A CA 1
ATOM 2701 C C . LEU A 1 336 ? -3.645 -7.123 32.714 1.00 97.19 336 LEU A C 1
ATOM 2703 O O . LEU A 1 336 ? -4.680 -6.959 33.355 1.00 97.19 336 LEU A O 1
ATOM 2707 N N . HIS A 1 337 ? -3.081 -6.139 32.008 1.00 96.25 337 HIS A N 1
ATOM 2708 C CA . HIS A 1 337 ? -3.631 -4.782 31.919 1.00 96.25 337 HIS A CA 1
ATOM 2709 C C . HIS A 1 337 ? -5.054 -4.774 31.347 1.00 96.25 337 HIS A C 1
ATOM 2711 O O . HIS A 1 337 ? -5.963 -4.221 31.958 1.00 96.25 337 HIS A O 1
ATOM 2717 N N . HIS A 1 338 ? -5.282 -5.476 30.234 1.00 96.88 338 HIS A N 1
ATOM 2718 C CA . HIS A 1 338 ? -6.614 -5.570 29.630 1.00 96.88 338 HIS A CA 1
ATOM 2719 C C . HIS A 1 338 ? -7.602 -6.351 30.508 1.00 96.88 338 HIS A C 1
ATOM 2721 O O . HIS A 1 338 ? -8.785 -6.014 30.572 1.00 96.88 338 HIS A O 1
ATOM 2727 N N . GLN A 1 339 ? -7.127 -7.363 31.238 1.00 97.94 339 GLN A N 1
ATOM 2728 C CA . GLN A 1 339 ? -7.957 -8.093 32.201 1.00 97.94 339 GLN A CA 1
ATOM 2729 C C . GLN A 1 339 ? -8.398 -7.206 33.373 1.00 97.94 339 GLN A C 1
ATOM 2731 O O . GLN A 1 339 ? -9.536 -7.322 33.826 1.00 97.94 339 GLN A O 1
ATOM 2736 N N . ILE A 1 340 ? -7.527 -6.311 33.851 1.00 97.75 340 ILE A N 1
ATOM 2737 C CA . ILE A 1 340 ? -7.871 -5.306 34.867 1.00 97.75 340 ILE A CA 1
ATOM 2738 C C . ILE A 1 340 ? -8.866 -4.296 34.290 1.00 97.75 340 ILE A C 1
ATOM 2740 O O . ILE A 1 340 ? -9.916 -4.087 34.890 1.00 97.75 340 ILE A O 1
ATOM 2744 N N . LEU A 1 341 ? -8.607 -3.771 33.088 1.00 96.75 341 LEU A N 1
ATOM 2745 C CA . LEU A 1 341 ? -9.502 -2.828 32.414 1.00 96.75 341 LEU A CA 1
ATOM 2746 C C . LEU A 1 341 ? -10.928 -3.381 32.281 1.00 96.75 341 LEU A C 1
ATOM 2748 O O . LEU A 1 341 ? -11.899 -2.677 32.554 1.00 96.75 341 LEU A O 1
ATOM 2752 N N . ARG A 1 342 ? -11.072 -4.664 31.927 1.00 97.12 342 ARG A N 1
ATOM 2753 C CA . ARG A 1 342 ? -12.380 -5.334 31.907 1.00 97.12 342 ARG A CA 1
ATOM 2754 C C . ARG A 1 342 ? -13.062 -5.295 33.275 1.00 97.12 342 ARG A C 1
ATOM 2756 O O . ARG A 1 342 ? -14.236 -4.939 33.346 1.00 97.12 342 ARG A O 1
ATOM 2763 N N . ARG A 1 343 ? -12.347 -5.666 34.344 1.00 97.38 343 ARG A N 1
ATOM 2764 C CA . ARG A 1 343 ? -12.899 -5.682 35.710 1.00 97.38 343 ARG A CA 1
ATOM 2765 C C . ARG A 1 343 ? -13.353 -4.291 36.138 1.00 97.38 343 ARG A C 1
ATOM 2767 O O . ARG A 1 343 ? -14.424 -4.172 36.722 1.00 97.38 343 ARG A O 1
ATOM 2774 N N . ASP A 1 344 ? -12.591 -3.256 35.800 1.00 96.62 344 ASP A N 1
ATOM 2775 C CA . ASP A 1 344 ? -12.932 -1.869 36.126 1.00 96.62 344 ASP A CA 1
ATOM 2776 C C . ASP A 1 344 ? -14.197 -1.402 35.392 1.00 96.62 344 ASP A C 1
ATOM 2778 O O . ASP A 1 344 ? -15.058 -0.745 35.987 1.00 96.62 344 ASP A O 1
ATOM 2782 N N . ILE A 1 345 ? -14.347 -1.775 34.115 1.00 96.62 345 ILE A N 1
ATOM 2783 C CA . ILE A 1 345 ? -15.558 -1.500 33.328 1.00 96.62 345 ILE A CA 1
ATOM 2784 C C . ILE A 1 345 ? -16.767 -2.220 33.937 1.00 96.62 345 ILE A C 1
ATOM 2786 O O . ILE A 1 345 ? -17.811 -1.603 34.142 1.00 96.62 345 ILE A O 1
ATOM 2790 N N . GLU A 1 346 ? -16.643 -3.514 34.240 1.00 97.00 346 GLU A N 1
ATOM 2791 C CA . GLU A 1 346 ? -17.734 -4.319 34.801 1.00 97.00 346 GLU A CA 1
ATOM 2792 C C . GLU A 1 346 ? -18.124 -3.858 36.215 1.00 97.00 346 GLU A C 1
ATOM 2794 O O . GLU A 1 346 ? -19.310 -3.803 36.541 1.00 97.00 346 GLU A O 1
ATOM 2799 N N . ALA A 1 347 ? -17.156 -3.469 37.050 1.00 96.44 347 ALA A N 1
ATOM 2800 C CA . ALA A 1 347 ? -17.412 -2.918 38.379 1.00 96.44 347 ALA A CA 1
ATOM 2801 C C . ALA A 1 347 ? -18.177 -1.589 38.300 1.00 96.44 347 ALA A C 1
ATOM 2803 O O . ALA A 1 347 ? -19.195 -1.426 38.975 1.00 96.44 347 ALA A O 1
ATOM 2804 N N . ALA A 1 348 ? -17.746 -0.666 37.431 1.00 95.81 348 ALA A N 1
ATOM 2805 C CA . ALA A 1 348 ? -18.455 0.592 37.208 1.00 95.81 348 ALA A CA 1
ATOM 2806 C C . ALA A 1 348 ? -19.870 0.363 36.650 1.00 95.81 348 ALA A C 1
ATOM 2808 O O . ALA A 1 348 ? -20.825 0.965 37.135 1.00 95.81 348 ALA A O 1
ATOM 2809 N N . ALA A 1 349 ? -20.021 -0.556 35.693 1.00 95.19 349 ALA A N 1
ATOM 2810 C CA . ALA A 1 349 ? -21.314 -0.909 35.111 1.00 95.19 349 ALA A CA 1
ATOM 2811 C C . ALA A 1 349 ? -22.280 -1.520 36.136 1.00 95.19 349 ALA A C 1
ATOM 2813 O O . ALA A 1 349 ? -23.480 -1.259 36.086 1.00 95.19 349 ALA A O 1
ATOM 2814 N N . ASN A 1 350 ? -21.777 -2.316 37.084 1.00 95.94 350 ASN A N 1
ATOM 2815 C CA . ASN A 1 350 ? -22.589 -2.848 38.179 1.00 95.94 350 ASN A CA 1
ATOM 2816 C C . ASN A 1 350 ? -23.073 -1.741 39.121 1.00 95.94 350 ASN A C 1
ATOM 2818 O O . ASN A 1 350 ? -24.243 -1.742 39.493 1.00 95.94 350 ASN A O 1
ATOM 2822 N N . ILE A 1 351 ? -22.213 -0.775 39.460 1.00 95.69 351 ILE A N 1
ATOM 2823 C CA . ILE A 1 351 ? -22.596 0.381 40.286 1.00 95.69 351 ILE A CA 1
ATOM 2824 C C . ILE A 1 351 ? -23.678 1.210 39.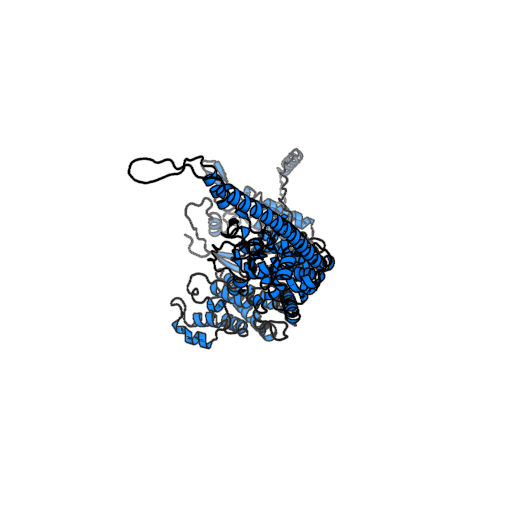581 1.00 95.69 351 ILE A C 1
ATOM 2826 O O . ILE A 1 351 ? -24.705 1.516 40.185 1.00 95.69 351 ILE A O 1
ATOM 2830 N N . GLU A 1 352 ? -23.480 1.541 38.301 1.00 94.38 352 GLU A N 1
ATOM 2831 C CA . GLU A 1 352 ? -24.449 2.299 37.495 1.00 94.38 352 GLU A CA 1
ATOM 2832 C C . GLU A 1 352 ? -25.787 1.547 37.369 1.00 94.38 352 GLU A C 1
ATOM 2834 O O . GLU A 1 352 ? -26.863 2.141 37.494 1.00 94.38 352 GLU A O 1
ATOM 2839 N N . ARG A 1 353 ? -25.740 0.221 37.190 1.00 94.75 353 ARG A N 1
ATOM 2840 C CA . ARG A 1 353 ? -26.931 -0.630 37.128 1.00 94.75 353 ARG A CA 1
ATOM 2841 C C . ARG A 1 353 ? -27.679 -0.662 38.460 1.00 94.75 353 ARG A C 1
ATOM 2843 O O . ARG A 1 353 ? -28.898 -0.532 38.450 1.00 94.75 353 ARG A O 1
ATOM 2850 N N . GLU A 1 354 ? -26.981 -0.788 39.583 1.00 94.75 354 GLU A N 1
ATOM 2851 C CA . GLU A 1 354 ? -27.593 -0.819 40.917 1.00 94.75 354 GLU A CA 1
ATOM 2852 C C . GLU A 1 354 ? -28.237 0.528 41.279 1.00 94.75 354 GLU A C 1
ATOM 2854 O O . GLU A 1 354 ? -29.383 0.584 41.723 1.00 94.75 354 GLU A O 1
ATOM 2859 N N . GLN A 1 355 ? -27.561 1.639 40.968 1.00 95.12 355 GLN A N 1
ATOM 2860 C CA . GLN A 1 355 ? -28.147 2.979 41.076 1.00 95.12 355 GLN A CA 1
ATOM 2861 C C . GLN A 1 355 ? -29.418 3.109 40.229 1.00 95.12 355 GLN A C 1
ATOM 2863 O O . GLN A 1 355 ? -30.394 3.729 40.657 1.00 95.12 355 GLN A O 1
ATOM 2868 N N . LYS A 1 356 ? -29.438 2.492 39.040 1.00 94.38 356 LYS A N 1
ATOM 2869 C CA . LYS A 1 356 ? -30.615 2.524 38.173 1.00 94.38 356 LYS A CA 1
ATOM 2870 C C . LYS A 1 356 ? -31.797 1.739 38.734 1.00 94.38 356 LYS A C 1
ATOM 2872 O O . LYS A 1 356 ? -32.936 2.178 38.566 1.00 94.38 356 LYS A O 1
ATOM 2877 N N . LYS A 1 357 ? -31.542 0.617 39.410 1.00 94.06 357 LYS A N 1
ATOM 2878 C CA . LYS A 1 357 ? -32.579 -0.155 40.109 1.00 94.06 357 LYS A CA 1
ATOM 2879 C C . LYS A 1 357 ? -33.198 0.654 41.244 1.00 94.06 357 LYS A C 1
ATOM 2881 O O . LYS A 1 357 ? -34.417 0.775 41.293 1.00 94.06 357 LYS A O 1
ATOM 2886 N N . MET A 1 358 ? -32.374 1.316 42.059 1.00 94.44 358 MET A N 1
ATOM 2887 C CA . MET A 1 358 ? -32.862 2.219 43.110 1.00 94.44 358 MET A CA 1
ATOM 2888 C C . MET A 1 358 ? -33.703 3.376 42.540 1.00 94.44 358 MET A C 1
ATOM 2890 O O . MET A 1 358 ? -34.769 3.690 43.071 1.00 94.44 358 MET A O 1
ATOM 2894 N N . GLU A 1 359 ? -33.267 3.995 41.431 1.00 95.06 359 GLU A N 1
ATOM 2895 C CA . GLU A 1 359 ? -34.052 5.033 40.737 1.00 95.06 359 GLU A CA 1
ATOM 2896 C C . GLU A 1 359 ? -35.409 4.487 40.267 1.00 95.06 359 GLU A C 1
ATOM 2898 O O . GLU A 1 359 ? -36.433 5.168 40.383 1.00 95.06 359 GLU A O 1
ATOM 2903 N N . PHE A 1 360 ? -35.429 3.262 39.733 1.00 93.81 360 PHE A N 1
ATOM 2904 C CA . PHE A 1 360 ? -36.654 2.615 39.284 1.00 93.81 360 PHE A CA 1
ATOM 2905 C C . PHE A 1 360 ? -37.617 2.344 40.437 1.00 93.81 360 PHE A C 1
ATOM 2907 O O . PHE A 1 360 ? -38.785 2.709 40.329 1.00 93.81 360 PHE A O 1
ATOM 2914 N N . GLU A 1 361 ? -37.145 1.771 41.542 1.00 93.44 361 GLU A N 1
ATOM 2915 C CA . GLU A 1 361 ? -37.968 1.493 42.722 1.00 93.44 361 GLU A CA 1
ATOM 2916 C C . GLU A 1 361 ? -38.585 2.766 43.311 1.00 93.44 361 GLU A C 1
ATOM 2918 O O . GLU A 1 361 ? -39.772 2.787 43.644 1.00 93.44 361 GLU A O 1
ATOM 2923 N N . GLU A 1 362 ? -37.813 3.853 43.399 1.00 94.12 362 GLU A N 1
ATOM 2924 C CA . GLU A 1 362 ? -38.313 5.149 43.867 1.00 94.12 362 GLU A CA 1
ATOM 2925 C C . GLU A 1 362 ? -39.394 5.703 42.927 1.00 94.12 362 GLU A C 1
ATOM 2927 O O . GLU A 1 362 ? -40.483 6.068 43.378 1.00 94.12 362 GLU A O 1
ATOM 2932 N N . LYS A 1 363 ? -39.150 5.701 41.610 1.00 93.38 363 LYS A N 1
ATOM 2933 C CA . LYS A 1 363 ? -40.144 6.147 40.621 1.00 93.38 363 LYS A CA 1
ATOM 2934 C C . LYS A 1 363 ? -41.385 5.257 40.595 1.00 93.38 363 LYS A C 1
ATOM 2936 O O . LYS A 1 363 ? -42.487 5.762 40.397 1.00 93.38 363 LYS A O 1
ATOM 2941 N N . HIS A 1 364 ? -41.227 3.955 40.808 1.00 91.88 364 HIS A N 1
ATOM 2942 C CA . HIS A 1 364 ? -42.329 3.005 40.887 1.00 91.88 364 HIS A CA 1
ATOM 2943 C C . HIS A 1 364 ? -43.175 3.248 42.148 1.00 91.88 364 HIS A C 1
ATOM 2945 O O . HIS A 1 364 ? -44.401 3.291 42.058 1.00 91.88 364 HIS A O 1
ATOM 2951 N N . ARG A 1 365 ? -42.551 3.512 43.307 1.00 92.38 365 ARG A N 1
ATOM 2952 C CA . ARG A 1 365 ? -43.263 3.927 44.532 1.00 92.38 365 ARG A CA 1
ATOM 2953 C C . ARG A 1 365 ? -44.029 5.236 44.339 1.00 92.38 365 ARG A C 1
ATOM 2955 O O . ARG A 1 365 ? -45.183 5.324 44.746 1.00 92.38 365 ARG A O 1
ATOM 2962 N N . GLN A 1 366 ? -43.420 6.234 43.700 1.00 92.12 366 GLN A N 1
ATOM 2963 C CA . GLN A 1 366 ? -44.085 7.505 43.390 1.00 92.12 366 GLN A CA 1
ATOM 2964 C C . GLN A 1 366 ? -45.274 7.319 42.439 1.00 92.12 366 GLN A C 1
ATOM 2966 O O . GLN A 1 366 ? -46.327 7.908 42.662 1.00 92.12 366 GLN A O 1
ATOM 2971 N N . TYR A 1 367 ? -45.131 6.465 41.422 1.00 92.25 367 TYR A N 1
ATOM 2972 C CA . TYR A 1 367 ? -46.206 6.137 40.488 1.00 92.25 367 TYR A CA 1
ATOM 2973 C C . TYR A 1 367 ? -47.426 5.530 41.197 1.00 92.25 367 TYR A C 1
ATOM 2975 O O . TYR A 1 367 ? -48.540 6.016 41.002 1.00 92.25 367 TYR A O 1
ATOM 2983 N N . HIS A 1 368 ? -47.225 4.516 42.050 1.00 89.69 368 HIS A N 1
ATOM 2984 C CA . HIS A 1 368 ? -48.326 3.902 42.809 1.00 89.69 368 HIS A CA 1
ATOM 2985 C C . HIS A 1 368 ? -48.946 4.870 43.812 1.00 89.69 368 HIS A C 1
ATOM 2987 O O . HIS A 1 368 ? -50.167 4.973 43.854 1.00 89.69 368 HIS A O 1
ATOM 2993 N N . ARG A 1 369 ? -48.134 5.671 44.516 1.00 91.94 369 ARG A N 1
ATOM 2994 C CA . ARG A 1 369 ? -48.641 6.710 45.427 1.00 91.94 369 ARG A CA 1
ATOM 2995 C C . ARG A 1 369 ? -49.553 7.708 44.707 1.00 91.94 369 ARG A C 1
ATOM 2997 O O . ARG A 1 369 ? -50.650 7.981 45.174 1.00 91.94 369 ARG A O 1
ATOM 3004 N N . MET A 1 370 ? -49.133 8.219 43.546 1.00 90.69 370 MET A N 1
ATOM 3005 C CA . MET A 1 370 ? -49.952 9.144 42.751 1.00 90.69 370 MET A CA 1
ATOM 3006 C C . MET A 1 370 ? -51.265 8.502 42.280 1.00 90.69 370 MET A C 1
ATOM 3008 O O . MET A 1 370 ? -52.281 9.192 42.181 1.00 90.69 370 MET A O 1
ATOM 3012 N N . LEU A 1 371 ? -51.264 7.199 41.972 1.00 89.56 371 LEU A N 1
ATOM 3013 C CA . LEU A 1 371 ? -52.480 6.473 41.602 1.00 89.56 371 LEU A CA 1
ATOM 3014 C C . LEU A 1 371 ? -53.421 6.276 42.795 1.00 89.56 371 LEU A C 1
ATOM 3016 O O . LEU A 1 371 ? -54.618 6.518 42.640 1.00 89.56 371 LEU A O 1
ATOM 3020 N N . GLU A 1 372 ? -52.894 5.895 43.959 1.00 89.06 372 GLU A N 1
ATOM 3021 C CA . GLU A 1 372 ? -53.647 5.750 45.212 1.00 89.06 372 GLU A CA 1
ATOM 3022 C C . GLU A 1 372 ? -54.292 7.081 45.626 1.00 89.06 372 GLU A C 1
ATOM 3024 O O . GLU A 1 372 ? -55.513 7.153 45.752 1.00 89.06 372 GLU A O 1
ATOM 3029 N N . GLU A 1 373 ? -53.518 8.170 45.688 1.00 88.31 373 GLU A N 1
ATOM 3030 C CA . GLU A 1 373 ? -54.029 9.520 45.981 1.00 88.31 373 GLU A CA 1
ATOM 3031 C C . GLU A 1 373 ? -55.101 9.957 44.965 1.00 88.31 373 GLU A C 1
ATOM 3033 O O . GLU A 1 373 ? -56.108 10.577 45.310 1.00 88.31 373 GLU A O 1
ATOM 3038 N N . SER A 1 374 ? -54.940 9.598 43.685 1.00 86.75 374 SER A N 1
ATOM 3039 C CA . SER A 1 374 ? -55.947 9.902 42.662 1.00 86.75 374 SER A CA 1
ATOM 3040 C C . SER A 1 374 ? -57.242 9.093 42.819 1.00 86.75 374 SER A C 1
ATOM 3042 O O . SER A 1 374 ? -58.301 9.535 42.356 1.00 86.75 374 SER A O 1
ATOM 3044 N N . ALA A 1 375 ? -57.185 7.912 43.440 1.00 84.75 375 ALA A N 1
ATOM 3045 C CA . ALA A 1 375 ? -58.353 7.072 43.685 1.00 84.75 375 ALA A CA 1
ATOM 3046 C C . ALA A 1 375 ? -59.252 7.673 44.776 1.00 84.75 375 ALA A C 1
ATOM 3048 O O . ALA A 1 375 ? -60.474 7.593 44.655 1.00 84.75 375 ALA A O 1
ATOM 3049 N N . GLU A 1 376 ? -58.655 8.344 45.763 1.00 84.19 376 GLU A N 1
ATOM 3050 C CA . GLU A 1 376 ? -59.346 9.010 46.877 1.00 84.19 376 GLU A CA 1
ATOM 3051 C C . GLU A 1 376 ? -60.008 10.340 46.480 1.00 84.19 376 GLU A C 1
ATOM 3053 O O . GLU A 1 376 ? -60.932 10.815 47.141 1.00 84.19 376 GLU A O 1
ATOM 3058 N N . ILE A 1 377 ? -59.582 10.937 45.364 1.00 83.38 377 ILE A N 1
ATOM 3059 C CA . ILE A 1 377 ? -60.112 12.207 44.859 1.00 83.38 377 ILE A CA 1
ATOM 3060 C C . ILE A 1 377 ? -61.222 11.940 43.825 1.00 83.38 377 ILE A C 1
ATOM 3062 O O . ILE A 1 377 ? -61.148 11.018 43.008 1.00 83.38 377 ILE A O 1
ATOM 3066 N N . CYS A 1 378 ? -62.272 12.764 43.806 1.00 73.56 378 CYS A N 1
ATOM 3067 C CA . CYS A 1 378 ? -63.294 12.747 42.755 1.00 73.56 378 CYS A CA 1
ATOM 3068 C C . CYS A 1 378 ? -63.053 13.863 41.735 1.00 73.56 378 CYS A C 1
ATOM 3070 O O . CYS A 1 378 ? -62.533 14.929 42.052 1.00 73.56 378 CYS A O 1
ATOM 3072 N N . CYS A 1 379 ? -63.414 13.616 40.477 1.00 74.56 379 CYS A N 1
ATOM 3073 C CA . CYS A 1 379 ? -63.373 14.660 39.464 1.00 74.56 379 CYS A CA 1
ATOM 3074 C C . CYS A 1 379 ? -64.666 15.474 39.477 1.00 74.56 379 CYS A C 1
ATOM 3076 O O . CYS A 1 379 ? -65.725 14.924 39.172 1.00 74.56 379 CYS A O 1
ATOM 3078 N N . ASP A 1 380 ? -64.560 16.786 39.673 1.00 64.69 380 ASP A N 1
ATOM 3079 C CA . ASP A 1 380 ? -65.679 17.697 39.441 1.00 64.69 380 ASP A CA 1
ATOM 3080 C C . ASP A 1 380 ? -65.952 17.809 37.934 1.00 64.69 380 ASP A C 1
ATOM 3082 O O . ASP A 1 380 ? -65.132 18.301 37.150 1.00 64.69 380 ASP A O 1
ATOM 3086 N N . ARG A 1 381 ? -67.100 17.279 37.500 1.00 60.38 381 ARG A N 1
ATOM 3087 C CA . ARG A 1 381 ? -67.552 17.338 36.105 1.00 60.38 381 ARG A CA 1
ATOM 3088 C C . ARG A 1 381 ? -68.338 18.620 35.876 1.00 60.38 381 ARG A C 1
ATOM 3090 O O . ARG A 1 381 ? -69.411 18.794 36.443 1.00 60.38 381 ARG A O 1
ATOM 3097 N N . ILE A 1 382 ? -67.850 19.473 34.979 1.00 60.78 382 ILE A N 1
ATOM 3098 C CA . ILE A 1 382 ? -68.587 20.658 34.537 1.00 60.78 382 ILE A CA 1
ATOM 3099 C C . ILE A 1 382 ? -69.374 20.264 33.280 1.00 60.78 382 ILE A C 1
ATOM 3101 O O . ILE A 1 382 ? -68.796 19.806 32.291 1.00 60.78 382 ILE A O 1
ATOM 3105 N N . GLN A 1 383 ? -70.704 20.380 33.320 1.00 54.34 383 GLN A N 1
ATOM 3106 C CA . GLN A 1 383 ? -71.557 20.157 32.149 1.00 54.34 383 GLN A CA 1
ATOM 3107 C C . GLN A 1 383 ? -71.598 21.416 31.281 1.00 54.34 383 GLN A C 1
ATOM 3109 O O . GLN A 1 383 ? -72.020 22.472 31.743 1.00 54.34 383 GLN A O 1
ATOM 3114 N N . TRP A 1 384 ? -71.229 21.287 30.005 1.00 51.16 384 TRP A N 1
ATOM 3115 C CA . TRP A 1 384 ? -71.484 22.310 28.994 1.00 51.16 384 TRP A CA 1
ATOM 3116 C C . TRP A 1 384 ? -72.592 21.840 28.043 1.00 51.16 384 TRP A C 1
ATOM 3118 O O . TRP A 1 384 ? -72.368 21.003 27.174 1.00 51.16 384 TRP A O 1
ATOM 3128 N N . ASN A 1 385 ? -73.775 22.440 28.212 1.00 55.81 385 ASN A N 1
ATOM 3129 C CA . ASN A 1 385 ? -74.950 22.400 27.332 1.00 55.81 385 ASN A CA 1
ATOM 3130 C C . ASN A 1 385 ? -75.611 21.028 27.069 1.00 55.81 385 ASN A C 1
ATOM 3132 O O . ASN A 1 385 ? -75.041 19.960 27.263 1.00 55.81 385 ASN A O 1
ATOM 3136 N N . ARG A 1 386 ? -76.873 21.086 26.603 1.00 54.50 386 ARG A N 1
ATOM 3137 C CA . ARG A 1 386 ? -77.847 19.979 26.429 1.00 54.50 386 ARG A CA 1
ATOM 3138 C C . ARG A 1 386 ? -77.406 18.791 25.543 1.00 54.50 386 ARG A C 1
ATOM 3140 O O . ARG A 1 386 ? -78.186 17.863 25.376 1.00 54.50 386 ARG A O 1
ATOM 3147 N N . HIS A 1 387 ? -76.183 18.786 25.013 1.00 53.06 387 HIS A N 1
ATOM 3148 C CA . HIS A 1 387 ? -75.613 17.703 24.202 1.00 53.06 387 HIS A CA 1
ATOM 3149 C C . HIS A 1 387 ? -74.393 17.063 24.894 1.00 53.06 387 HIS A C 1
ATOM 3151 O O . HIS A 1 387 ? -73.284 17.066 24.371 1.00 53.06 387 HIS A O 1
ATOM 3157 N N . SER A 1 388 ? -74.607 16.533 26.099 1.00 55.28 388 SER A N 1
ATOM 3158 C CA . SER A 1 388 ? -73.916 15.367 26.683 1.00 55.28 388 SER A CA 1
ATOM 3159 C C . SER A 1 388 ? -72.412 15.167 26.396 1.00 55.28 388 SER A C 1
ATOM 3161 O O . SER A 1 388 ? -71.993 14.058 26.064 1.00 55.28 388 SER A O 1
ATOM 3163 N N . ARG A 1 389 ? -71.560 16.182 26.586 1.00 51.69 389 ARG A N 1
ATOM 3164 C CA . ARG A 1 389 ? -70.114 15.973 26.791 1.00 51.69 389 ARG A CA 1
ATOM 3165 C C . ARG A 1 389 ? -69.700 16.592 28.123 1.00 51.69 389 ARG A C 1
ATOM 3167 O O . ARG A 1 389 ? -69.590 17.804 28.247 1.00 51.69 389 ARG A O 1
ATOM 3174 N N . SER A 1 390 ? -69.488 15.748 29.134 1.00 57.78 390 SER A N 1
ATOM 3175 C CA . SER A 1 390 ? -68.846 16.158 30.385 1.00 57.78 390 SER A CA 1
ATOM 3176 C C . SER A 1 390 ? -67.338 16.241 30.156 1.00 57.78 390 SER A C 1
ATOM 3178 O O . SER A 1 390 ? -66.706 15.211 29.916 1.00 57.78 390 SER A O 1
ATOM 3180 N N . THR A 1 391 ? -66.761 17.434 30.232 1.00 59.56 391 THR A N 1
ATOM 3181 C CA . THR A 1 391 ? -65.306 17.637 30.194 1.00 59.56 391 THR A CA 1
ATOM 3182 C C . THR A 1 391 ? -64.806 18.047 31.577 1.00 59.56 391 THR A C 1
ATOM 3184 O O . THR A 1 391 ? -65.497 18.750 32.313 1.00 59.56 391 THR A O 1
ATOM 3187 N N . HIS A 1 392 ? -63.615 17.583 31.952 1.00 63.75 392 HIS A N 1
ATOM 3188 C CA . HIS A 1 392 ? -62.968 17.966 33.208 1.00 63.75 392 HIS A CA 1
ATOM 3189 C C . HIS A 1 392 ? -62.517 19.433 33.155 1.00 63.75 392 HIS A C 1
ATOM 3191 O O . HIS A 1 392 ? -62.124 19.918 32.094 1.00 63.75 392 HIS A O 1
ATOM 3197 N N . GLY A 1 393 ? -62.550 20.138 34.291 1.00 65.75 393 GLY A N 1
ATOM 3198 C CA . GLY A 1 393 ? -61.912 21.452 34.396 1.00 65.75 393 GLY A CA 1
ATOM 3199 C C . GLY A 1 393 ? -60.387 21.341 34.193 1.00 65.75 393 GLY A C 1
ATOM 3200 O O . GLY A 1 393 ? -59.803 20.345 34.628 1.00 65.75 393 GLY A O 1
ATOM 3201 N N . PRO A 1 394 ? -59.717 22.334 33.573 1.00 63.62 394 PRO A N 1
ATOM 3202 C CA . PRO A 1 394 ? -58.285 22.267 33.240 1.00 63.62 394 PRO A CA 1
ATOM 3203 C C . PRO A 1 394 ? -57.356 22.092 34.459 1.00 63.62 394 PRO A C 1
ATOM 3205 O O . PRO A 1 394 ? -56.238 21.608 34.312 1.00 63.62 394 PRO A O 1
ATOM 3208 N N . ASN A 1 395 ? -57.841 22.404 35.668 1.00 75.25 395 ASN A N 1
ATOM 3209 C CA . ASN A 1 395 ? -57.101 22.298 36.930 1.00 75.25 395 ASN A CA 1
ATOM 3210 C C . ASN A 1 395 ? -57.563 21.127 37.820 1.00 75.25 395 ASN A C 1
ATOM 3212 O O . ASN A 1 395 ? -57.417 21.179 39.036 1.00 75.25 395 ASN A O 1
ATOM 3216 N N . CYS A 1 396 ? -58.172 20.082 37.252 1.00 82.25 396 CYS A N 1
ATOM 3217 C CA . CYS A 1 396 ? -58.610 18.934 38.044 1.00 82.25 396 CYS A CA 1
ATOM 3218 C C . CYS A 1 396 ? -57.408 18.165 38.623 1.00 82.25 396 CYS A C 1
ATOM 3220 O O . CYS A 1 396 ? -56.685 17.496 37.884 1.00 82.25 396 CYS A O 1
ATOM 3222 N N . THR A 1 397 ? -57.248 18.194 39.949 1.00 81.69 397 THR A N 1
ATOM 3223 C CA . THR A 1 397 ? -56.136 17.559 40.680 1.00 81.69 397 THR A CA 1
ATOM 3224 C C . THR A 1 397 ? -56.011 16.065 40.380 1.00 81.69 397 THR A C 1
ATOM 3226 O O . THR A 1 397 ? -54.921 15.585 40.090 1.00 81.69 397 THR A O 1
ATOM 3229 N N . LYS A 1 398 ? -57.130 15.328 40.325 1.00 83.94 398 LYS A N 1
ATOM 3230 C CA . LYS A 1 398 ? -57.135 13.907 39.936 1.00 83.94 398 LYS A CA 1
ATOM 3231 C C . LYS A 1 398 ? -56.593 13.673 38.527 1.00 83.94 398 LYS A C 1
ATOM 3233 O O . LYS A 1 398 ? -55.777 12.780 38.319 1.00 83.94 398 LYS A O 1
ATOM 3238 N N . CYS A 1 399 ? -57.029 14.477 37.555 1.00 82.75 399 CYS A N 1
ATOM 3239 C CA . CYS A 1 399 ? -56.546 14.358 36.178 1.00 82.75 399 CYS A CA 1
ATOM 3240 C C . CYS A 1 399 ? -55.065 14.739 36.072 1.00 82.75 399 CYS A C 1
ATOM 3242 O O . CYS A 1 399 ? -54.339 14.112 35.308 1.00 82.75 399 CYS A O 1
ATOM 3244 N N . GLN A 1 400 ? -54.603 15.714 36.860 1.00 85.12 400 GLN A N 1
ATOM 3245 C CA . GLN A 1 400 ? -53.192 16.092 36.932 1.00 85.12 400 GLN A CA 1
ATOM 3246 C C . GLN A 1 400 ? -52.328 14.992 37.556 1.00 85.12 400 GLN A C 1
ATOM 3248 O O . GLN A 1 400 ? -51.265 14.704 37.012 1.00 85.12 400 GLN A O 1
ATOM 3253 N N . LEU A 1 401 ? -52.782 14.332 38.627 1.00 85.50 401 LEU A N 1
ATOM 3254 C CA . LEU A 1 401 ? -52.077 13.199 39.244 1.00 85.50 401 LEU A CA 1
ATOM 3255 C C . LEU A 1 401 ? -51.974 12.011 38.281 1.00 85.50 401 LEU A C 1
ATOM 3257 O O . LEU A 1 401 ? -50.876 11.515 38.040 1.00 85.50 401 LEU A O 1
ATOM 3261 N N . ILE A 1 402 ? -53.082 11.616 37.641 1.00 85.25 402 ILE A N 1
ATOM 3262 C CA . ILE A 1 402 ? -53.086 10.537 36.639 1.00 85.25 402 ILE A CA 1
ATOM 3263 C C . ILE A 1 402 ? -52.217 10.913 35.434 1.00 85.25 402 ILE A C 1
ATOM 3265 O O . ILE A 1 402 ? -51.442 10.088 34.951 1.00 85.25 402 ILE A O 1
ATOM 3269 N N . SER A 1 403 ? -52.302 12.153 34.943 1.00 85.81 403 SER A N 1
ATOM 3270 C CA . SER A 1 403 ? -51.467 12.629 33.833 1.00 85.81 403 SER A CA 1
ATOM 3271 C C . SER A 1 403 ? -49.986 12.633 34.210 1.00 85.81 403 SER A C 1
ATOM 3273 O O . SER A 1 403 ? -49.151 12.222 33.408 1.00 85.81 403 SER A O 1
ATOM 3275 N N . SER A 1 404 ? -49.651 13.048 35.432 1.00 87.94 404 SER A N 1
ATOM 3276 C CA . SER A 1 404 ? -48.276 13.049 35.934 1.00 87.94 404 SER A CA 1
ATOM 3277 C C . SER A 1 404 ? -47.755 11.618 36.028 1.00 87.94 404 SER A C 1
ATOM 3279 O O . SER A 1 404 ? -46.763 11.309 35.371 1.00 87.94 404 SER A O 1
ATOM 3281 N N . ALA A 1 405 ? -48.486 10.716 36.691 1.00 87.19 405 ALA A N 1
ATOM 3282 C CA . ALA A 1 405 ? -48.146 9.298 36.806 1.00 87.19 405 ALA A CA 1
ATOM 3283 C C . ALA A 1 405 ? -47.989 8.614 35.434 1.00 87.19 405 ALA A C 1
ATOM 3285 O O . ALA A 1 405 ? -47.007 7.922 35.179 1.00 87.19 405 ALA A O 1
ATOM 3286 N N . THR A 1 406 ? -48.913 8.847 34.497 1.00 87.56 406 THR A N 1
ATOM 3287 C CA . THR A 1 406 ? -48.857 8.260 33.141 1.00 87.56 406 THR A CA 1
ATOM 3288 C C . THR A 1 406 ? -47.779 8.872 32.241 1.00 87.56 406 THR A C 1
ATOM 3290 O O . THR A 1 406 ? -47.383 8.246 31.249 1.00 87.56 406 THR A O 1
ATOM 3293 N N . SER A 1 407 ? -47.288 10.070 32.575 1.00 89.88 407 SER A N 1
ATOM 3294 C CA . SER A 1 407 ? -46.156 10.719 31.906 1.00 89.88 407 SER A CA 1
ATOM 3295 C C . SER A 1 407 ? -44.793 10.320 32.483 1.00 89.88 407 SER A C 1
ATOM 3297 O O . SER A 1 407 ? -43.783 10.512 31.798 1.00 89.88 407 SER A O 1
ATOM 3299 N N . MET A 1 408 ? -44.754 9.731 33.690 1.00 92.06 408 MET A N 1
ATOM 3300 C CA . MET A 1 408 ? -43.516 9.311 34.348 1.00 92.06 408 MET A CA 1
ATOM 3301 C C . MET A 1 408 ? -42.749 8.304 33.500 1.00 92.06 408 MET A C 1
ATOM 3303 O O . MET A 1 408 ? -43.275 7.290 33.026 1.00 92.06 408 MET A O 1
ATOM 3307 N N . GLN A 1 409 ? -41.462 8.587 33.349 1.00 92.56 409 GLN A N 1
ATOM 3308 C CA . GLN A 1 409 ? -40.571 7.856 32.474 1.00 92.56 409 GLN A CA 1
ATOM 3309 C C . GLN A 1 409 ? -39.225 7.594 33.148 1.00 92.56 409 GLN A C 1
ATOM 3311 O O . GLN A 1 409 ? -38.740 8.360 33.991 1.00 92.56 409 GLN A O 1
ATOM 3316 N N . ILE A 1 410 ? -38.609 6.491 32.745 1.00 92.50 410 ILE A N 1
ATOM 3317 C CA . ILE A 1 410 ? -37.261 6.111 33.140 1.00 92.50 410 ILE A CA 1
ATOM 3318 C C . ILE A 1 410 ? -36.454 5.748 31.901 1.00 92.50 410 ILE A C 1
ATOM 3320 O O . ILE A 1 410 ? -36.950 5.099 30.978 1.00 92.50 410 ILE A O 1
ATOM 3324 N N . THR A 1 411 ? -35.210 6.211 31.863 1.00 92.56 411 THR A N 1
ATOM 3325 C CA . THR A 1 411 ? -34.267 5.844 30.808 1.00 92.56 411 THR A CA 1
ATOM 3326 C C . THR A 1 411 ? -33.739 4.432 31.035 1.00 92.56 411 THR A C 1
ATOM 3328 O O . THR A 1 411 ? -33.622 3.978 32.169 1.00 92.56 411 THR A O 1
ATOM 3331 N N . VAL A 1 412 ? -33.429 3.720 29.961 1.00 92.25 412 VAL A N 1
ATOM 3332 C CA . VAL A 1 412 ? -32.863 2.369 30.030 1.00 92.25 412 VAL A CA 1
ATOM 3333 C C . VAL A 1 412 ? -31.365 2.450 30.339 1.00 92.25 412 VAL A C 1
ATOM 3335 O O . VAL A 1 412 ? -30.661 3.294 29.788 1.00 92.25 412 VAL A O 1
ATOM 3338 N N . HIS A 1 413 ? -30.879 1.561 31.204 1.00 92.44 413 HIS A N 1
ATOM 3339 C CA . HIS A 1 413 ? -29.458 1.292 31.402 1.00 92.44 413 HIS A CA 1
ATOM 3340 C C . HIS A 1 413 ? -29.051 0.081 30.555 1.00 92.44 413 HIS A C 1
ATOM 3342 O O . HIS A 1 413 ? -29.453 -1.053 30.825 1.00 92.44 413 HIS A O 1
ATOM 3348 N N . GLU A 1 414 ? -28.205 0.313 29.558 1.00 93.50 414 GLU A N 1
ATOM 3349 C CA . GLU A 1 414 ? -27.640 -0.726 28.697 1.00 93.50 414 GLU A CA 1
ATOM 3350 C C . GLU A 1 414 ? -26.253 -1.143 29.196 1.00 93.50 414 GLU A C 1
ATOM 3352 O O . GLU A 1 414 ? -25.404 -0.291 29.450 1.00 93.50 414 GLU A O 1
ATOM 3357 N N . TRP A 1 415 ? -26.016 -2.452 29.342 1.00 95.12 415 TRP A N 1
ATOM 3358 C CA . TRP A 1 415 ? -24.693 -2.968 29.714 1.00 95.12 415 TRP A CA 1
ATOM 3359 C C . TRP A 1 415 ? -23.627 -2.531 28.693 1.00 95.12 415 TRP A C 1
ATOM 3361 O O . TRP A 1 415 ? -23.880 -2.619 27.486 1.00 95.12 415 TRP A O 1
ATOM 3371 N N . PRO A 1 416 ? -22.437 -2.076 29.125 1.00 94.06 416 PRO A N 1
ATOM 3372 C CA . PRO A 1 416 ? -21.473 -1.489 28.202 1.00 94.06 416 PRO A CA 1
ATOM 3373 C C . PRO A 1 416 ? -20.770 -2.497 27.292 1.00 94.06 416 PRO A C 1
ATOM 3375 O O . PRO A 1 416 ? -20.509 -2.176 26.137 1.00 94.06 416 PRO A O 1
ATOM 3378 N N . LEU A 1 417 ? -20.478 -3.704 27.779 1.00 95.00 417 LEU A N 1
ATOM 3379 C CA . LEU A 1 417 ? -19.725 -4.712 27.027 1.00 95.00 417 LEU A CA 1
ATOM 3380 C C . LEU A 1 417 ? -20.648 -5.718 26.313 1.00 95.00 417 LEU A C 1
ATOM 3382 O O . LEU A 1 417 ? -21.750 -5.977 26.795 1.00 95.00 417 LEU A O 1
ATOM 3386 N N . PRO A 1 418 ? -20.217 -6.334 25.197 1.00 94.19 418 PRO A N 1
ATOM 3387 C CA . PRO A 1 418 ? -20.956 -7.424 24.558 1.00 94.19 418 PRO A CA 1
ATOM 3388 C C . PRO A 1 418 ? -21.224 -8.590 25.517 1.00 94.19 418 PRO A C 1
ATOM 3390 O O . PRO A 1 418 ? -20.463 -8.818 26.455 1.00 94.19 418 PRO A O 1
ATOM 3393 N N . GLY A 1 419 ? -22.297 -9.348 25.268 1.00 89.88 419 GLY A N 1
ATOM 3394 C CA . GLY A 1 419 ? -22.693 -10.465 26.137 1.00 89.88 419 GLY A CA 1
ATOM 3395 C C . GLY A 1 419 ? -21.889 -11.754 25.934 1.00 89.88 419 GLY A C 1
ATOM 3396 O O . GLY A 1 419 ? -21.904 -12.623 26.802 1.00 89.88 419 GLY A O 1
ATOM 3397 N N . ARG A 1 420 ? -21.208 -11.911 24.793 1.00 93.50 420 ARG A N 1
ATOM 3398 C CA . ARG A 1 420 ? -20.372 -13.085 24.517 1.00 93.50 420 ARG A CA 1
ATOM 3399 C C . ARG A 1 420 ? -18.940 -12.831 24.959 1.00 93.50 420 ARG A C 1
ATOM 3401 O O . ARG A 1 420 ? -18.330 -11.870 24.511 1.00 93.50 420 ARG A O 1
ATOM 3408 N N . GLU A 1 421 ? -18.382 -13.776 25.711 1.00 94.94 421 GLU A N 1
ATOM 3409 C CA . GLU A 1 421 ? -17.027 -13.701 26.274 1.00 94.94 421 GLU A CA 1
ATOM 3410 C C . GLU A 1 421 ? -15.947 -13.338 25.239 1.00 94.94 421 GLU A C 1
ATOM 3412 O O . GLU A 1 421 ? -15.077 -12.516 25.510 1.00 94.94 421 GLU A O 1
ATOM 3417 N N . ILE A 1 422 ? -16.013 -13.916 24.036 1.00 95.38 422 ILE A N 1
ATOM 3418 C CA . ILE A 1 422 ? -15.043 -13.653 22.961 1.00 95.38 422 ILE A CA 1
ATOM 3419 C C . ILE A 1 422 ? -15.146 -12.197 22.478 1.00 95.38 422 ILE A C 1
ATOM 3421 O O . ILE A 1 422 ? -14.142 -11.494 22.396 1.00 95.38 422 ILE A O 1
ATOM 3425 N N . GLU A 1 423 ? -16.366 -11.716 22.234 1.00 94.44 423 GLU A N 1
ATOM 3426 C CA . GLU A 1 423 ? -16.619 -10.339 21.797 1.00 94.44 423 GLU A CA 1
ATOM 3427 C C . GLU A 1 423 ? -16.247 -9.328 22.893 1.00 94.44 423 GLU A C 1
ATOM 3429 O O . GLU A 1 423 ? -15.744 -8.250 22.584 1.00 94.44 423 GLU A O 1
ATOM 3434 N N . THR A 1 424 ? -16.437 -9.676 24.172 1.00 95.38 424 THR A N 1
ATOM 3435 C CA . THR A 1 424 ? -15.999 -8.865 25.316 1.00 95.38 424 THR A CA 1
ATOM 3436 C C . THR A 1 424 ? -14.484 -8.681 25.324 1.00 95.38 424 THR A C 1
ATOM 3438 O O . THR A 1 424 ? -14.014 -7.552 25.451 1.00 95.38 424 THR A O 1
ATOM 3441 N N . LYS A 1 425 ? -13.714 -9.766 25.156 1.00 96.19 425 LYS A N 1
ATOM 3442 C CA . LYS A 1 425 ? -12.242 -9.715 25.113 1.00 96.19 425 LYS A CA 1
ATOM 3443 C C . LYS A 1 425 ? -11.754 -8.833 23.969 1.00 96.19 425 LYS A C 1
ATOM 3445 O O . LYS A 1 425 ? -10.943 -7.937 24.194 1.00 96.19 425 LYS A O 1
ATOM 3450 N N . SER A 1 426 ? -12.323 -9.026 22.779 1.00 94.88 426 SER A N 1
ATOM 3451 C CA . SER A 1 426 ? -12.039 -8.187 21.613 1.00 94.88 426 SER A CA 1
ATOM 3452 C C . SER A 1 426 ? -12.382 -6.720 21.859 1.00 94.88 426 SER A C 1
ATOM 3454 O O . SER A 1 426 ? -11.571 -5.847 21.577 1.00 94.88 426 SER A O 1
ATOM 3456 N N . ALA A 1 427 ? -13.559 -6.430 22.421 1.00 94.62 427 ALA A N 1
ATOM 3457 C CA . ALA A 1 427 ? -13.982 -5.063 22.700 1.00 94.62 427 ALA A CA 1
ATOM 3458 C C . ALA A 1 427 ? -13.036 -4.359 23.681 1.00 94.62 427 ALA A C 1
ATOM 3460 O O . ALA A 1 427 ? -12.664 -3.216 23.443 1.00 94.62 427 ALA A O 1
ATOM 3461 N N . VAL A 1 428 ? -12.611 -5.037 24.751 1.00 95.44 428 VAL A N 1
ATOM 3462 C CA . VAL A 1 428 ? -11.696 -4.448 25.740 1.00 95.44 428 VAL A CA 1
ATOM 3463 C C . VAL A 1 428 ? -10.312 -4.198 25.141 1.00 95.44 428 VAL A C 1
ATOM 3465 O O . VAL A 1 428 ? -9.750 -3.133 25.374 1.00 95.44 428 VAL A O 1
ATOM 3468 N N . PHE A 1 429 ? -9.789 -5.121 24.328 1.00 94.81 429 PHE A N 1
ATOM 3469 C CA . PHE A 1 429 ? -8.551 -4.889 23.576 1.00 94.81 429 PHE A CA 1
ATOM 3470 C C . PHE A 1 429 ? -8.651 -3.666 22.653 1.00 94.81 429 PHE A C 1
ATOM 3472 O O . PHE A 1 429 ? -7.759 -2.824 22.630 1.00 94.81 429 PHE A O 1
ATOM 3479 N N . GLU A 1 430 ? -9.757 -3.520 21.921 1.00 94.00 430 GLU A N 1
ATOM 3480 C CA . GLU A 1 430 ? -9.934 -2.417 20.968 1.00 94.00 430 GLU A CA 1
ATOM 3481 C C . GLU A 1 430 ? -10.146 -1.042 21.628 1.00 94.00 430 GLU A C 1
ATOM 3483 O O . GLU A 1 430 ? -10.019 -0.018 20.954 1.00 94.00 430 GLU A O 1
ATOM 3488 N N . LEU A 1 431 ? -10.438 -0.984 22.933 1.00 93.25 431 LEU A N 1
ATOM 3489 C CA . LEU A 1 431 ? -10.468 0.274 23.692 1.00 93.25 431 LEU A CA 1
ATOM 3490 C C . LEU A 1 431 ? -9.058 0.827 23.966 1.00 93.25 431 LEU A C 1
ATOM 3492 O O . LEU A 1 431 ? -8.893 2.049 24.019 1.00 93.25 431 LEU A O 1
ATOM 3496 N N . ASP A 1 432 ? -8.055 -0.051 24.088 1.00 93.38 432 ASP A N 1
ATOM 3497 C CA . ASP A 1 432 ? -6.682 0.301 24.479 1.00 93.38 432 ASP A CA 1
ATOM 3498 C C . ASP A 1 432 ? -5.608 -0.461 23.680 1.00 93.38 432 ASP A C 1
ATOM 3500 O O . ASP A 1 432 ? -4.689 -1.075 24.221 1.00 93.38 432 ASP A O 1
ATOM 3504 N N . VAL A 1 433 ? -5.712 -0.424 22.348 1.00 93.12 433 VAL A N 1
ATOM 3505 C CA . VAL A 1 433 ? -4.739 -1.095 21.472 1.00 93.12 433 VAL A CA 1
ATOM 3506 C C . VAL A 1 433 ? -3.336 -0.494 21.665 1.00 93.12 433 VAL A C 1
ATOM 3508 O O . VAL A 1 433 ? -3.177 0.718 21.462 1.00 93.12 433 VAL A O 1
ATOM 3511 N N . PRO A 1 434 ? -2.296 -1.312 21.947 1.00 93.44 434 PRO A N 1
ATOM 3512 C CA . PRO A 1 434 ? -0.920 -0.836 22.061 1.00 93.44 434 PRO A CA 1
ATOM 3513 C C . PRO A 1 434 ? -0.450 -0.076 20.818 1.00 93.44 434 PRO A C 1
ATOM 3515 O O . PRO A 1 434 ? -0.675 -0.511 19.685 1.00 93.44 434 PRO A O 1
ATOM 3518 N N . THR A 1 435 ? 0.263 1.035 21.020 1.00 92.62 435 THR A N 1
ATOM 3519 C CA . THR A 1 435 ? 0.658 1.967 19.948 1.00 92.62 435 THR A CA 1
ATOM 3520 C C . THR A 1 435 ? 1.375 1.285 18.783 1.00 92.62 435 THR A C 1
ATOM 3522 O O . THR A 1 435 ? 1.049 1.558 17.630 1.00 92.62 435 THR A O 1
ATOM 3525 N N . ALA A 1 436 ? 2.318 0.379 19.057 1.00 94.12 436 ALA A N 1
ATOM 3526 C CA . ALA A 1 436 ? 3.065 -0.328 18.018 1.00 94.12 436 ALA A CA 1
ATOM 3527 C C . ALA A 1 436 ? 2.160 -1.209 17.145 1.00 94.12 436 ALA A C 1
ATOM 3529 O O . ALA A 1 436 ? 2.252 -1.162 15.920 1.00 94.12 436 ALA A O 1
ATOM 3530 N N . ILE A 1 437 ? 1.226 -1.935 17.768 1.00 94.38 437 ILE A N 1
ATOM 3531 C CA . ILE A 1 437 ? 0.237 -2.771 17.074 1.00 94.38 437 ILE A CA 1
ATOM 3532 C C . ILE A 1 437 ? -0.718 -1.891 16.272 1.00 94.38 437 ILE A C 1
ATOM 3534 O O . ILE A 1 437 ? -0.986 -2.184 15.112 1.00 94.38 437 ILE A O 1
ATOM 3538 N N . ALA A 1 438 ? -1.198 -0.786 16.847 1.00 93.31 438 ALA A N 1
ATOM 3539 C CA . ALA A 1 438 ? -2.085 0.142 16.154 1.00 93.31 438 ALA A CA 1
ATOM 3540 C C . ALA A 1 438 ? -1.416 0.754 14.910 1.00 93.31 438 ALA A C 1
ATOM 3542 O O . ALA A 1 438 ? -2.033 0.807 13.844 1.00 93.31 438 ALA A O 1
ATOM 3543 N N . LYS A 1 439 ? -0.150 1.181 15.023 1.00 94.69 439 LYS A N 1
ATOM 3544 C CA . LYS A 1 439 ? 0.638 1.743 13.915 1.00 94.69 439 LYS A CA 1
ATOM 3545 C C . LYS A 1 439 ? 0.917 0.703 12.835 1.00 94.69 439 LYS A C 1
ATOM 3547 O O . LYS A 1 439 ? 0.617 0.958 11.671 1.00 94.69 439 LYS A O 1
ATOM 3552 N N . TRP A 1 440 ? 1.381 -0.483 13.225 1.00 96.19 440 TRP A N 1
ATOM 3553 C CA . TRP A 1 440 ? 1.590 -1.603 12.310 1.00 96.19 440 TRP A CA 1
ATOM 3554 C C . TRP A 1 440 ? 0.301 -1.999 11.582 1.00 96.19 440 TRP A C 1
ATOM 3556 O O . TRP A 1 440 ? 0.283 -2.099 10.355 1.00 96.19 440 TRP A O 1
ATOM 3566 N N . ARG A 1 441 ? -0.806 -2.164 12.317 1.00 94.38 441 ARG A N 1
ATOM 3567 C CA . ARG A 1 441 ? -2.094 -2.610 11.770 1.00 94.38 441 ARG A CA 1
ATOM 3568 C C . ARG A 1 441 ? -2.666 -1.589 10.793 1.00 94.38 441 ARG A C 1
ATOM 3570 O O . ARG A 1 441 ? -3.126 -1.974 9.723 1.00 94.38 441 ARG A O 1
ATOM 3577 N N . ASN A 1 442 ? -2.606 -0.300 11.130 1.00 93.62 442 ASN A N 1
ATOM 3578 C CA . ASN A 1 442 ? -3.076 0.765 10.245 1.00 93.62 442 ASN A CA 1
ATOM 3579 C C . ASN A 1 442 ? -2.221 0.877 8.975 1.00 93.62 442 ASN A C 1
ATOM 3581 O O . ASN A 1 442 ? -2.796 0.968 7.894 1.00 93.62 442 ASN A O 1
ATOM 3585 N N . ALA A 1 443 ? -0.888 0.834 9.086 1.00 95.94 443 ALA A N 1
ATOM 3586 C CA . ALA A 1 443 ? 0.006 0.901 7.928 1.00 95.94 443 ALA A CA 1
ATOM 3587 C C . ALA A 1 443 ? -0.181 -0.310 7.002 1.00 95.94 443 ALA A C 1
ATOM 3589 O O . ALA A 1 443 ? -0.384 -0.146 5.803 1.00 95.94 443 ALA A O 1
ATOM 3590 N N . THR A 1 444 ? -0.211 -1.523 7.565 1.00 96.06 444 THR A N 1
ATOM 3591 C CA . THR A 1 444 ? -0.431 -2.762 6.799 1.00 96.06 444 THR A CA 1
ATOM 3592 C C . THR A 1 444 ? -1.784 -2.739 6.090 1.00 96.06 444 THR A C 1
ATOM 3594 O O . THR A 1 444 ? -1.866 -3.004 4.894 1.00 96.06 444 THR A O 1
ATOM 3597 N N . TYR A 1 445 ? -2.849 -2.354 6.798 1.00 94.56 445 TYR A N 1
ATOM 3598 C CA . TYR A 1 445 ? -4.182 -2.255 6.211 1.00 94.56 445 TYR A CA 1
ATOM 3599 C C . TYR A 1 445 ? -4.262 -1.181 5.117 1.00 94.56 445 TYR A C 1
ATOM 3601 O O . TYR A 1 445 ? -4.875 -1.414 4.079 1.00 94.56 445 TYR A O 1
ATOM 3609 N N . ALA A 1 446 ? -3.628 -0.020 5.318 1.00 93.88 446 ALA A N 1
ATOM 3610 C CA . ALA A 1 446 ? -3.569 1.033 4.308 1.00 93.88 446 ALA A CA 1
ATOM 3611 C C . ALA A 1 446 ? -2.832 0.565 3.047 1.00 93.88 446 ALA A C 1
ATOM 3613 O O . ALA A 1 446 ? -3.323 0.799 1.948 1.00 93.88 446 ALA A O 1
ATOM 3614 N N . LEU A 1 447 ? -1.722 -0.164 3.188 1.00 95.00 447 LEU A N 1
ATOM 3615 C CA . LEU A 1 447 ? -1.044 -0.768 2.043 1.00 95.00 447 LEU A CA 1
ATOM 3616 C C . LEU A 1 447 ? -1.965 -1.749 1.309 1.00 95.00 447 LEU A C 1
ATOM 3618 O O . LEU A 1 447 ? -2.136 -1.630 0.101 1.00 95.00 447 LEU A O 1
ATOM 3622 N N . LEU A 1 448 ? -2.614 -2.673 2.022 1.00 93.62 448 LEU A N 1
ATOM 3623 C CA . LEU A 1 448 ? -3.507 -3.664 1.410 1.00 93.62 448 LEU A CA 1
ATOM 3624 C C . LEU A 1 448 ? -4.692 -3.023 0.672 1.00 93.62 448 LEU A C 1
ATOM 3626 O O . LEU A 1 448 ? -5.038 -3.472 -0.420 1.00 93.62 448 LEU A O 1
ATOM 3630 N N . VAL A 1 449 ? -5.321 -2.005 1.264 1.00 91.38 449 VAL A N 1
ATOM 3631 C CA . VAL A 1 449 ? -6.613 -1.467 0.806 1.00 91.38 449 VAL A CA 1
ATOM 3632 C C . VAL A 1 449 ? -6.490 -0.206 -0.046 1.00 91.38 449 VAL A C 1
ATOM 3634 O O . VAL A 1 449 ? -7.267 -0.056 -0.982 1.00 91.38 449 VAL A O 1
ATOM 3637 N N . ASP A 1 450 ? -5.550 0.692 0.245 1.00 90.38 450 ASP A N 1
ATOM 3638 C CA . ASP A 1 450 ? -5.426 1.957 -0.494 1.00 90.38 450 ASP A CA 1
ATOM 3639 C C . ASP A 1 450 ? -4.406 1.865 -1.629 1.00 90.38 450 ASP A C 1
ATOM 3641 O O . ASP A 1 450 ? -4.605 2.475 -2.675 1.00 90.38 450 ASP A O 1
ATOM 3645 N N . ILE A 1 451 ? -3.311 1.131 -1.411 1.00 91.81 451 ILE A N 1
ATOM 3646 C CA . ILE A 1 451 ? -2.157 1.123 -2.318 1.00 91.81 451 ILE A CA 1
ATOM 3647 C C . ILE A 1 451 ? -2.193 -0.096 -3.244 1.00 91.81 451 ILE A C 1
ATOM 3649 O O . ILE A 1 451 ? -2.076 0.040 -4.459 1.00 91.81 451 ILE A O 1
ATOM 3653 N N . PHE A 1 452 ? -2.405 -1.290 -2.688 1.00 91.50 452 PHE A N 1
ATOM 3654 C CA . PHE A 1 452 ? -2.416 -2.538 -3.452 1.00 91.50 452 PHE A CA 1
ATOM 3655 C C . PHE A 1 452 ? -3.787 -2.906 -4.028 1.00 91.50 452 PHE A C 1
ATOM 3657 O O . PHE A 1 452 ? -3.857 -3.830 -4.831 1.00 91.50 452 PHE A O 1
ATOM 3664 N N . SER A 1 453 ? -4.867 -2.218 -3.646 1.00 87.12 453 SER A N 1
ATOM 3665 C CA . SER A 1 453 ? -6.226 -2.482 -4.143 1.00 87.12 453 SER A CA 1
ATOM 3666 C C . SER A 1 453 ? -6.777 -1.245 -4.866 1.00 87.12 453 SER A C 1
ATOM 3668 O O . SER A 1 453 ? -7.405 -0.399 -4.226 1.00 87.12 453 SER A O 1
ATOM 3670 N N . PRO A 1 454 ? -6.560 -1.092 -6.184 1.00 67.94 454 PRO A N 1
ATOM 3671 C CA . PRO A 1 454 ? -7.051 0.058 -6.932 1.00 67.94 454 PRO A CA 1
ATOM 3672 C C . PRO A 1 454 ? -8.573 0.187 -6.777 1.00 67.94 454 PRO A C 1
ATOM 3674 O O . PRO A 1 454 ? -9.347 -0.739 -7.032 1.00 67.94 454 PRO A O 1
ATOM 3677 N N . VAL A 1 455 ? -8.999 1.352 -6.286 1.00 62.84 455 VAL A N 1
ATOM 3678 C CA . VAL A 1 455 ? -10.373 1.615 -5.852 1.00 62.84 455 VAL A CA 1
ATOM 3679 C C . VAL A 1 455 ? -11.334 1.554 -7.042 1.00 62.84 455 VAL A C 1
ATOM 3681 O O . VAL A 1 455 ? -11.248 2.363 -7.964 1.00 62.84 455 VAL A O 1
ATOM 3684 N N . ALA A 1 456 ? -12.337 0.672 -6.976 1.00 53.22 456 ALA A N 1
ATOM 3685 C CA . ALA A 1 456 ? -13.561 0.843 -7.754 1.00 53.22 456 ALA A CA 1
ATOM 3686 C C . ALA A 1 456 ? -14.279 2.089 -7.216 1.00 53.22 456 ALA A C 1
ATOM 3688 O O . ALA A 1 456 ? -14.893 2.073 -6.146 1.00 53.22 456 ALA A O 1
ATOM 3689 N N . SER A 1 457 ? -14.129 3.197 -7.931 1.00 46.25 457 SER A N 1
ATOM 3690 C CA . SER A 1 457 ? -14.704 4.502 -7.624 1.00 46.25 457 SER A CA 1
ATOM 3691 C C . SER A 1 457 ? -16.228 4.418 -7.739 1.00 46.25 457 SER A C 1
ATOM 3693 O O . SER A 1 457 ? -16.773 4.684 -8.797 1.00 46.25 457 SER A O 1
ATOM 3695 N N . ASN A 1 458 ? -16.900 3.945 -6.678 1.00 50.59 458 ASN A N 1
ATOM 3696 C CA . ASN A 1 458 ? -18.346 4.067 -6.415 1.00 50.59 458 ASN A CA 1
ATOM 3697 C C . ASN A 1 458 ? -18.731 3.451 -5.051 1.00 50.59 458 ASN A C 1
ATOM 3699 O O . ASN A 1 458 ? -19.663 2.656 -4.938 1.00 50.59 458 ASN A O 1
ATOM 3703 N N . LEU A 1 459 ? -18.015 3.797 -3.979 1.00 57.47 459 LEU A N 1
ATOM 3704 C CA . LEU A 1 459 ? -18.313 3.289 -2.633 1.00 57.47 459 LEU A CA 1
ATOM 3705 C C . LEU A 1 459 ? -19.053 4.338 -1.798 1.00 57.47 459 LEU A C 1
ATOM 3707 O O . LEU A 1 459 ? -18.557 4.793 -0.773 1.00 57.47 459 LEU A O 1
ATOM 3711 N N . GLN A 1 460 ? -20.272 4.705 -2.201 1.00 56.34 460 GLN A N 1
ATOM 3712 C CA . GLN A 1 460 ? -21.176 5.375 -1.265 1.00 56.34 460 GLN A CA 1
ATOM 3713 C C . GLN A 1 460 ? -21.616 4.373 -0.186 1.00 56.34 460 GLN A C 1
ATOM 3715 O O . GLN A 1 460 ? -21.969 3.218 -0.453 1.00 56.34 460 GLN A O 1
ATOM 3720 N N . SER A 1 461 ? -21.543 4.801 1.068 1.00 61.06 461 SER A N 1
ATOM 3721 C CA . SER A 1 461 ? -22.065 4.075 2.220 1.00 61.06 461 SER A CA 1
ATOM 3722 C C . SER A 1 461 ? -22.828 5.062 3.079 1.00 61.06 461 SER A C 1
ATOM 3724 O O . SER A 1 461 ? -22.231 5.817 3.837 1.00 61.06 461 SER A O 1
ATOM 3726 N N . ASP A 1 462 ? -24.149 5.061 2.952 1.00 57.94 462 ASP A N 1
ATOM 3727 C CA . ASP A 1 462 ? -25.025 5.973 3.696 1.00 57.94 462 ASP A CA 1
ATOM 3728 C C . ASP A 1 462 ? -25.562 5.322 4.990 1.00 57.94 462 ASP A C 1
ATOM 3730 O O . ASP A 1 462 ? -26.627 5.651 5.509 1.00 57.94 462 ASP A O 1
ATOM 3734 N N . THR A 1 463 ? -24.856 4.308 5.511 1.00 72.38 463 THR A N 1
ATOM 3735 C CA . THR A 1 463 ? -25.318 3.572 6.696 1.00 72.38 463 THR A CA 1
ATOM 3736 C C . THR A 1 463 ? -24.775 4.208 7.966 1.00 72.38 463 THR A C 1
ATOM 3738 O O . THR A 1 463 ? -23.573 4.190 8.226 1.00 72.38 463 THR A O 1
ATOM 3741 N N . LYS A 1 464 ? -25.678 4.702 8.815 1.00 87.12 464 LYS A N 1
ATOM 3742 C CA . LYS A 1 464 ? -25.338 5.158 10.165 1.00 87.12 464 LYS A CA 1
ATOM 3743 C C . LYS A 1 464 ? -24.752 4.007 10.989 1.00 87.12 464 LYS A C 1
ATOM 3745 O O . LYS A 1 464 ? -25.404 2.980 11.169 1.00 87.12 464 LYS A O 1
ATOM 3750 N N . VAL A 1 465 ? -23.554 4.212 11.530 1.00 91.94 465 VAL A N 1
ATOM 3751 C CA . VAL A 1 465 ? -22.852 3.256 12.399 1.00 91.94 465 VAL A CA 1
ATOM 3752 C C . VAL A 1 465 ? -22.613 3.828 13.797 1.00 91.94 465 VAL A C 1
ATOM 3754 O O . VAL A 1 465 ? -22.548 5.045 13.989 1.00 91.94 465 VAL A O 1
ATOM 3757 N N . TYR A 1 466 ? -22.487 2.940 14.781 1.00 92.44 466 TYR A N 1
ATOM 3758 C CA . TYR A 1 466 ? -22.275 3.268 16.190 1.00 92.44 466 TYR A CA 1
ATOM 3759 C C . TYR A 1 466 ? -20.935 2.700 16.661 1.00 92.44 466 TYR A C 1
ATOM 3761 O O . TYR A 1 466 ? -20.760 1.485 16.702 1.00 92.44 466 TYR A O 1
ATOM 3769 N N . PHE A 1 467 ? -19.989 3.579 16.993 1.00 92.50 467 PHE A N 1
ATOM 3770 C CA . PHE A 1 467 ? -18.629 3.203 17.389 1.00 92.50 467 PHE A CA 1
ATOM 3771 C C . PHE A 1 467 ? -18.553 2.774 18.855 1.00 92.50 467 PHE A C 1
ATOM 3773 O O . PHE A 1 467 ? -19.171 3.406 19.713 1.00 92.50 467 PHE A O 1
ATOM 3780 N N . LEU A 1 468 ? -17.735 1.757 19.141 1.00 92.88 468 LEU A N 1
ATOM 3781 C CA . LEU A 1 468 ? -17.432 1.291 20.500 1.00 92.88 468 LEU A CA 1
ATOM 3782 C C . LEU A 1 468 ? -16.880 2.426 21.377 1.00 92.88 468 LEU A C 1
ATOM 3784 O O . LEU A 1 468 ? -17.395 2.683 22.460 1.00 92.88 468 LEU A O 1
ATOM 3788 N N . SER A 1 469 ? -15.898 3.167 20.859 1.00 90.69 469 SER A N 1
ATOM 3789 C CA . SER A 1 469 ? -15.230 4.283 21.546 1.00 90.69 469 SER A CA 1
ATOM 3790 C C . SER A 1 469 ? -16.155 5.458 21.878 1.00 90.69 469 SER A C 1
ATOM 3792 O O . SER A 1 469 ? -15.856 6.254 22.762 1.00 90.69 469 SER A O 1
ATOM 3794 N N . LYS A 1 470 ? -17.291 5.584 21.179 1.00 90.25 470 LYS A N 1
ATOM 3795 C CA . LYS A 1 470 ? -18.281 6.653 21.391 1.00 90.25 470 LYS A CA 1
ATOM 3796 C C . LYS A 1 470 ? -19.485 6.199 22.215 1.00 90.25 470 LYS A C 1
ATOM 3798 O O . LYS A 1 470 ? -20.389 6.999 22.449 1.00 90.25 470 LYS A O 1
ATOM 3803 N N . PHE A 1 471 ? -19.539 4.931 22.619 1.00 91.00 471 PHE A N 1
ATOM 3804 C CA . PHE A 1 471 ? -20.609 4.437 23.475 1.00 91.00 471 PHE A CA 1
ATOM 3805 C C . PHE A 1 471 ? -20.467 5.044 24.876 1.00 91.00 471 PHE A C 1
ATOM 3807 O O . PHE A 1 471 ? -19.386 5.004 25.456 1.00 91.00 471 PHE A O 1
ATOM 3814 N N . SER A 1 472 ? -21.544 5.604 25.431 1.00 86.50 472 SER A N 1
ATOM 3815 C CA . SER A 1 472 ? -21.495 6.413 26.661 1.00 86.50 472 SER A CA 1
ATOM 3816 C C . SER A 1 472 ? -20.926 5.670 27.873 1.00 86.50 472 SER A C 1
ATOM 3818 O O . SER A 1 472 ? -20.243 6.278 28.689 1.00 86.50 472 SER A O 1
ATOM 3820 N N . GLY A 1 473 ? -21.161 4.358 27.973 1.00 86.88 473 GLY A N 1
ATOM 3821 C CA . GLY A 1 473 ? -20.605 3.528 29.049 1.00 86.88 473 GLY A CA 1
ATOM 3822 C C . GLY A 1 473 ? -19.123 3.167 28.875 1.00 86.88 473 GLY A C 1
ATOM 3823 O O . GLY A 1 473 ? -18.505 2.673 29.813 1.00 86.88 473 GLY A O 1
ATOM 3824 N N . LEU A 1 474 ? -18.539 3.408 27.696 1.00 92.25 474 LEU A N 1
ATOM 3825 C CA . LEU A 1 474 ? -17.172 2.999 27.350 1.00 92.25 474 LEU A CA 1
ATOM 3826 C C . LEU A 1 474 ? -16.250 4.156 26.958 1.00 92.25 474 LEU A C 1
ATOM 3828 O O . LEU A 1 474 ? -15.035 4.010 27.035 1.00 92.25 474 LEU A O 1
ATOM 3832 N N . SER A 1 475 ? -16.787 5.316 26.580 1.00 90.44 475 SER A N 1
ATOM 3833 C CA . SER A 1 475 ? -15.999 6.429 26.037 1.00 90.44 475 SER A CA 1
ATOM 3834 C C . SER A 1 475 ? -14.922 6.955 26.986 1.00 90.44 475 SER A C 1
ATOM 3836 O O . SER A 1 475 ? -13.910 7.470 26.527 1.00 90.44 475 SER A O 1
ATOM 3838 N N . LYS A 1 476 ? -15.112 6.803 28.304 1.00 91.06 476 LYS A N 1
ATOM 3839 C CA . LYS A 1 476 ? -14.119 7.173 29.329 1.00 91.06 476 LYS A CA 1
ATOM 3840 C C . LYS A 1 476 ? -12.901 6.238 29.380 1.00 91.06 476 LYS A C 1
ATOM 3842 O O . LYS A 1 476 ? -11.865 6.637 29.894 1.00 91.06 476 LYS A O 1
ATOM 3847 N N . TYR A 1 477 ? -13.030 5.024 28.847 1.00 91.44 477 TYR A N 1
ATOM 3848 C CA . TYR A 1 477 ? -11.981 4.001 28.817 1.00 91.44 477 TYR A CA 1
ATOM 3849 C C . TYR A 1 477 ? -11.265 3.915 27.464 1.00 91.44 477 TYR A C 1
ATOM 3851 O O . TYR A 1 477 ? -10.316 3.154 27.328 1.00 91.44 477 TYR A O 1
ATOM 3859 N N . ALA A 1 478 ? -11.714 4.670 26.458 1.00 87.88 478 ALA A N 1
ATOM 3860 C CA . ALA A 1 478 ? -11.059 4.724 25.159 1.00 87.88 478 ALA A CA 1
ATOM 3861 C C . ALA A 1 478 ? -9.786 5.584 25.252 1.00 87.88 478 ALA A C 1
ATOM 3863 O O . ALA A 1 478 ? -9.826 6.803 25.081 1.00 87.88 478 ALA A O 1
ATOM 3864 N N . SER A 1 479 ? -8.660 4.947 25.560 1.00 75.44 479 SER A N 1
ATOM 3865 C CA . SER A 1 479 ? -7.331 5.564 25.680 1.00 75.44 479 SER A CA 1
ATOM 3866 C C . SER A 1 479 ? -6.591 5.633 24.344 1.00 75.44 479 SER A C 1
ATOM 3868 O O . SER A 1 479 ? -5.797 6.551 24.119 1.00 75.44 479 SER A O 1
ATOM 3870 N N . SER A 1 480 ? -6.856 4.692 23.434 1.00 65.12 480 SER A N 1
ATOM 3871 C CA . SER A 1 480 ? -6.219 4.681 22.118 1.00 65.12 480 SER A CA 1
ATOM 3872 C C . SER A 1 480 ? -6.731 5.849 21.267 1.00 65.12 480 SER A C 1
ATOM 3874 O O . SER A 1 480 ? -7.943 6.042 21.119 1.00 65.12 480 SER A O 1
ATOM 3876 N N . ARG A 1 481 ? -5.824 6.647 20.673 1.00 62.22 481 ARG A N 1
ATOM 3877 C CA . ARG A 1 481 ? -6.209 7.641 19.652 1.00 62.22 481 ARG A CA 1
ATOM 3878 C C . ARG A 1 481 ? -6.944 6.884 18.555 1.00 62.22 481 ARG A C 1
ATOM 3880 O O . ARG A 1 481 ? -6.333 6.049 17.897 1.00 62.22 481 ARG A O 1
ATOM 3887 N N . THR A 1 482 ? -8.234 7.165 18.382 1.00 61.88 482 THR A N 1
ATOM 3888 C CA . THR A 1 482 ? -9.112 6.433 17.464 1.00 61.88 482 THR A CA 1
ATOM 3889 C C . THR A 1 482 ? -8.488 6.374 16.072 1.00 61.88 482 THR A C 1
ATOM 3891 O O . THR A 1 482 ? -8.493 7.369 15.345 1.00 61.88 482 THR A O 1
ATOM 3894 N N . GLY A 1 483 ? -7.900 5.225 15.739 1.00 74.00 483 GLY A N 1
ATOM 3895 C CA . GLY A 1 483 ? -7.239 4.990 14.463 1.00 74.00 483 GLY A CA 1
ATOM 3896 C C . GLY A 1 483 ? -8.244 4.810 13.330 1.00 74.00 483 GLY A C 1
ATOM 3897 O O . GLY A 1 483 ? -9.458 4.903 13.518 1.00 74.00 483 GLY A O 1
ATOM 3898 N N . ARG A 1 484 ? -7.737 4.517 12.132 1.00 88.88 484 ARG A N 1
ATOM 3899 C CA . ARG A 1 484 ? -8.578 4.242 10.961 1.00 88.88 484 ARG A CA 1
ATOM 3900 C C . ARG A 1 484 ? -9.522 3.061 11.205 1.00 88.88 484 ARG A C 1
ATOM 3902 O O . ARG A 1 484 ? -10.712 3.171 10.906 1.00 88.88 484 ARG A O 1
ATOM 3909 N N . LEU A 1 485 ? -8.983 1.972 11.751 1.00 91.06 485 LEU A N 1
ATOM 3910 C CA . LEU A 1 485 ? -9.705 0.744 12.071 1.00 91.06 485 LEU A CA 1
ATOM 3911 C C . LEU A 1 485 ? -10.308 0.819 13.472 1.00 91.06 485 LEU A C 1
ATOM 3913 O O . LEU A 1 485 ? -9.585 1.023 14.447 1.00 91.06 485 LEU A O 1
ATOM 3917 N N . GLN A 1 486 ? -11.630 0.676 13.559 1.00 91.50 486 GLN A N 1
ATOM 3918 C CA . GLN A 1 486 ? -12.384 0.750 14.811 1.00 91.50 486 GLN A CA 1
ATOM 3919 C C . GLN A 1 486 ? -13.531 -0.256 14.821 1.00 91.50 486 GLN A C 1
ATOM 3921 O O . GLN A 1 486 ? -14.084 -0.596 13.776 1.00 91.50 486 GLN A O 1
ATOM 3926 N N . LEU A 1 487 ? -13.963 -0.669 16.012 1.00 92.94 487 LEU A N 1
ATOM 3927 C CA . LEU A 1 487 ? -15.188 -1.448 16.156 1.00 92.94 487 LEU A CA 1
ATOM 3928 C C . LEU A 1 487 ? -16.426 -0.562 16.021 1.00 92.94 487 LEU A C 1
ATOM 3930 O O . LEU A 1 487 ? -16.604 0.415 16.758 1.00 92.94 487 LEU A O 1
ATOM 3934 N N . ALA A 1 488 ? -17.310 -0.942 15.101 1.00 93.00 488 ALA A N 1
ATOM 3935 C CA . ALA A 1 488 ? -18.584 -0.275 14.886 1.00 93.00 488 ALA A CA 1
ATOM 3936 C C . ALA A 1 488 ? -19.732 -1.278 14.726 1.00 93.00 488 ALA A C 1
ATOM 3938 O O . ALA A 1 488 ? -19.543 -2.399 14.263 1.00 93.00 488 ALA A O 1
ATOM 3939 N N . SER A 1 489 ? -20.935 -0.857 15.108 1.00 92.94 489 SER A N 1
ATOM 3940 C CA . SER A 1 489 ? -22.168 -1.637 15.008 1.00 92.94 489 SER A CA 1
ATOM 3941 C C . SER A 1 489 ? -23.160 -0.957 14.069 1.00 92.94 489 SER A C 1
ATOM 3943 O O . SER A 1 489 ? -23.348 0.261 14.122 1.00 92.94 489 SER A O 1
ATOM 3945 N N . ARG A 1 490 ? -23.839 -1.752 13.232 1.00 91.00 490 ARG A N 1
ATOM 3946 C CA . ARG A 1 490 ? -25.015 -1.298 12.462 1.00 91.00 490 ARG A CA 1
ATOM 3947 C C . ARG A 1 490 ? -26.263 -1.200 13.343 1.00 91.00 490 ARG A C 1
ATOM 3949 O O . ARG A 1 490 ? -27.155 -0.400 13.074 1.00 91.00 490 ARG A O 1
ATOM 3956 N N . LYS A 1 491 ? -26.334 -2.015 14.400 1.00 89.44 491 LYS A N 1
ATOM 3957 C CA . LYS A 1 491 ? -27.416 -1.961 15.387 1.00 89.44 491 LYS A CA 1
ATOM 3958 C C . LYS A 1 491 ? -27.238 -0.732 16.267 1.00 89.44 491 LYS A C 1
ATOM 3960 O O . LYS A 1 491 ? -26.120 -0.409 16.664 1.00 89.44 491 LYS A O 1
ATOM 3965 N N . LYS A 1 492 ? -28.351 -0.058 16.544 1.00 89.50 492 LYS A N 1
ATOM 3966 C CA . LYS A 1 492 ? -28.425 1.142 17.378 1.00 89.50 492 LYS A CA 1
ATOM 3967 C C . LYS A 1 492 ? -28.429 0.754 18.861 1.00 89.50 492 LYS A C 1
ATOM 3969 O O . LYS A 1 492 ? -29.138 -0.193 19.195 1.00 89.50 492 LYS A O 1
ATOM 3974 N N . PRO A 1 493 ? -27.723 1.492 19.740 1.00 88.62 493 PRO A N 1
ATOM 3975 C CA . PRO A 1 493 ? -27.806 1.251 21.177 1.00 88.62 493 PRO A CA 1
ATOM 3976 C C . PRO A 1 493 ? -29.227 1.525 21.676 1.00 88.62 493 PRO A C 1
ATOM 3978 O O . PRO A 1 493 ? -29.901 2.441 21.180 1.00 88.62 493 PRO A O 1
ATOM 3981 N N . PHE A 1 494 ? -29.679 0.755 22.663 1.00 85.50 494 PHE A N 1
ATOM 3982 C CA . PHE A 1 494 ? -31.009 0.885 23.255 1.00 85.50 494 PHE A CA 1
ATOM 3983 C C . PHE A 1 494 ? -31.244 2.289 23.798 1.00 85.50 494 PHE A C 1
ATOM 3985 O O . PHE A 1 494 ? -32.313 2.843 23.556 1.00 85.50 494 PHE A O 1
ATOM 3992 N N . VAL A 1 495 ? -30.227 2.898 24.415 1.00 81.38 495 VAL A N 1
ATOM 3993 C CA . VAL A 1 495 ? -30.281 4.270 24.957 1.00 81.38 495 VAL A CA 1
ATOM 3994 C C . VAL A 1 495 ? -30.706 5.295 23.898 1.00 81.38 495 VAL A C 1
ATOM 3996 O O . VAL A 1 495 ? -31.430 6.240 24.199 1.00 81.38 495 VAL A O 1
ATOM 3999 N N . ASN A 1 496 ? -30.327 5.087 22.633 1.00 78.38 496 ASN A N 1
ATOM 4000 C CA . ASN A 1 496 ? -30.669 6.006 21.549 1.00 78.38 496 ASN A CA 1
ATOM 4001 C C . ASN A 1 496 ? -31.923 5.555 20.786 1.00 78.38 496 ASN A C 1
ATOM 4003 O O . ASN A 1 496 ? -32.462 6.326 19.987 1.00 78.38 496 ASN A O 1
ATOM 4007 N N . ALA A 1 497 ? -32.334 4.292 20.904 1.00 79.69 497 ALA A N 1
ATOM 4008 C CA . ALA A 1 497 ? -33.491 3.738 20.208 1.00 79.69 497 ALA A CA 1
ATOM 4009 C C . ALA A 1 497 ? -34.811 4.290 20.777 1.00 79.69 497 ALA A C 1
ATOM 4011 O O . ALA A 1 497 ? -34.843 4.875 21.853 1.00 79.69 497 ALA A O 1
ATOM 4012 N N . HIS A 1 498 ? -35.933 4.051 20.085 1.00 74.19 498 HIS A N 1
ATOM 4013 C CA . HIS A 1 498 ? -37.269 4.385 20.613 1.00 74.19 498 HIS A CA 1
ATOM 4014 C C . HIS A 1 498 ? -37.585 3.627 21.927 1.00 74.19 498 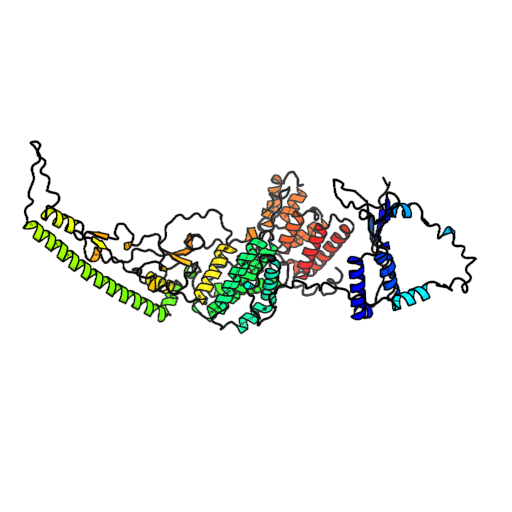HIS A C 1
ATOM 4016 O O . HIS A 1 498 ? -38.530 3.948 22.640 1.00 74.19 498 HIS A O 1
ATOM 4022 N N . TYR A 1 499 ? -36.768 2.629 22.269 1.00 76.00 499 TYR A N 1
ATOM 4023 C CA . TYR A 1 499 ? -36.827 1.874 23.517 1.00 76.00 499 TYR A CA 1
ATOM 4024 C C . TYR A 1 499 ? -35.975 2.470 24.648 1.00 76.00 499 TYR A C 1
ATOM 4026 O O . TYR A 1 499 ? -36.000 1.925 25.745 1.00 76.00 499 TYR A O 1
ATOM 4034 N N . GLY A 1 500 ? -35.229 3.556 24.407 1.00 79.50 500 GLY A N 1
ATOM 4035 C CA . GLY A 1 500 ? -34.292 4.138 25.376 1.00 79.50 500 GLY A CA 1
ATOM 4036 C C . GLY A 1 500 ? -34.958 4.808 26.572 1.00 79.50 500 GLY A C 1
ATOM 4037 O O . GLY A 1 500 ? -34.303 5.092 27.572 1.00 79.50 500 GLY A O 1
ATOM 4038 N N . THR A 1 501 ? -36.265 5.051 26.501 1.00 87.12 501 THR A N 1
ATOM 4039 C CA . THR A 1 501 ? -37.075 5.544 27.614 1.00 87.12 501 THR A CA 1
ATOM 4040 C C . THR A 1 501 ? -38.364 4.735 27.696 1.00 87.12 501 THR A C 1
ATOM 4042 O O . THR A 1 501 ? -39.012 4.486 26.679 1.00 87.12 501 THR A O 1
ATOM 4045 N N . LYS A 1 502 ? -38.733 4.303 28.902 1.00 88.06 502 LYS A N 1
ATOM 4046 C CA . LYS A 1 502 ? -39.935 3.506 29.162 1.00 88.06 502 LYS A CA 1
ATOM 4047 C C . LYS A 1 502 ? -40.836 4.196 30.171 1.00 88.06 502 LYS A C 1
ATOM 4049 O O . LYS A 1 502 ? -40.364 4.861 31.092 1.00 88.06 502 LYS A O 1
ATOM 4054 N N . LYS A 1 503 ? -42.145 4.024 29.990 1.00 89.69 503 LYS A N 1
ATOM 4055 C CA . LYS A 1 503 ? -43.148 4.450 30.970 1.00 89.69 503 LYS A CA 1
ATOM 4056 C C . LYS A 1 503 ? -43.115 3.516 32.172 1.00 89.69 503 LYS A C 1
ATOM 4058 O O . LYS A 1 503 ? -43.063 2.302 31.987 1.00 89.69 503 LYS A O 1
ATOM 4063 N N . ILE A 1 504 ? -43.211 4.078 33.375 1.00 90.38 504 ILE A N 1
ATOM 4064 C CA . ILE A 1 504 ? -43.169 3.301 34.626 1.00 90.38 504 ILE A CA 1
ATOM 4065 C C . ILE A 1 504 ? -44.292 2.259 34.691 1.00 90.38 504 ILE A C 1
ATOM 4067 O O . ILE A 1 504 ? -44.056 1.140 35.128 1.00 90.38 504 ILE A O 1
ATOM 4071 N N . SER A 1 505 ? -45.474 2.580 34.158 1.00 84.88 505 SER A N 1
ATOM 4072 C CA . SER A 1 505 ? -46.667 1.719 34.186 1.00 84.88 505 SER A CA 1
ATOM 4073 C C . SER A 1 505 ? -46.496 0.326 33.565 1.00 84.88 505 SER A C 1
ATOM 4075 O O . SER A 1 505 ? -47.316 -0.549 33.811 1.00 84.88 505 SER A O 1
ATOM 4077 N N . GLY A 1 506 ? -45.490 0.131 32.708 1.00 82.31 506 GLY A N 1
ATOM 4078 C CA . GLY A 1 506 ? -45.216 -1.146 32.040 1.00 82.31 506 GLY A CA 1
ATOM 4079 C C . GLY A 1 506 ? -43.735 -1.517 32.029 1.00 82.31 506 GLY A C 1
ATOM 4080 O O . GLY A 1 506 ? -43.326 -2.354 31.227 1.00 82.31 506 GLY A O 1
ATOM 4081 N N . ALA A 1 507 ? -42.920 -0.857 32.853 1.00 87.19 507 ALA A N 1
ATOM 4082 C CA . ALA A 1 507 ? -41.503 -1.157 32.956 1.00 87.19 507 ALA A CA 1
ATOM 4083 C C . ALA A 1 507 ? -41.274 -2.220 34.036 1.00 87.19 507 ALA A C 1
ATOM 4085 O O . ALA A 1 507 ? -41.805 -2.122 35.135 1.00 87.19 507 ALA A O 1
ATOM 4086 N N . THR A 1 508 ? -40.466 -3.225 33.718 1.00 88.69 508 THR A N 1
ATOM 4087 C CA . THR A 1 508 ? -39.876 -4.162 34.684 1.00 88.69 508 THR A CA 1
ATOM 4088 C C . THR A 1 508 ? -38.389 -3.862 34.849 1.00 88.69 508 THR A C 1
ATOM 4090 O O . THR A 1 508 ? -37.792 -3.212 33.982 1.00 88.69 508 THR A O 1
ATOM 4093 N N . GLU A 1 509 ? -37.776 -4.373 35.916 1.00 86.69 509 GLU A N 1
ATOM 4094 C CA . GLU A 1 509 ? -36.332 -4.254 36.153 1.00 86.69 509 GLU A CA 1
ATOM 4095 C C . GLU A 1 509 ? -35.515 -4.758 34.949 1.00 86.69 509 GLU A C 1
ATOM 4097 O O . GLU A 1 509 ? -34.672 -4.036 34.423 1.00 86.69 509 GLU A O 1
ATOM 4102 N N . GLU A 1 510 ? -35.849 -5.937 34.417 1.00 87.38 510 GLU A N 1
ATOM 4103 C CA . GLU A 1 510 ? -35.231 -6.533 33.217 1.00 87.38 510 GLU A CA 1
ATOM 4104 C C . GLU A 1 510 ? -35.378 -5.644 31.975 1.00 87.38 510 GLU A C 1
ATOM 4106 O O . GLU A 1 510 ? -34.513 -5.585 31.102 1.00 87.38 510 GLU A O 1
ATOM 4111 N N . SER A 1 511 ? -36.497 -4.924 31.890 1.00 86.62 511 SER A N 1
ATOM 4112 C CA . SER A 1 511 ? -36.797 -4.041 30.772 1.00 86.62 511 SER A CA 1
ATOM 4113 C C . SER A 1 511 ? -36.017 -2.718 30.833 1.00 86.62 511 SER A C 1
ATOM 4115 O O . SER A 1 511 ? -35.914 -2.043 29.803 1.00 86.62 511 SER A O 1
ATOM 4117 N N . ILE A 1 512 ? -35.510 -2.346 32.013 1.00 90.00 512 ILE A N 1
ATOM 4118 C CA . ILE A 1 512 ? -34.735 -1.126 32.280 1.00 90.00 512 ILE A CA 1
ATOM 4119 C C . ILE A 1 512 ? -33.242 -1.433 32.278 1.00 90.00 512 ILE A C 1
ATOM 4121 O O . ILE A 1 512 ? -32.468 -0.650 31.741 1.00 90.00 512 ILE A O 1
ATOM 4125 N N . CYS A 1 513 ? -32.834 -2.562 32.848 1.00 91.69 513 CYS A N 1
ATOM 4126 C CA . CYS A 1 513 ? -31.454 -3.019 32.891 1.00 91.69 513 CYS A CA 1
ATOM 4127 C C . CYS A 1 513 ? -31.207 -4.025 31.763 1.00 91.69 513 CYS A C 1
ATOM 4129 O O . CYS A 1 513 ? -31.139 -5.231 31.987 1.00 91.69 513 CYS A O 1
ATOM 4131 N N . VAL A 1 514 ? -31.052 -3.524 30.539 1.00 92.50 514 VAL A N 1
ATOM 4132 C CA . VAL A 1 514 ? -30.848 -4.372 29.357 1.00 92.50 514 VAL A CA 1
ATOM 4133 C C . VAL A 1 514 ? -29.374 -4.736 29.168 1.00 92.50 514 VAL A C 1
ATOM 4135 O O . VAL A 1 514 ? -28.463 -4.035 29.624 1.00 92.50 514 VAL A O 1
ATOM 4138 N N . ASN A 1 515 ? -29.133 -5.845 28.473 1.00 92.50 515 ASN A N 1
ATOM 4139 C CA . ASN A 1 515 ? -27.803 -6.206 27.990 1.00 92.50 515 ASN A CA 1
ATOM 4140 C C . ASN A 1 515 ? -27.441 -5.400 26.738 1.00 92.50 515 ASN A C 1
ATOM 4142 O O . ASN A 1 515 ? -28.311 -4.818 26.090 1.00 92.50 515 ASN A O 1
ATOM 4146 N N . ASN A 1 516 ? -26.152 -5.382 26.407 1.00 91.62 516 ASN A N 1
ATOM 4147 C CA . ASN A 1 516 ? -25.645 -4.694 25.229 1.00 91.62 516 ASN A CA 1
ATOM 4148 C C . ASN A 1 516 ? -26.316 -5.220 23.951 1.00 91.62 516 ASN A C 1
ATOM 4150 O O . ASN A 1 516 ? -26.296 -6.423 23.682 1.00 91.62 516 ASN A O 1
ATOM 4154 N N . GLY A 1 517 ? -26.931 -4.324 23.181 1.00 88.25 517 GLY A N 1
ATOM 4155 C CA . GLY A 1 517 ? -27.609 -4.651 21.925 1.00 88.25 517 GLY A CA 1
ATOM 4156 C C . GLY A 1 517 ? -26.744 -4.454 20.680 1.00 88.25 517 GLY A C 1
ATOM 4157 O O . GLY A 1 517 ? -27.212 -4.701 19.561 1.00 88.25 517 GLY A O 1
ATOM 4158 N N . LEU A 1 518 ? -25.512 -3.968 20.847 1.00 91.00 518 LEU A N 1
ATOM 4159 C CA . LEU A 1 518 ? -24.607 -3.662 19.748 1.00 91.00 518 LEU A CA 1
ATOM 4160 C C . LEU A 1 518 ? -23.955 -4.943 19.233 1.00 91.00 518 LEU A C 1
ATOM 4162 O O . LEU A 1 518 ? -23.649 -5.864 19.981 1.00 91.00 518 LEU A O 1
ATOM 4166 N N . GLN A 1 519 ? -23.753 -4.995 17.920 1.00 91.25 519 GLN A N 1
ATOM 4167 C CA . GLN A 1 519 ? -23.059 -6.096 17.269 1.00 91.25 519 GLN A CA 1
ATOM 4168 C C . GLN A 1 519 ? -21.891 -5.504 16.504 1.00 91.25 519 GLN A C 1
ATOM 4170 O O . GLN A 1 519 ? -22.064 -4.942 15.419 1.00 91.25 519 GLN A O 1
ATOM 4175 N N . TYR A 1 520 ? -20.726 -5.551 17.136 1.00 92.38 520 TYR A N 1
ATOM 4176 C CA . TYR A 1 520 ? -19.529 -4.932 16.604 1.00 92.38 520 TYR A CA 1
ATOM 4177 C C . TYR A 1 520 ? -18.966 -5.723 15.426 1.00 92.38 520 TYR A C 1
ATOM 4179 O O . TYR A 1 520 ? -19.170 -6.925 15.278 1.00 92.38 520 TYR A O 1
ATOM 4187 N N . SER A 1 521 ? -18.263 -5.021 14.555 1.00 92.69 521 SER A N 1
ATOM 4188 C CA . SER A 1 521 ? -17.412 -5.574 13.508 1.00 92.69 521 SER A CA 1
ATOM 4189 C C . SER A 1 521 ? -16.356 -4.529 13.167 1.00 92.69 521 SER A C 1
ATOM 4191 O O . SER A 1 521 ? -16.562 -3.335 13.417 1.00 92.69 521 SER A O 1
ATOM 4193 N N . MET A 1 522 ? -15.230 -4.964 12.604 1.00 93.19 522 MET A N 1
ATOM 4194 C CA . MET A 1 522 ? -14.160 -4.042 12.239 1.00 93.19 522 MET A CA 1
ATOM 4195 C C . MET A 1 522 ? -14.587 -3.127 11.083 1.00 93.19 522 MET A C 1
ATOM 4197 O O . MET A 1 522 ? -15.092 -3.580 10.050 1.00 93.19 522 MET A O 1
ATOM 4201 N N . TYR A 1 523 ? -14.387 -1.827 11.271 1.00 92.00 523 TYR A N 1
ATOM 4202 C CA . TYR A 1 523 ? -14.852 -0.772 10.383 1.00 92.00 523 TYR A CA 1
ATOM 4203 C C . TYR A 1 523 ? -13.714 0.175 10.010 1.00 92.00 523 TYR A C 1
ATOM 4205 O O . TYR A 1 523 ? -12.956 0.632 10.865 1.00 92.00 523 TYR A O 1
ATOM 4213 N N . ASP A 1 524 ? -13.633 0.495 8.723 1.00 92.00 524 ASP A N 1
ATOM 4214 C CA . ASP A 1 524 ? -12.732 1.490 8.167 1.00 92.00 524 ASP A CA 1
ATOM 4215 C C . ASP A 1 524 ? -13.408 2.864 8.174 1.00 92.00 524 ASP A C 1
ATOM 4217 O O . ASP A 1 524 ? -14.318 3.139 7.388 1.00 92.00 524 ASP A O 1
ATOM 4221 N N . SER A 1 525 ? -12.947 3.746 9.061 1.00 89.44 525 SER A N 1
ATOM 4222 C CA . SER A 1 525 ? -13.475 5.108 9.177 1.00 89.44 525 SER A CA 1
ATOM 4223 C C . SER A 1 525 ? -13.096 6.030 8.012 1.00 89.44 525 SER A C 1
ATOM 4225 O O . SER A 1 525 ? -13.833 6.980 7.757 1.00 89.44 525 SER A O 1
ATOM 4227 N N . LYS A 1 526 ? -12.012 5.744 7.271 1.00 89.06 526 LYS A N 1
ATOM 4228 C CA . LYS A 1 526 ? -11.586 6.535 6.102 1.00 89.06 526 LYS A CA 1
ATOM 4229 C C . LYS A 1 526 ? -12.504 6.274 4.908 1.00 89.06 526 LYS A C 1
ATOM 4231 O O . LYS A 1 526 ? -12.984 7.216 4.289 1.00 89.06 526 LYS A O 1
ATOM 4236 N N . LEU A 1 527 ? -12.777 5.000 4.613 1.00 87.81 527 LEU A N 1
ATOM 4237 C CA . LEU A 1 527 ? -13.632 4.587 3.487 1.00 87.81 527 LEU A CA 1
ATOM 4238 C C . LEU A 1 527 ? -15.112 4.421 3.861 1.00 87.81 527 LEU A C 1
ATOM 4240 O O . LEU A 1 527 ? -15.951 4.204 2.991 1.00 87.81 527 LEU A O 1
ATOM 4244 N N . SER A 1 528 ? -15.447 4.525 5.147 1.00 89.56 528 SER A N 1
ATOM 4245 C CA . SER A 1 528 ? -16.802 4.337 5.675 1.00 89.56 528 SER A CA 1
ATOM 4246 C C . SER A 1 528 ? -17.439 2.983 5.304 1.00 89.56 528 SER A C 1
ATOM 4248 O O . SER A 1 528 ? -18.612 2.896 4.921 1.00 89.56 528 SER A O 1
ATOM 4250 N N . LYS A 1 529 ? -16.663 1.900 5.422 1.00 89.62 529 LYS A N 1
ATOM 4251 C CA . LYS A 1 529 ? -17.071 0.523 5.087 1.00 89.62 529 LYS A CA 1
ATOM 4252 C C . LYS A 1 529 ? -16.544 -0.478 6.114 1.00 89.62 529 LYS A C 1
ATOM 4254 O O . LYS A 1 529 ? -15.562 -0.220 6.802 1.00 89.62 529 LYS A O 1
ATOM 4259 N N . PHE A 1 530 ? -17.180 -1.644 6.205 1.00 90.88 530 PHE A N 1
ATOM 4260 C CA . PHE A 1 530 ? -16.658 -2.748 7.014 1.00 90.88 530 PHE A CA 1
ATOM 4261 C C . PHE A 1 530 ? -15.484 -3.425 6.298 1.00 90.88 530 PHE A C 1
ATOM 4263 O O . PHE A 1 530 ? -15.513 -3.584 5.078 1.00 90.88 530 PHE A O 1
ATOM 4270 N N . THR A 1 531 ? -14.465 -3.856 7.045 1.00 90.31 531 THR A N 1
ATOM 4271 C CA . THR A 1 531 ? -13.216 -4.390 6.459 1.00 90.31 531 THR A CA 1
ATOM 4272 C C . THR A 1 531 ? -13.436 -5.651 5.625 1.00 90.31 531 THR A C 1
ATOM 4274 O O . THR A 1 531 ? -12.757 -5.859 4.621 1.00 90.31 531 THR A O 1
ATOM 4277 N N . GLY A 1 532 ? -14.445 -6.457 5.974 1.00 83.62 532 GLY A N 1
ATOM 4278 C CA . GLY A 1 532 ? -14.844 -7.637 5.203 1.00 83.62 532 GLY A CA 1
ATOM 4279 C C . GLY A 1 532 ? -15.311 -7.334 3.774 1.00 83.62 532 GLY A C 1
ATOM 4280 O O . GLY A 1 532 ? -15.323 -8.241 2.951 1.00 83.62 532 GLY A O 1
ATOM 4281 N N . GLU A 1 533 ? -15.673 -6.085 3.465 1.00 84.00 533 GLU A N 1
ATOM 4282 C CA . GLU A 1 533 ? -16.020 -5.653 2.107 1.00 84.00 533 GLU A CA 1
ATOM 4283 C C . GLU A 1 533 ? -14.783 -5.214 1.301 1.00 84.00 533 GLU A C 1
ATOM 4285 O O . GLU A 1 533 ? -14.870 -5.126 0.079 1.00 84.00 533 GLU A O 1
ATOM 4290 N N . LEU A 1 534 ? -13.647 -4.937 1.952 1.00 86.56 534 LEU A N 1
ATOM 4291 C CA . LEU A 1 534 ? -12.487 -4.258 1.357 1.00 86.56 534 LEU A CA 1
ATOM 4292 C C . LEU A 1 534 ? -11.264 -5.167 1.165 1.00 86.56 534 LEU A C 1
ATOM 4294 O O . LEU A 1 534 ? -10.506 -4.978 0.218 1.00 86.56 534 LEU A O 1
ATOM 4298 N N . LEU A 1 535 ? -11.070 -6.148 2.048 1.00 87.00 535 LEU A N 1
ATOM 4299 C CA . LEU A 1 535 ? -9.913 -7.048 2.025 1.00 87.00 535 LEU A CA 1
ATOM 4300 C C . LEU A 1 535 ? -9.979 -8.073 0.877 1.00 87.00 535 LEU A C 1
ATOM 4302 O O . LEU A 1 535 ? -11.056 -8.417 0.392 1.00 87.00 535 LEU A O 1
ATOM 4306 N N . GLY A 1 536 ? -8.814 -8.597 0.476 1.00 81.88 536 GLY A N 1
ATOM 4307 C CA . GLY A 1 536 ? -8.696 -9.665 -0.528 1.00 81.88 536 GLY A CA 1
ATOM 4308 C C . GLY A 1 536 ? -8.787 -9.201 -1.987 1.00 81.88 536 GLY A C 1
ATOM 4309 O O . GLY A 1 536 ? -9.056 -10.014 -2.864 1.00 81.88 536 GLY A O 1
ATOM 4310 N N . ARG A 1 537 ? -8.582 -7.904 -2.247 1.00 82.56 537 ARG A N 1
ATOM 4311 C CA . ARG A 1 537 ? -8.690 -7.278 -3.578 1.00 82.56 537 ARG A CA 1
ATOM 4312 C C . ARG A 1 537 ? -7.355 -6.778 -4.137 1.00 82.56 537 ARG A C 1
ATOM 4314 O O . ARG A 1 537 ? -7.361 -5.968 -5.057 1.00 82.56 537 ARG A O 1
ATOM 4321 N N . CYS A 1 538 ? -6.234 -7.220 -3.568 1.00 85.44 538 CYS A N 1
ATOM 4322 C CA . CYS A 1 538 ? -4.924 -6.729 -3.972 1.00 85.44 538 CYS A CA 1
ATOM 4323 C C . CYS A 1 538 ? -4.632 -7.111 -5.431 1.00 85.44 538 CYS A C 1
ATOM 4325 O O . CYS A 1 538 ? -4.435 -8.287 -5.733 1.00 85.44 538 CYS A O 1
ATOM 4327 N N . ASP A 1 539 ? -4.592 -6.114 -6.308 1.00 87.88 539 ASP A N 1
ATOM 4328 C CA . ASP A 1 539 ? -4.277 -6.240 -7.726 1.00 87.88 539 ASP A CA 1
ATOM 4329 C C . ASP A 1 539 ? -3.591 -4.963 -8.215 1.00 87.88 539 ASP A C 1
ATOM 4331 O O . ASP A 1 539 ? -4.217 -3.927 -8.414 1.00 87.88 539 ASP A O 1
ATOM 4335 N N . VAL A 1 540 ? -2.286 -5.044 -8.439 1.00 91.50 540 VAL A N 1
ATOM 4336 C CA . VAL A 1 540 ? -1.489 -3.926 -8.960 1.00 91.50 540 VAL A CA 1
ATOM 4337 C C . VAL A 1 540 ? -1.160 -4.062 -10.437 1.00 91.50 540 VAL A C 1
ATOM 4339 O O . VAL A 1 540 ? -0.414 -3.245 -10.972 1.00 91.50 540 VAL A O 1
ATOM 4342 N N . LEU A 1 541 ? -1.716 -5.068 -11.121 1.00 91.75 541 LEU A N 1
ATOM 4343 C CA . LEU A 1 541 ? -1.379 -5.355 -12.510 1.00 91.75 541 LEU A CA 1
ATOM 4344 C C . LEU A 1 541 ? -1.567 -4.119 -13.385 1.00 91.75 541 LEU A C 1
ATOM 4346 O O . LEU A 1 541 ? -0.665 -3.728 -14.120 1.00 91.75 541 LEU A O 1
ATOM 4350 N N . ARG A 1 542 ? -2.720 -3.461 -13.248 1.00 90.69 542 ARG A N 1
ATOM 4351 C CA . ARG A 1 542 ? -3.082 -2.305 -14.067 1.00 90.69 542 ARG A CA 1
ATOM 4352 C C . ARG A 1 542 ? -2.155 -1.107 -13.859 1.00 90.69 542 ARG A C 1
ATOM 4354 O O . ARG A 1 542 ? -1.768 -0.481 -14.840 1.00 90.69 542 ARG A O 1
ATOM 4361 N N . ILE A 1 543 ? -1.823 -0.786 -12.607 1.00 91.44 543 ILE A N 1
ATOM 4362 C CA . ILE A 1 543 ? -1.013 0.395 -12.259 1.00 91.44 543 ILE A CA 1
ATOM 4363 C C . ILE A 1 543 ? 0.485 0.178 -12.521 1.00 91.44 543 ILE A C 1
ATOM 4365 O O . ILE A 1 543 ? 1.211 1.140 -12.735 1.00 91.44 543 ILE A O 1
ATOM 4369 N N . CYS A 1 544 ? 0.938 -1.077 -12.566 1.00 94.31 544 CYS A N 1
ATOM 4370 C CA . CYS A 1 544 ? 2.317 -1.447 -12.892 1.00 94.31 544 CYS A CA 1
ATOM 4371 C C . CYS A 1 544 ? 2.511 -1.874 -14.360 1.00 94.31 544 CYS A C 1
ATOM 4373 O O . CYS A 1 544 ? 3.584 -2.358 -14.711 1.00 94.31 544 CYS A O 1
ATOM 4375 N N . THR A 1 545 ? 1.502 -1.724 -15.223 1.00 95.25 545 THR A N 1
ATOM 4376 C CA . THR A 1 545 ? 1.608 -2.063 -16.652 1.00 95.25 545 THR A CA 1
ATOM 4377 C C . THR A 1 545 ? 1.565 -0.802 -17.503 1.00 95.25 545 THR A C 1
ATOM 4379 O O . THR A 1 545 ? 0.692 0.050 -17.313 1.00 95.25 545 THR A O 1
ATOM 4382 N N . PHE A 1 546 ? 2.477 -0.693 -18.472 1.00 95.44 546 PHE A N 1
ATOM 4383 C CA . PHE A 1 546 ? 2.463 0.391 -19.452 1.00 95.44 546 PHE A CA 1
ATOM 4384 C C . PHE A 1 546 ? 1.152 0.428 -20.240 1.00 95.44 546 PHE A C 1
ATOM 4386 O O . PHE A 1 546 ? 0.626 -0.595 -20.687 1.00 95.44 546 PHE A O 1
ATOM 4393 N N . GLN A 1 547 ? 0.620 1.638 -20.395 1.00 94.25 547 GLN A N 1
ATOM 4394 C CA . GLN A 1 547 ? -0.655 1.877 -21.053 1.00 94.25 547 GLN A CA 1
ATOM 4395 C C . GLN A 1 547 ? -0.437 2.280 -22.498 1.00 94.25 547 GLN A C 1
ATOM 4397 O O . GLN A 1 547 ? 0.217 3.286 -22.774 1.00 94.25 547 GLN A O 1
ATOM 4402 N N . LEU A 1 548 ? -0.986 1.490 -23.421 1.00 94.31 548 LEU A N 1
ATOM 4403 C CA . LEU A 1 548 ? -0.889 1.802 -24.836 1.00 94.31 548 LEU A CA 1
ATOM 4404 C C . LEU A 1 548 ? -1.663 3.091 -25.154 1.00 94.31 548 LEU A C 1
ATOM 4406 O O . LEU A 1 548 ? -2.798 3.264 -24.694 1.00 94.31 548 LEU A O 1
ATOM 4410 N N . PRO A 1 549 ? -1.078 3.995 -25.958 1.00 92.12 549 PRO A N 1
ATOM 4411 C CA . PRO A 1 549 ? -1.761 5.198 -26.400 1.00 92.12 549 PRO A CA 1
ATOM 4412 C C . PRO A 1 549 ? -2.944 4.861 -27.317 1.00 92.12 549 PRO A C 1
ATOM 4414 O O . PRO A 1 549 ? -3.034 3.789 -27.921 1.00 92.12 549 PRO A O 1
ATOM 4417 N N . CYS A 1 550 ? -3.858 5.821 -27.466 1.00 89.69 550 CYS A N 1
ATOM 4418 C CA . CYS A 1 550 ? -4.922 5.718 -28.460 1.00 89.69 550 CYS A CA 1
ATOM 4419 C C . CYS A 1 550 ? -4.307 5.628 -29.864 1.00 89.69 550 CYS A C 1
ATOM 4421 O O . CYS A 1 550 ? -3.572 6.523 -30.276 1.00 89.69 550 CYS A O 1
ATOM 4423 N N . GLY A 1 551 ? -4.631 4.576 -30.613 1.00 90.06 551 GLY A N 1
ATOM 4424 C CA . GLY A 1 551 ? -4.041 4.357 -31.928 1.00 90.06 551 GLY A CA 1
ATOM 4425 C C . GLY A 1 551 ? -4.248 2.936 -32.451 1.00 90.06 551 GLY A C 1
ATOM 4426 O O . GLY A 1 551 ? -5.071 2.194 -31.907 1.00 90.06 551 GLY A O 1
ATOM 4427 N N . PRO A 1 552 ? -3.500 2.542 -33.498 1.00 90.00 552 PRO A N 1
ATOM 4428 C CA . PRO A 1 552 ? -3.586 1.219 -34.119 1.00 90.00 552 PRO A CA 1
ATOM 4429 C C . PRO A 1 552 ? -3.407 0.050 -33.144 1.00 90.00 552 PRO A C 1
ATOM 4431 O O . PRO A 1 552 ? -4.052 -0.978 -33.320 1.00 90.00 552 PRO A O 1
ATOM 4434 N N . TYR A 1 553 ? -2.578 0.217 -32.109 1.00 93.25 553 TYR A N 1
ATOM 4435 C CA . TYR A 1 553 ? -2.315 -0.812 -31.098 1.00 93.25 553 TYR A CA 1
ATOM 4436 C C . TYR A 1 553 ? -3.252 -0.726 -29.884 1.00 93.25 553 TYR A C 1
ATOM 4438 O O . TYR A 1 553 ? -3.168 -1.573 -29.003 1.00 93.25 553 TYR A O 1
ATOM 4446 N N . GLY A 1 554 ? -4.162 0.254 -29.811 1.00 91.12 554 GLY A N 1
ATOM 4447 C CA . GLY A 1 554 ? -4.967 0.507 -28.607 1.00 91.12 554 GLY A CA 1
ATOM 4448 C C . GLY A 1 554 ? -5.845 -0.674 -28.165 1.00 91.12 554 GLY A C 1
ATOM 4449 O O . GLY A 1 554 ? -6.149 -0.810 -26.985 1.00 91.12 554 GLY A O 1
ATOM 4450 N N . THR A 1 555 ? -6.220 -1.572 -29.083 1.00 92.12 555 THR A N 1
ATOM 4451 C CA . THR A 1 555 ? -6.978 -2.799 -28.770 1.00 92.12 555 THR A CA 1
ATOM 4452 C C . THR A 1 555 ? -6.098 -3.963 -28.303 1.00 92.12 555 THR A C 1
ATOM 4454 O O . THR A 1 555 ? -6.618 -5.019 -27.955 1.00 92.12 555 THR A O 1
ATOM 4457 N N . LEU A 1 556 ? -4.772 -3.799 -28.298 1.00 94.75 556 LEU A N 1
ATOM 4458 C CA . LEU A 1 556 ? -3.786 -4.850 -28.026 1.00 94.75 556 LEU A CA 1
ATOM 4459 C C . LEU A 1 556 ? -3.203 -4.774 -26.606 1.00 94.75 556 LEU A C 1
ATOM 4461 O O . LEU A 1 556 ? -2.188 -5.406 -26.328 1.00 94.75 556 LEU A O 1
ATOM 4465 N N . GLN A 1 557 ? -3.843 -4.032 -25.695 1.00 95.44 557 GLN A N 1
ATOM 4466 C CA . GLN A 1 557 ? -3.385 -3.852 -24.309 1.00 95.44 557 GLN A CA 1
ATOM 4467 C C . GLN A 1 557 ? -3.164 -5.188 -23.578 1.00 95.44 557 GLN A C 1
ATOM 4469 O O . GLN A 1 557 ? -2.218 -5.321 -22.806 1.00 95.44 557 GLN A O 1
ATOM 4474 N N . PHE A 1 558 ? -3.957 -6.213 -23.906 1.00 93.62 558 PHE A N 1
ATOM 4475 C CA . PHE A 1 558 ? -3.818 -7.557 -23.339 1.00 93.62 558 PHE A CA 1
ATOM 4476 C C . PHE A 1 558 ? -2.420 -8.172 -23.549 1.00 93.62 558 PHE A C 1
ATOM 4478 O O . PHE A 1 558 ? -2.000 -9.006 -22.750 1.00 93.62 558 PHE A O 1
ATOM 4485 N N . ALA A 1 559 ? -1.694 -7.769 -24.603 1.00 94.25 559 ALA A N 1
ATOM 4486 C CA . ALA A 1 559 ? -0.333 -8.233 -24.868 1.00 94.25 559 ALA A CA 1
ATOM 4487 C C . ALA A 1 559 ? 0.682 -7.662 -23.858 1.00 94.25 559 ALA A C 1
ATOM 4489 O O . ALA A 1 559 ? 1.716 -8.277 -23.603 1.00 94.25 559 ALA A O 1
ATOM 4490 N N . LEU A 1 560 ? 0.389 -6.502 -23.254 1.00 95.00 560 LEU A N 1
ATOM 4491 C CA . LEU A 1 560 ? 1.178 -5.926 -22.162 1.00 95.00 560 LEU A CA 1
ATOM 4492 C C . LEU A 1 560 ? 0.681 -6.398 -20.789 1.00 95.00 560 LEU A C 1
ATOM 4494 O O . LEU A 1 560 ? 1.495 -6.592 -19.887 1.00 95.00 560 LEU A O 1
ATOM 4498 N N . ASP A 1 561 ? -0.622 -6.628 -20.636 1.00 92.38 561 ASP A N 1
ATOM 4499 C CA . ASP A 1 561 ? -1.217 -7.002 -19.348 1.00 92.38 561 ASP A CA 1
ATOM 4500 C C . ASP A 1 561 ? -0.768 -8.388 -18.857 1.00 92.38 561 ASP A C 1
ATOM 4502 O O . ASP A 1 561 ? -0.748 -8.642 -17.656 1.00 92.38 561 ASP A O 1
ATOM 4506 N N . GLY A 1 562 ? -0.387 -9.312 -19.743 1.00 90.31 562 GLY A N 1
ATOM 4507 C CA . GLY A 1 562 ? 0.052 -10.628 -19.291 1.00 90.31 562 GLY A CA 1
ATOM 4508 C C . GLY A 1 562 ? 0.719 -11.496 -20.343 1.00 90.31 562 GLY A C 1
ATOM 4509 O O . GLY A 1 562 ? 0.649 -11.249 -21.542 1.00 90.31 562 GLY A O 1
ATOM 4510 N N . THR A 1 563 ? 1.342 -12.566 -19.858 1.00 91.25 563 THR A N 1
ATOM 4511 C CA . THR A 1 563 ? 2.128 -13.531 -20.640 1.00 91.25 563 THR A CA 1
ATOM 4512 C C . THR A 1 563 ? 1.410 -14.869 -20.845 1.00 91.25 563 THR A C 1
ATOM 4514 O O . THR A 1 563 ? 2.004 -15.839 -21.305 1.00 91.25 563 THR A O 1
ATOM 4517 N N . THR A 1 564 ? 0.129 -14.966 -20.480 1.00 90.00 564 THR A N 1
ATOM 4518 C CA . THR A 1 564 ? -0.629 -16.231 -20.481 1.00 90.00 564 THR A CA 1
ATOM 4519 C C . THR A 1 564 ? -1.117 -16.669 -21.861 1.00 90.00 564 THR A C 1
ATOM 4521 O O . THR A 1 564 ? -1.501 -17.826 -22.026 1.00 90.00 564 THR A O 1
ATOM 4524 N N . HIS A 1 565 ? -1.117 -15.765 -22.838 1.00 91.25 565 HIS A N 1
ATOM 4525 C CA . HIS A 1 565 ? -1.544 -16.044 -24.203 1.00 91.25 565 HIS A CA 1
ATOM 4526 C C . HIS A 1 565 ? -0.478 -16.857 -24.959 1.00 91.25 565 HIS A C 1
ATOM 4528 O O . HIS A 1 565 ? 0.714 -16.793 -24.654 1.00 91.25 565 HIS A O 1
ATOM 4534 N N . THR A 1 566 ? -0.898 -17.638 -25.958 1.00 91.38 566 THR A N 1
ATOM 4535 C CA . THR A 1 566 ? 0.017 -18.501 -26.734 1.00 91.38 566 THR A CA 1
ATOM 4536 C C . THR A 1 566 ? 0.189 -18.016 -28.167 1.00 91.38 566 THR A C 1
ATOM 4538 O O . THR A 1 566 ? -0.711 -17.406 -28.742 1.00 91.38 566 THR A O 1
ATOM 4541 N N . SER A 1 567 ? 1.305 -18.366 -28.811 1.00 89.94 567 SER A N 1
ATOM 4542 C CA . SER A 1 567 ? 1.524 -18.002 -30.216 1.00 89.94 567 SER A CA 1
ATOM 4543 C C . SER A 1 567 ? 0.447 -18.577 -31.147 1.00 89.94 567 SER A C 1
ATOM 4545 O O . SER A 1 567 ? 0.037 -17.899 -32.084 1.00 89.94 567 SER A O 1
ATOM 4547 N N . ASN A 1 568 ? -0.062 -19.786 -30.874 1.00 91.81 568 ASN A N 1
ATOM 4548 C CA . ASN A 1 568 ? -1.153 -20.393 -31.650 1.00 91.81 568 ASN A CA 1
ATOM 4549 C C . ASN A 1 568 ? -2.471 -19.631 -31.482 1.00 91.81 568 ASN A C 1
ATOM 4551 O O . ASN A 1 568 ? -3.213 -19.453 -32.446 1.00 91.81 568 ASN A O 1
ATOM 4555 N N . GLU A 1 569 ? -2.747 -19.151 -30.271 1.00 92.69 569 GLU A N 1
ATOM 4556 C CA . GLU A 1 569 ? -3.898 -18.293 -30.010 1.00 92.69 569 GLU A CA 1
ATOM 4557 C C . GLU A 1 569 ? -3.794 -16.979 -30.795 1.00 92.69 569 GLU A C 1
ATOM 4559 O O . GLU A 1 569 ? -4.777 -16.552 -31.395 1.00 92.69 569 GLU A O 1
ATOM 4564 N N . MET A 1 570 ? -2.602 -16.375 -30.878 1.00 92.25 570 MET A N 1
ATOM 4565 C CA . MET A 1 570 ? -2.398 -15.145 -31.658 1.00 92.25 570 MET A CA 1
ATOM 4566 C C . MET A 1 570 ? -2.577 -15.372 -33.165 1.00 92.25 570 MET A C 1
ATOM 4568 O O . MET A 1 570 ? -3.139 -14.521 -33.853 1.00 92.25 570 MET A O 1
ATOM 4572 N N . VAL A 1 571 ? -2.178 -16.542 -33.683 1.00 92.19 571 VAL A N 1
ATOM 4573 C CA . VAL A 1 571 ? -2.476 -16.938 -35.072 1.00 92.19 571 VAL A CA 1
ATOM 4574 C C . VAL A 1 571 ? -3.985 -17.088 -35.290 1.00 92.19 571 VAL A C 1
ATOM 4576 O O . VAL A 1 571 ? -4.510 -16.594 -36.286 1.00 92.19 571 VAL A O 1
ATOM 4579 N N . ALA A 1 572 ? -4.706 -17.713 -34.356 1.00 92.94 572 ALA A N 1
ATOM 4580 C CA . ALA A 1 572 ? -6.158 -17.870 -34.457 1.00 92.94 572 ALA A CA 1
ATOM 4581 C C . ALA A 1 572 ? -6.908 -16.523 -34.416 1.00 92.94 572 ALA A C 1
ATOM 4583 O O . ALA A 1 572 ? -7.943 -16.373 -35.065 1.00 92.94 572 ALA A O 1
ATOM 4584 N N . ARG A 1 573 ? -6.364 -15.523 -33.710 1.00 91.75 573 ARG A N 1
ATOM 4585 C CA . ARG A 1 573 ? -6.933 -14.170 -33.585 1.00 91.75 573 ARG A CA 1
ATOM 4586 C C . ARG A 1 573 ? -6.560 -13.213 -34.722 1.00 91.75 573 ARG A C 1
ATOM 4588 O O . ARG A 1 573 ? -6.873 -12.031 -34.641 1.00 91.75 573 ARG A O 1
ATOM 4595 N N . GLN A 1 574 ? -5.954 -13.675 -35.819 1.00 89.69 574 GLN A N 1
ATOM 4596 C CA . GLN A 1 574 ? -5.604 -12.802 -36.956 1.00 89.69 574 GLN A CA 1
ATOM 4597 C C . GLN A 1 574 ? -6.800 -12.041 -37.554 1.00 89.69 574 GLN A C 1
ATOM 4599 O O . GLN A 1 574 ? -6.619 -10.962 -38.119 1.00 89.69 574 GLN A O 1
ATOM 4604 N N . ALA A 1 575 ? -8.023 -12.563 -37.411 1.00 91.00 575 ALA A N 1
ATOM 4605 C CA . ALA A 1 575 ? -9.244 -11.869 -37.825 1.00 91.00 575 ALA A CA 1
ATOM 4606 C C . ALA A 1 575 ? -9.540 -10.599 -36.997 1.00 91.00 575 ALA A C 1
ATOM 4608 O O . ALA A 1 575 ? -10.244 -9.712 -37.475 1.00 91.00 575 ALA A O 1
ATOM 4609 N N . GLU A 1 576 ? -8.989 -10.494 -35.785 1.00 91.06 576 GLU A N 1
ATOM 4610 C CA . GLU A 1 576 ? -9.108 -9.339 -34.885 1.00 91.06 576 GLU A CA 1
ATOM 4611 C C . GLU A 1 576 ? -8.055 -8.254 -35.181 1.00 91.06 576 GLU A C 1
ATOM 4613 O O . GLU A 1 576 ? -8.044 -7.209 -34.530 1.00 91.06 576 GLU A O 1
ATOM 4618 N N . CYS A 1 577 ? -7.173 -8.475 -36.168 1.00 92.12 577 CYS A N 1
ATOM 4619 C CA . CYS A 1 577 ? -6.131 -7.528 -36.552 1.00 92.12 577 CYS A CA 1
ATOM 4620 C C . CYS A 1 577 ? -6.733 -6.159 -36.923 1.00 92.12 577 CYS A C 1
ATOM 4622 O O . CYS A 1 577 ? -7.538 -6.067 -37.861 1.00 92.12 577 CYS A O 1
ATOM 4624 N N . PRO A 1 578 ? -6.320 -5.066 -36.253 1.00 92.50 578 PRO A N 1
ATOM 4625 C CA . PRO A 1 578 ? -6.723 -3.719 -36.628 1.00 92.50 578 PRO A CA 1
ATOM 4626 C C . PRO A 1 578 ? -6.365 -3.426 -38.086 1.00 92.50 578 PRO A C 1
ATOM 4628 O O . PRO A 1 578 ? -5.260 -3.720 -38.530 1.00 92.50 578 PRO A O 1
ATOM 4631 N N . LYS A 1 579 ? -7.268 -2.773 -38.828 1.00 90.31 579 LYS A N 1
ATOM 4632 C CA . LYS A 1 579 ? -7.068 -2.455 -40.260 1.00 90.31 579 LYS A CA 1
ATOM 4633 C C . LYS A 1 579 ? -5.842 -1.579 -40.545 1.00 90.31 579 LYS A C 1
ATOM 4635 O O . LYS A 1 579 ? -5.402 -1.508 -41.686 1.00 90.31 579 LYS A O 1
ATOM 4640 N N . ALA A 1 580 ? -5.352 -0.866 -39.532 1.00 90.88 580 ALA A N 1
ATOM 4641 C CA . ALA A 1 580 ? -4.174 -0.012 -39.624 1.00 90.88 580 ALA A CA 1
ATOM 4642 C C . ALA A 1 580 ? -2.850 -0.788 -39.493 1.00 90.88 580 ALA A C 1
ATOM 4644 O O . ALA A 1 580 ? -1.806 -0.232 -39.818 1.00 90.88 580 ALA A O 1
ATOM 4645 N N . LEU A 1 581 ? -2.892 -2.043 -39.035 1.00 91.75 581 LEU A N 1
ATOM 4646 C CA . LEU A 1 581 ? -1.733 -2.922 -38.899 1.00 91.75 581 LEU A CA 1
ATOM 4647 C C . LEU A 1 581 ? -1.773 -4.007 -39.975 1.00 91.75 581 LEU A C 1
ATOM 4649 O O . LEU A 1 581 ? -2.840 -4.441 -40.414 1.00 91.75 581 LEU A O 1
ATOM 4653 N N . ASN A 1 582 ? -0.598 -4.464 -40.397 1.00 92.62 582 ASN A N 1
ATOM 4654 C CA . ASN A 1 582 ? -0.505 -5.661 -41.226 1.00 92.62 582 ASN A CA 1
ATOM 4655 C C . ASN A 1 582 ? -0.508 -6.924 -40.340 1.00 92.62 582 ASN A C 1
ATOM 4657 O O . ASN A 1 582 ? -0.150 -6.871 -39.163 1.00 92.62 582 ASN A O 1
ATOM 4661 N N . GLN A 1 583 ? -0.890 -8.073 -40.905 1.00 92.88 583 GLN A N 1
ATOM 4662 C CA . GLN A 1 583 ? -1.021 -9.325 -40.143 1.00 92.88 583 GLN A CA 1
ATOM 4663 C C . GLN A 1 583 ? 0.297 -9.796 -39.510 1.00 92.88 583 GLN A C 1
ATOM 4665 O O . GLN A 1 583 ? 0.275 -10.361 -38.417 1.00 92.88 583 GLN A O 1
ATOM 4670 N N . HIS A 1 584 ? 1.437 -9.559 -40.167 1.00 93.50 584 HIS A N 1
ATOM 4671 C CA . HIS A 1 584 ? 2.747 -9.945 -39.639 1.00 93.50 584 HIS A CA 1
ATOM 4672 C C . HIS A 1 584 ? 3.132 -9.096 -38.428 1.00 93.50 584 HIS A C 1
ATOM 4674 O O . HIS A 1 584 ? 3.594 -9.638 -37.431 1.00 93.50 584 HIS A O 1
ATOM 4680 N N . GLU A 1 585 ? 2.892 -7.790 -38.490 1.00 94.62 585 GLU A N 1
ATOM 4681 C CA . GLU A 1 585 ? 3.133 -6.851 -37.398 1.00 94.62 585 GLU A CA 1
ATOM 4682 C C . GLU A 1 585 ? 2.198 -7.099 -36.216 1.00 94.62 585 GLU A C 1
ATOM 4684 O O . GLU A 1 585 ? 2.655 -7.147 -35.077 1.00 94.62 585 GLU A O 1
ATOM 4689 N N . PHE A 1 586 ? 0.911 -7.348 -36.474 1.00 95.12 586 PHE A N 1
ATOM 4690 C CA . PHE A 1 586 ? -0.036 -7.760 -35.438 1.00 95.12 586 PHE A CA 1
ATOM 4691 C C . PHE A 1 586 ? 0.427 -9.037 -34.731 1.00 95.12 586 PHE A C 1
ATOM 4693 O O . PHE A 1 586 ? 0.455 -9.084 -33.501 1.00 95.12 586 PHE A O 1
ATOM 4700 N N . TYR A 1 587 ? 0.830 -10.060 -35.492 1.00 95.44 587 TYR A N 1
ATOM 4701 C CA . TYR A 1 587 ? 1.348 -11.299 -34.917 1.00 95.44 587 TYR A CA 1
ATOM 4702 C C . TYR A 1 587 ? 2.641 -11.061 -34.134 1.00 95.44 587 TYR A C 1
ATOM 4704 O O . TYR A 1 587 ? 2.741 -11.509 -33.001 1.00 95.44 587 TYR A O 1
ATOM 4712 N N . ALA A 1 588 ? 3.612 -10.333 -34.690 1.00 94.94 588 ALA A N 1
ATOM 4713 C CA . ALA A 1 588 ? 4.880 -10.062 -34.019 1.00 94.94 588 ALA A CA 1
ATOM 4714 C C . ALA A 1 588 ? 4.673 -9.310 -32.695 1.00 94.94 588 ALA A C 1
ATOM 4716 O O . ALA A 1 588 ? 5.270 -9.674 -31.685 1.00 94.94 588 ALA A O 1
ATOM 4717 N N . PHE A 1 589 ? 3.778 -8.318 -32.680 1.00 95.94 589 PHE A N 1
ATOM 4718 C CA . PHE A 1 589 ? 3.482 -7.518 -31.493 1.00 95.94 589 PHE A CA 1
ATOM 4719 C C . PHE A 1 589 ? 2.788 -8.358 -30.420 1.00 95.94 589 PHE A C 1
ATOM 4721 O O . PHE A 1 589 ? 3.211 -8.396 -29.268 1.00 95.94 589 PHE A O 1
ATOM 4728 N N . THR A 1 590 ? 1.733 -9.073 -30.806 1.00 94.69 590 THR A N 1
ATOM 4729 C CA . THR A 1 590 ? 0.932 -9.862 -29.864 1.00 94.69 590 THR A CA 1
ATOM 4730 C C . THR A 1 590 ? 1.633 -11.143 -29.419 1.00 94.69 590 THR A C 1
ATOM 4732 O O . THR A 1 590 ? 1.410 -11.586 -28.304 1.00 94.69 590 THR A O 1
ATOM 4735 N N . ALA A 1 591 ? 2.515 -11.729 -30.233 1.00 94.81 591 ALA A N 1
ATOM 4736 C CA . ALA A 1 591 ? 3.232 -12.955 -29.890 1.00 94.81 591 ALA A CA 1
ATOM 4737 C C . ALA A 1 591 ? 4.529 -12.720 -29.101 1.00 94.81 591 ALA A C 1
ATOM 4739 O O . ALA A 1 591 ? 5.065 -13.677 -28.538 1.00 94.81 591 ALA A O 1
ATOM 4740 N N . LEU A 1 592 ? 5.047 -11.482 -29.044 1.00 95.62 592 LEU A N 1
ATOM 4741 C CA . LEU A 1 592 ? 6.320 -11.170 -28.378 1.00 95.62 592 LEU A CA 1
ATOM 4742 C C . LEU A 1 592 ? 6.330 -11.666 -26.930 1.00 95.62 592 LEU A C 1
ATOM 4744 O O . LEU A 1 592 ? 7.320 -12.251 -26.490 1.00 95.62 592 LEU A O 1
ATOM 4748 N N . ARG A 1 593 ? 5.200 -11.509 -26.230 1.00 94.44 593 ARG A N 1
ATOM 4749 C CA . ARG A 1 593 ? 5.031 -11.874 -24.818 1.00 94.44 593 ARG A CA 1
ATOM 4750 C C . ARG A 1 593 ? 4.249 -13.168 -24.584 1.00 94.44 593 ARG A C 1
ATOM 4752 O O . ARG A 1 593 ? 3.740 -13.386 -23.488 1.00 94.44 593 ARG A O 1
ATOM 4759 N N . SER A 1 594 ? 4.170 -14.041 -25.590 1.00 92.31 594 SER A N 1
ATOM 4760 C CA . SER A 1 594 ? 3.509 -15.343 -25.461 1.00 92.31 594 SER A CA 1
ATOM 4761 C C . SER A 1 594 ? 4.332 -16.305 -24.602 1.00 92.31 594 SER A C 1
ATOM 4763 O O . SER A 1 594 ? 5.243 -16.966 -25.100 1.00 92.31 594 SER A O 1
ATOM 4765 N N . GLY A 1 595 ? 3.996 -16.410 -23.319 1.00 89.69 595 GLY A N 1
ATOM 4766 C CA . GLY A 1 595 ? 4.708 -17.219 -22.333 1.00 89.69 595 GLY A CA 1
ATOM 4767 C C . GLY A 1 595 ? 5.885 -16.494 -21.675 1.00 89.69 595 GLY A C 1
ATOM 4768 O O . GLY A 1 595 ? 6.551 -15.655 -22.278 1.00 89.69 595 GLY A O 1
ATOM 4769 N N . ASP A 1 596 ? 6.174 -16.861 -20.423 1.00 87.44 596 ASP A N 1
ATOM 4770 C CA . ASP A 1 596 ? 7.195 -16.183 -19.613 1.00 87.44 596 ASP A CA 1
ATOM 4771 C C . ASP A 1 596 ? 8.605 -16.310 -20.220 1.00 87.44 596 ASP A C 1
ATOM 4773 O O . ASP A 1 596 ? 9.318 -15.316 -20.316 1.00 87.44 596 ASP A O 1
ATOM 4777 N N . ARG A 1 597 ? 8.985 -17.505 -20.693 1.00 90.06 597 ARG A N 1
ATOM 4778 C CA . ARG A 1 597 ? 10.360 -17.833 -21.127 1.00 90.06 597 ARG A CA 1
ATOM 4779 C C . ARG A 1 597 ? 10.697 -17.511 -22.585 1.00 90.06 597 ARG A C 1
ATOM 4781 O O . ARG A 1 597 ? 11.827 -17.725 -22.994 1.00 90.06 597 ARG A O 1
ATOM 4788 N N . LEU A 1 598 ? 9.741 -17.072 -23.404 1.00 90.94 598 LEU A N 1
ATOM 4789 C CA . LEU A 1 598 ? 9.989 -16.851 -24.841 1.00 90.94 598 LEU A CA 1
ATOM 4790 C C . LEU A 1 598 ? 10.293 -15.393 -25.187 1.00 90.94 598 LEU A C 1
ATOM 4792 O O . LEU A 1 598 ? 10.676 -15.091 -26.316 1.00 90.94 598 LEU A O 1
ATOM 4796 N N . GLN A 1 599 ? 10.131 -14.488 -24.226 1.00 94.31 599 GLN A N 1
ATOM 4797 C CA . GLN A 1 599 ? 10.084 -13.058 -24.499 1.00 94.31 599 GLN A CA 1
ATOM 4798 C C . GLN A 1 599 ? 11.419 -12.513 -25.037 1.00 94.31 599 GLN A C 1
ATOM 4800 O O . GLN A 1 599 ? 11.429 -11.807 -26.044 1.00 94.31 599 GLN A O 1
ATOM 4805 N N . TRP A 1 600 ? 12.557 -12.892 -24.442 1.00 94.75 600 TRP A N 1
ATOM 4806 C CA . TRP A 1 600 ? 13.881 -12.440 -24.895 1.00 94.75 600 TRP A CA 1
ATOM 4807 C C . TRP A 1 600 ? 14.272 -13.018 -26.249 1.00 94.75 600 TRP A C 1
ATOM 4809 O O . TRP A 1 600 ? 14.759 -12.291 -27.115 1.00 94.75 600 TRP A O 1
ATOM 4819 N N . ARG A 1 601 ? 14.000 -14.306 -26.473 1.00 94.44 601 ARG A N 1
ATOM 4820 C CA . ARG A 1 601 ? 14.193 -14.944 -27.785 1.00 94.44 601 ARG A CA 1
ATOM 4821 C C . ARG A 1 601 ? 13.348 -14.272 -28.867 1.00 94.44 601 ARG A C 1
ATOM 4823 O O . ARG A 1 601 ? 13.843 -14.042 -29.969 1.00 94.44 601 ARG A O 1
ATOM 4830 N N . ASN A 1 602 ? 12.103 -13.909 -28.552 1.00 95.25 602 ASN A N 1
ATOM 4831 C CA . ASN A 1 602 ? 11.251 -13.144 -29.461 1.00 95.25 602 ASN A CA 1
ATOM 4832 C C . ASN A 1 602 ? 11.825 -11.745 -29.724 1.00 95.25 602 ASN A C 1
ATOM 4834 O O . ASN A 1 602 ? 11.880 -11.346 -30.881 1.00 95.25 602 ASN A O 1
ATOM 4838 N N . ILE A 1 603 ? 12.321 -11.028 -28.707 1.00 96.00 603 ILE A N 1
ATOM 4839 C CA . ILE A 1 603 ? 12.988 -9.727 -28.900 1.00 96.00 603 ILE A CA 1
ATOM 4840 C C . ILE A 1 603 ? 14.182 -9.860 -29.851 1.00 96.00 603 ILE A C 1
ATOM 4842 O O . ILE A 1 603 ? 14.273 -9.106 -30.819 1.00 96.00 603 ILE A O 1
ATOM 4846 N N . ALA A 1 604 ? 15.070 -10.831 -29.617 1.00 94.81 604 ALA A N 1
ATOM 4847 C CA . ALA A 1 604 ? 16.226 -11.070 -30.480 1.00 94.81 604 ALA A CA 1
ATOM 4848 C C . ALA A 1 604 ? 15.796 -11.358 -31.929 1.00 94.81 604 ALA A C 1
ATOM 4850 O O . ALA A 1 604 ? 16.349 -10.784 -32.867 1.00 94.81 604 ALA A O 1
ATOM 4851 N N . ARG A 1 605 ? 14.754 -12.182 -32.116 1.00 94.75 605 ARG A N 1
ATOM 4852 C CA . ARG A 1 605 ? 14.165 -12.446 -33.435 1.00 94.75 605 ARG A CA 1
ATOM 4853 C C . ARG A 1 605 ? 13.643 -11.168 -34.089 1.00 94.75 605 ARG A C 1
ATOM 4855 O O . ARG A 1 605 ? 13.931 -10.948 -35.260 1.00 94.75 605 ARG A O 1
ATOM 4862 N N . GLU A 1 606 ? 12.895 -10.333 -33.370 1.00 94.56 606 GLU A N 1
ATOM 4863 C CA . GLU A 1 606 ? 12.297 -9.115 -33.932 1.00 94.56 606 GLU A CA 1
ATOM 4864 C C . GLU A 1 606 ? 13.333 -8.031 -34.255 1.00 94.56 606 GLU A C 1
ATOM 4866 O O . GLU A 1 606 ? 13.166 -7.313 -35.241 1.00 94.56 606 GLU A O 1
ATOM 4871 N N . LEU A 1 607 ? 14.437 -7.944 -33.505 1.00 92.31 607 LEU A N 1
ATOM 4872 C CA . LEU A 1 607 ? 15.551 -7.043 -33.828 1.00 92.31 607 LEU A CA 1
ATOM 4873 C C . LEU A 1 607 ? 16.214 -7.395 -35.174 1.00 92.31 607 LEU A C 1
ATOM 4875 O O . LEU A 1 607 ? 16.605 -6.498 -35.927 1.00 92.31 607 LEU A O 1
ATOM 4879 N N . VAL A 1 608 ? 16.294 -8.690 -35.501 1.00 91.94 608 VAL A N 1
ATOM 4880 C CA . VAL A 1 608 ? 16.810 -9.178 -36.791 1.00 91.94 608 VAL A CA 1
ATOM 4881 C C . VAL A 1 608 ? 15.750 -9.073 -37.890 1.00 91.94 608 VAL A C 1
ATOM 4883 O O . VAL A 1 608 ? 16.024 -8.545 -38.966 1.00 91.94 608 VAL A O 1
ATOM 4886 N N . ALA A 1 609 ? 14.535 -9.563 -37.628 1.00 91.31 609 ALA A N 1
ATOM 4887 C CA . ALA A 1 609 ? 13.461 -9.658 -38.614 1.00 91.31 609 ALA A CA 1
ATOM 4888 C C . ALA A 1 609 ? 12.878 -8.290 -38.999 1.00 91.31 609 ALA A C 1
ATOM 4890 O O . ALA A 1 609 ? 12.424 -8.119 -40.130 1.00 91.31 609 ALA A O 1
ATOM 4891 N N . ARG A 1 610 ? 12.899 -7.320 -38.073 1.00 88.31 610 ARG A N 1
ATOM 4892 C CA . ARG A 1 610 ? 12.415 -5.940 -38.257 1.00 88.31 610 ARG A CA 1
ATOM 4893 C C . ARG A 1 610 ? 10.970 -5.859 -38.751 1.00 88.31 610 ARG A C 1
ATOM 4895 O O . ARG A 1 610 ? 10.611 -4.940 -39.485 1.00 88.31 610 ARG A O 1
ATOM 4902 N N . VAL A 1 611 ? 10.145 -6.827 -38.347 1.00 92.75 611 VAL A N 1
ATOM 4903 C CA . VAL A 1 611 ? 8.697 -6.799 -38.590 1.00 92.75 611 VAL A CA 1
ATOM 4904 C C . VAL A 1 611 ? 8.053 -5.732 -37.707 1.00 92.75 611 VAL A C 1
ATOM 4906 O O . VAL A 1 611 ? 7.188 -4.992 -38.171 1.00 92.75 611 VAL A O 1
ATOM 4909 N N . LEU A 1 612 ? 8.515 -5.611 -36.457 1.00 92.38 612 LEU A N 1
ATOM 4910 C CA . LEU A 1 612 ? 8.142 -4.518 -35.566 1.00 92.38 612 LEU A CA 1
ATOM 4911 C C . LEU A 1 612 ? 8.906 -3.235 -35.889 1.00 92.38 612 LEU A C 1
ATOM 4913 O O . LEU A 1 612 ? 10.127 -3.231 -36.069 1.00 92.38 612 LEU A O 1
ATOM 4917 N N . ASN A 1 613 ? 8.185 -2.115 -35.876 1.00 89.94 613 ASN A N 1
ATOM 4918 C CA . ASN A 1 613 ? 8.792 -0.800 -35.992 1.00 89.94 613 ASN A CA 1
ATOM 4919 C C . ASN A 1 613 ? 9.284 -0.310 -34.621 1.00 89.94 613 ASN A C 1
ATOM 4921 O O . ASN A 1 613 ? 8.506 0.193 -33.810 1.00 89.94 613 ASN A O 1
ATOM 4925 N N . PHE A 1 614 ? 10.591 -0.412 -34.378 1.00 90.44 614 PHE A N 1
ATOM 4926 C CA . PHE A 1 614 ? 11.236 0.059 -33.145 1.00 90.44 614 PHE A CA 1
ATOM 4927 C C . PHE A 1 614 ? 11.260 1.589 -32.989 1.00 90.44 614 PHE A C 1
ATOM 4929 O O . PHE A 1 614 ? 11.644 2.087 -31.935 1.00 90.44 614 PHE A O 1
ATOM 4936 N N . SER A 1 615 ? 10.847 2.349 -34.007 1.00 88.25 615 SER A N 1
ATOM 4937 C CA . SER A 1 615 ? 10.676 3.802 -33.898 1.00 88.25 615 SER A CA 1
ATOM 4938 C C . SER A 1 615 ? 9.296 4.207 -33.357 1.00 88.25 615 SER A C 1
ATOM 4940 O O . SER A 1 615 ? 9.089 5.389 -33.091 1.00 88.25 615 SER A O 1
ATOM 4942 N N . HIS A 1 616 ? 8.358 3.264 -33.197 1.00 91.38 616 HIS A N 1
ATOM 4943 C CA . HIS A 1 616 ? 7.052 3.502 -32.571 1.00 91.38 616 HIS A CA 1
ATOM 4944 C C . HIS A 1 616 ? 7.128 3.401 -31.042 1.00 91.38 616 HIS A C 1
ATOM 4946 O O . HIS A 1 616 ? 7.828 2.544 -30.495 1.00 91.38 616 HIS A O 1
ATOM 4952 N N . GLU A 1 617 ? 6.365 4.253 -30.355 1.00 93.56 617 GLU A N 1
ATOM 4953 C CA . GLU A 1 617 ? 6.303 4.277 -28.889 1.00 93.56 617 GLU A CA 1
ATOM 4954 C C . GLU A 1 617 ? 5.699 2.977 -28.345 1.00 93.56 617 GLU A C 1
ATOM 4956 O O . GLU A 1 617 ? 6.184 2.431 -27.364 1.00 93.56 617 GLU A O 1
ATOM 4961 N N . GLU A 1 618 ? 4.694 2.423 -29.021 1.00 95.31 618 GLU A N 1
ATOM 4962 C CA . GLU A 1 618 ? 3.987 1.204 -28.625 1.00 95.31 618 GLU A CA 1
ATOM 4963 C C . GLU A 1 618 ? 4.910 -0.017 -28.600 1.00 95.31 618 GLU A C 1
ATOM 4965 O O . GLU A 1 618 ? 4.839 -0.834 -27.679 1.00 95.31 618 GLU A O 1
ATOM 4970 N N . THR A 1 619 ? 5.824 -0.110 -29.572 1.00 95.06 619 THR A N 1
ATOM 4971 C CA . THR A 1 619 ? 6.875 -1.136 -29.598 1.00 95.06 619 THR A CA 1
ATOM 4972 C C . THR A 1 619 ? 7.830 -0.957 -28.423 1.00 95.06 619 THR A C 1
ATOM 4974 O O . THR A 1 619 ? 8.168 -1.936 -27.761 1.00 95.06 619 THR A O 1
ATOM 4977 N N . TYR A 1 620 ? 8.238 0.282 -28.123 1.00 95.69 620 TYR A N 1
ATOM 4978 C CA . TYR A 1 620 ? 9.067 0.556 -26.951 1.00 95.69 620 TYR A CA 1
ATOM 4979 C C . TYR A 1 620 ? 8.361 0.144 -25.658 1.00 95.69 620 TYR A C 1
ATOM 4981 O O . TYR A 1 620 ? 8.978 -0.541 -24.853 1.00 95.69 620 TYR A O 1
ATOM 4989 N N . LEU A 1 621 ? 7.082 0.489 -25.470 1.00 96.62 621 LEU A N 1
ATOM 4990 C CA . LEU A 1 621 ? 6.323 0.119 -24.270 1.00 96.62 621 LEU A CA 1
ATOM 4991 C C . LEU A 1 621 ? 6.236 -1.403 -24.105 1.00 96.62 621 LEU A C 1
ATOM 4993 O O . LEU A 1 621 ? 6.453 -1.911 -23.009 1.00 96.62 621 LEU A O 1
ATOM 4997 N N . LEU A 1 622 ? 5.983 -2.142 -25.189 1.00 97.19 622 LEU A N 1
ATOM 4998 C CA . LEU A 1 622 ? 5.952 -3.607 -25.177 1.00 97.19 622 LEU A CA 1
ATOM 4999 C C . LEU A 1 622 ? 7.311 -4.212 -24.781 1.00 97.19 622 LEU A C 1
ATOM 5001 O O . LEU A 1 622 ? 7.376 -5.152 -23.981 1.00 97.19 622 LEU A O 1
ATOM 5005 N N . VAL A 1 623 ? 8.402 -3.670 -25.327 1.00 96.75 623 VAL A N 1
ATOM 5006 C CA . VAL A 1 623 ? 9.762 -4.138 -25.036 1.00 96.75 623 VAL A CA 1
ATOM 5007 C C . VAL A 1 623 ? 10.207 -3.730 -23.630 1.00 96.75 623 VAL A C 1
ATOM 5009 O O . VAL A 1 623 ? 10.776 -4.554 -22.922 1.00 96.75 623 VAL A O 1
ATOM 5012 N N . ALA A 1 624 ? 9.908 -2.510 -23.186 1.00 96.06 624 ALA A N 1
ATOM 5013 C CA . ALA A 1 624 ? 10.193 -2.031 -21.836 1.00 96.06 624 ALA A CA 1
ATOM 5014 C C . ALA A 1 624 ? 9.422 -2.848 -20.791 1.00 96.06 624 ALA A C 1
ATOM 5016 O O . ALA A 1 624 ? 10.028 -3.332 -19.841 1.00 96.06 624 ALA A O 1
ATOM 5017 N N . GLN A 1 625 ? 8.131 -3.113 -21.025 1.00 96.62 625 GLN A N 1
ATOM 5018 C CA . GLN A 1 625 ? 7.327 -4.010 -20.191 1.00 96.62 625 GLN A CA 1
ATOM 5019 C C . GLN A 1 625 ? 7.964 -5.404 -20.105 1.00 96.62 625 GLN A C 1
ATOM 5021 O O . GLN A 1 625 ? 8.027 -6.000 -19.039 1.00 96.62 625 GLN A O 1
ATOM 5026 N N . THR A 1 626 ? 8.467 -5.934 -21.220 1.00 95.06 626 THR A N 1
ATOM 5027 C CA . THR A 1 626 ? 9.149 -7.236 -21.247 1.00 95.06 626 THR A CA 1
ATOM 5028 C C . THR A 1 626 ? 10.466 -7.218 -20.470 1.00 95.06 626 THR A C 1
ATOM 5030 O O . THR A 1 626 ? 10.774 -8.149 -19.727 1.00 95.06 626 THR A O 1
ATOM 5033 N N . ALA A 1 627 ? 11.259 -6.166 -20.657 1.00 94.06 627 ALA A N 1
ATOM 5034 C CA . ALA A 1 627 ? 12.578 -6.051 -20.064 1.00 94.06 627 ALA A CA 1
ATOM 5035 C C . ALA A 1 627 ? 12.501 -5.803 -18.555 1.00 94.06 627 ALA A C 1
ATOM 5037 O O . ALA A 1 627 ? 13.284 -6.388 -17.810 1.00 94.06 627 ALA A O 1
ATOM 5038 N N . TRP A 1 628 ? 11.581 -4.953 -18.101 1.00 94.56 628 TRP A N 1
ATOM 5039 C CA . TRP A 1 628 ? 11.543 -4.460 -16.724 1.00 94.56 628 TRP A CA 1
ATOM 5040 C C . TRP A 1 628 ? 10.540 -5.189 -15.839 1.00 94.56 628 TRP A C 1
ATOM 5042 O O . TRP A 1 628 ? 10.752 -5.215 -14.622 1.00 94.56 628 TRP A O 1
ATOM 5052 N N . GLN A 1 629 ? 9.497 -5.811 -16.406 1.00 94.94 629 GLN A N 1
ATOM 5053 C CA . GLN A 1 629 ? 8.555 -6.577 -15.603 1.00 94.94 629 GLN A CA 1
ATOM 5054 C C . GLN A 1 629 ? 9.262 -7.743 -14.928 1.00 94.94 629 GLN A C 1
ATOM 5056 O O . GLN A 1 629 ? 9.856 -8.606 -15.565 1.00 94.94 629 GLN A O 1
ATOM 5061 N N . VAL A 1 630 ? 9.119 -7.783 -13.613 1.00 91.81 630 VAL A N 1
ATOM 5062 C CA . VAL A 1 630 ? 9.734 -8.760 -12.727 1.00 91.81 630 VAL A CA 1
ATOM 5063 C C . VAL A 1 630 ? 9.322 -10.200 -13.077 1.00 91.81 630 VAL A C 1
ATOM 5065 O O . VAL A 1 630 ? 10.171 -11.083 -13.192 1.00 91.81 630 VAL A O 1
ATOM 5068 N N . GLY A 1 631 ? 8.023 -10.465 -13.227 1.00 89.94 631 GLY A N 1
ATOM 5069 C CA . GLY A 1 631 ? 7.510 -11.798 -13.553 1.00 89.94 631 GLY A CA 1
ATOM 5070 C C . GLY A 1 631 ? 7.611 -12.820 -12.411 1.00 89.94 631 GLY A C 1
ATOM 5071 O O . GLY A 1 631 ? 7.940 -12.503 -11.262 1.00 89.94 631 GLY A O 1
ATOM 5072 N N . ARG A 1 632 ? 7.272 -14.077 -12.719 1.00 88.25 632 ARG A N 1
ATOM 5073 C CA . ARG A 1 632 ? 7.195 -15.162 -11.726 1.00 88.25 632 ARG A CA 1
ATOM 5074 C C . ARG A 1 632 ? 8.584 -15.538 -11.183 1.00 88.25 632 ARG A C 1
ATOM 5076 O O . ARG A 1 632 ? 9.546 -15.553 -11.954 1.00 88.25 632 ARG A O 1
ATOM 5083 N N . PRO A 1 633 ? 8.708 -15.841 -9.877 1.00 81.81 633 PRO A N 1
ATOM 5084 C CA . PRO A 1 633 ? 9.959 -16.346 -9.314 1.00 81.81 633 PRO A CA 1
ATOM 5085 C C . PRO A 1 633 ? 10.351 -17.667 -9.988 1.00 81.81 633 PRO A C 1
ATOM 5087 O O . PRO A 1 633 ? 9.479 -18.476 -10.294 1.00 81.81 633 PRO A O 1
ATOM 5090 N N . GLY A 1 634 ? 11.649 -17.857 -10.239 1.00 70.94 634 GLY A N 1
ATOM 5091 C CA . GLY A 1 634 ? 12.177 -19.117 -10.761 1.00 70.94 634 GLY A CA 1
ATOM 5092 C C . GLY A 1 634 ? 12.348 -20.143 -9.645 1.00 70.94 634 GLY A C 1
ATOM 5093 O O . GLY A 1 634 ? 12.735 -19.784 -8.531 1.00 70.94 634 GLY A O 1
ATOM 5094 N N . ASP A 1 635 ? 12.077 -21.415 -9.933 1.00 66.31 635 ASP A N 1
ATOM 5095 C CA . ASP A 1 635 ? 12.202 -22.510 -8.963 1.00 66.31 635 ASP A CA 1
ATOM 5096 C C . ASP A 1 635 ? 13.673 -22.710 -8.547 1.00 66.31 635 ASP A C 1
ATOM 5098 O O . ASP A 1 635 ? 14.435 -23.425 -9.197 1.00 66.31 635 ASP A O 1
ATOM 5102 N N . GLY A 1 636 ? 14.100 -22.041 -7.471 1.00 56.84 636 GLY A N 1
ATOM 5103 C CA . GLY A 1 636 ? 15.453 -22.161 -6.911 1.00 56.84 636 GLY A CA 1
ATOM 5104 C C . GLY A 1 636 ? 16.574 -21.516 -7.739 1.00 56.84 636 GLY A C 1
ATOM 5105 O O . GLY A 1 636 ? 17.745 -21.756 -7.449 1.00 56.84 636 GLY A O 1
ATOM 5106 N N . LYS A 1 637 ? 16.239 -20.706 -8.752 1.00 61.41 637 LYS A N 1
ATOM 5107 C CA . LYS A 1 637 ? 17.202 -19.974 -9.593 1.00 61.41 637 LYS A CA 1
ATOM 5108 C C . LYS A 1 637 ? 17.423 -18.539 -9.110 1.00 61.41 637 LYS A C 1
ATOM 5110 O O . LYS A 1 637 ? 16.562 -17.965 -8.445 1.00 61.41 637 LYS A O 1
ATOM 5115 N N . LEU A 1 638 ? 18.577 -17.958 -9.464 1.00 60.06 638 LEU A N 1
ATOM 5116 C CA . LEU A 1 638 ? 18.873 -16.545 -9.203 1.00 60.06 638 LEU A CA 1
ATOM 5117 C C . LEU A 1 638 ? 17.996 -15.624 -10.065 1.00 60.06 638 LEU A C 1
ATOM 5119 O O . LEU A 1 638 ? 17.446 -14.656 -9.537 1.00 60.06 638 LEU A O 1
ATOM 5123 N N . CYS A 1 639 ? 17.831 -15.926 -11.359 1.00 70.88 639 CYS A N 1
ATOM 5124 C CA . CYS A 1 639 ? 16.924 -15.187 -12.233 1.00 70.88 639 CYS A CA 1
ATOM 5125 C C . CYS A 1 639 ? 15.504 -15.754 -12.246 1.00 70.88 639 CYS A C 1
ATOM 5127 O O . CYS A 1 639 ? 15.238 -16.943 -12.064 1.00 70.88 639 CYS A O 1
ATOM 5129 N N . ARG A 1 640 ? 14.567 -14.842 -12.499 1.00 85.62 640 ARG A N 1
ATOM 5130 C CA . ARG A 1 640 ? 13.145 -15.134 -12.662 1.00 85.62 640 ARG A CA 1
ATOM 5131 C C . ARG A 1 640 ? 12.862 -15.779 -14.006 1.00 85.62 640 ARG A C 1
ATOM 5133 O O . ARG A 1 640 ? 13.620 -15.608 -14.955 1.00 85.62 640 ARG A O 1
ATOM 5140 N N . GLU A 1 641 ? 11.715 -16.443 -14.096 1.00 88.69 641 GLU A N 1
ATOM 5141 C CA . GLU A 1 641 ? 11.286 -17.193 -15.282 1.00 88.69 641 GLU A CA 1
ATOM 5142 C C . GLU A 1 641 ? 11.340 -16.357 -16.570 1.00 88.69 641 GLU A C 1
ATOM 5144 O O . GLU A 1 641 ? 11.800 -16.838 -17.602 1.00 88.69 641 GLU A O 1
ATOM 5149 N N . ALA A 1 642 ? 10.951 -15.080 -16.493 1.00 89.25 642 ALA A N 1
ATOM 5150 C CA . ALA A 1 642 ? 10.955 -14.160 -17.630 1.00 89.25 642 ALA A CA 1
ATOM 5151 C C . ALA A 1 642 ? 12.352 -13.721 -18.103 1.00 89.25 642 ALA A C 1
ATOM 5153 O O . ALA A 1 642 ? 12.484 -13.170 -19.192 1.00 89.25 642 ALA A O 1
ATOM 5154 N N . HIS A 1 643 ? 13.390 -13.944 -17.296 1.00 89.75 643 HIS A N 1
ATOM 5155 C CA . HIS A 1 643 ? 14.760 -13.491 -17.551 1.00 89.75 643 HIS A CA 1
ATOM 5156 C C . HIS A 1 643 ? 15.763 -14.648 -17.613 1.00 89.75 643 HIS A C 1
ATOM 5158 O O . HIS A 1 643 ? 16.962 -14.399 -17.651 1.00 89.75 643 HIS A O 1
ATOM 5164 N N . ALA A 1 644 ? 15.294 -15.900 -17.632 1.00 88.19 644 ALA A N 1
ATOM 5165 C CA . ALA A 1 644 ? 16.154 -17.082 -17.611 1.00 88.19 644 ALA A CA 1
ATOM 5166 C C . ALA A 1 644 ? 17.150 -17.124 -18.787 1.00 88.19 644 ALA A C 1
ATOM 5168 O O . ALA A 1 644 ? 18.302 -17.486 -18.580 1.00 88.19 644 ALA A O 1
ATOM 5169 N N . ASP A 1 645 ? 16.742 -16.688 -19.986 1.00 89.31 645 ASP A N 1
ATOM 5170 C CA . ASP A 1 645 ? 17.631 -16.627 -21.159 1.00 89.31 645 ASP A CA 1
ATOM 5171 C C . ASP A 1 645 ? 18.831 -15.683 -20.943 1.00 89.31 645 ASP A C 1
ATOM 5173 O O . ASP A 1 645 ? 19.877 -15.869 -21.552 1.00 89.31 645 ASP A O 1
ATOM 5177 N N . LEU A 1 646 ? 18.712 -14.673 -20.070 1.00 87.62 646 LEU A N 1
ATOM 5178 C CA . LEU A 1 646 ? 19.802 -13.731 -19.792 1.00 87.62 646 LEU A CA 1
ATOM 5179 C C . LEU A 1 646 ? 20.913 -14.331 -18.918 1.00 87.62 646 LEU A C 1
ATOM 5181 O O . LEU A 1 646 ? 21.980 -13.732 -18.817 1.00 87.62 646 LEU A O 1
ATOM 5185 N N . GLU A 1 647 ? 20.679 -15.483 -18.282 1.00 83.12 647 GLU A N 1
ATOM 5186 C CA . GLU A 1 647 ? 21.730 -16.240 -17.586 1.00 83.12 647 GLU A CA 1
ATOM 5187 C C . GLU A 1 647 ? 22.610 -17.033 -18.569 1.00 83.12 647 GLU A C 1
ATOM 5189 O O . GLU A 1 647 ? 23.724 -17.422 -18.221 1.00 83.12 647 GLU A O 1
ATOM 5194 N N . GLU A 1 648 ? 22.130 -17.280 -19.793 1.00 87.06 648 GLU A N 1
ATOM 5195 C CA . GLU A 1 648 ? 22.865 -18.014 -20.823 1.00 87.06 648 GLU A CA 1
ATOM 5196 C C . GLU A 1 648 ? 23.874 -17.077 -21.508 1.00 87.06 648 GLU A C 1
ATOM 5198 O O . GLU A 1 648 ? 23.504 -16.193 -22.281 1.00 87.06 648 GLU A O 1
ATOM 5203 N N . GLU A 1 649 ? 25.169 -17.283 -21.253 1.00 85.81 649 GLU A N 1
ATOM 5204 C CA . GLU A 1 649 ? 26.250 -16.455 -21.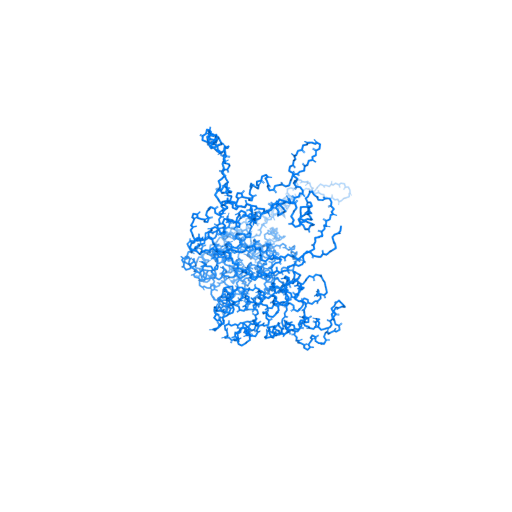815 1.00 85.81 649 GLU A CA 1
ATOM 5205 C C . GLU A 1 649 ? 26.198 -16.385 -23.351 1.00 85.81 649 GLU A C 1
ATOM 5207 O O . GLU A 1 649 ? 26.288 -15.301 -23.932 1.00 85.81 649 GLU A O 1
ATOM 5212 N N . GLU A 1 650 ? 25.981 -17.528 -24.012 1.00 89.56 650 GLU A N 1
ATOM 5213 C CA . GLU A 1 650 ? 25.860 -17.614 -25.473 1.00 89.56 650 GLU A CA 1
ATOM 5214 C C . GLU A 1 650 ? 24.710 -16.745 -26.005 1.00 89.56 650 GLU A C 1
ATOM 5216 O O . GLU A 1 650 ? 24.863 -16.042 -27.009 1.00 89.56 650 GLU A O 1
ATOM 5221 N N . PHE A 1 651 ? 23.569 -16.746 -25.309 1.00 91.25 651 PHE A N 1
ATOM 5222 C CA . PHE A 1 651 ? 22.424 -15.919 -25.673 1.00 91.25 651 PHE A CA 1
ATOM 5223 C C . PHE A 1 651 ? 22.695 -14.432 -25.414 1.00 91.25 651 PHE A C 1
ATOM 5225 O O . PHE A 1 651 ? 22.361 -13.598 -26.255 1.00 91.25 651 PHE A O 1
ATOM 5232 N N . GLY A 1 652 ? 23.338 -14.087 -24.294 1.00 90.00 652 GLY A N 1
ATOM 5233 C CA . GLY A 1 652 ? 23.735 -12.711 -23.989 1.00 90.00 652 GLY A CA 1
ATOM 5234 C C . GLY A 1 652 ? 24.650 -12.114 -25.063 1.00 90.00 652 GLY A C 1
ATOM 5235 O O . GLY A 1 652 ? 24.411 -10.999 -25.533 1.00 90.00 652 GLY A O 1
ATOM 5236 N N . MET A 1 653 ? 25.646 -12.879 -25.520 1.00 89.06 653 MET A N 1
ATOM 5237 C CA . MET A 1 653 ? 26.545 -12.474 -26.607 1.00 89.06 653 MET A CA 1
ATOM 5238 C C . MET A 1 653 ? 25.815 -12.331 -27.948 1.00 89.06 653 MET A C 1
ATOM 5240 O O . MET A 1 653 ? 26.032 -11.352 -28.667 1.00 89.06 653 MET A O 1
ATOM 5244 N N . LEU A 1 654 ? 24.905 -13.259 -28.270 1.00 92.56 654 LEU A N 1
ATOM 5245 C CA . LEU A 1 654 ? 24.040 -13.156 -29.448 1.00 92.56 654 LEU A CA 1
ATOM 5246 C C . LEU A 1 654 ? 23.193 -11.877 -29.404 1.00 92.56 654 LEU A C 1
ATOM 5248 O O . LEU A 1 654 ? 23.129 -11.141 -30.390 1.00 92.56 654 LEU A O 1
ATOM 5252 N N . LEU A 1 655 ? 22.565 -11.591 -28.261 1.00 92.94 655 LEU A N 1
ATOM 5253 C CA . LEU A 1 655 ? 21.716 -10.418 -28.083 1.00 92.94 655 LEU A CA 1
ATOM 5254 C C . LEU A 1 655 ? 22.520 -9.121 -28.250 1.00 92.94 655 LEU A C 1
ATOM 5256 O O . LEU A 1 655 ? 22.061 -8.216 -28.943 1.00 92.94 655 LEU A O 1
ATOM 5260 N N . LEU A 1 656 ? 23.729 -9.039 -27.682 1.00 91.44 656 LEU A N 1
ATOM 5261 C CA . LEU A 1 656 ? 24.634 -7.894 -27.854 1.00 91.44 656 LEU A CA 1
ATOM 5262 C C . LEU A 1 656 ? 25.020 -7.672 -29.317 1.00 91.44 656 LEU A C 1
ATOM 5264 O O . LEU A 1 656 ? 24.962 -6.537 -29.792 1.00 91.44 656 LEU A O 1
ATOM 5268 N N . SER A 1 657 ? 25.362 -8.741 -30.041 1.00 92.06 657 SER A N 1
ATOM 5269 C CA . SER A 1 657 ? 25.679 -8.658 -31.472 1.00 92.06 657 SER A CA 1
ATOM 5270 C C . SER A 1 657 ? 24.500 -8.099 -32.272 1.00 92.06 657 SER A C 1
ATOM 5272 O O . SER A 1 657 ? 24.654 -7.144 -33.033 1.00 92.06 657 SER A O 1
ATOM 5274 N N . VAL A 1 658 ? 23.301 -8.646 -32.050 1.00 93.19 658 VAL A N 1
ATOM 5275 C CA . VAL A 1 658 ? 22.071 -8.218 -32.733 1.00 93.19 658 VAL A CA 1
ATOM 5276 C C . VAL A 1 658 ? 21.712 -6.767 -32.390 1.00 93.19 658 VAL A C 1
ATOM 5278 O O . VAL A 1 658 ? 21.318 -5.997 -33.269 1.00 93.19 658 VAL A O 1
ATOM 5281 N N . MET A 1 659 ? 21.876 -6.354 -31.130 1.00 92.94 659 MET A N 1
ATOM 5282 C CA . MET A 1 659 ? 21.677 -4.962 -30.718 1.00 92.94 659 MET A CA 1
ATOM 5283 C C . MET A 1 659 ? 22.688 -4.021 -31.381 1.00 92.94 659 MET A C 1
ATOM 5285 O O . MET A 1 659 ? 22.296 -2.946 -31.831 1.00 92.94 659 MET A O 1
ATOM 5289 N N . GLY A 1 660 ? 23.957 -4.421 -31.501 1.00 90.25 660 GLY A N 1
ATOM 5290 C CA . GLY A 1 660 ? 24.996 -3.633 -32.172 1.00 90.25 660 GLY A CA 1
ATOM 5291 C C . GLY A 1 660 ? 24.678 -3.386 -33.647 1.00 90.25 660 GLY A C 1
ATOM 5292 O O . GLY A 1 660 ? 24.748 -2.251 -34.122 1.00 90.25 660 GLY A O 1
ATOM 5293 N N . GLU A 1 661 ? 24.223 -4.419 -34.358 1.00 89.44 661 GLU A N 1
ATOM 5294 C CA . GLU A 1 661 ? 23.744 -4.285 -35.739 1.00 89.44 661 GLU A CA 1
ATOM 5295 C C . GLU A 1 661 ? 22.519 -3.363 -35.839 1.00 89.44 661 GLU A C 1
ATOM 5297 O O . GLU A 1 661 ? 22.435 -2.516 -36.737 1.00 89.44 661 GLU A O 1
ATOM 5302 N N . ALA A 1 662 ? 21.570 -3.478 -34.904 1.00 87.62 662 ALA A N 1
ATOM 5303 C CA . ALA A 1 662 ? 20.399 -2.606 -34.857 1.00 87.62 662 ALA A CA 1
ATOM 5304 C C . ALA A 1 662 ? 20.794 -1.130 -34.649 1.00 87.62 662 ALA A C 1
ATOM 5306 O O . ALA A 1 662 ? 20.307 -0.268 -35.392 1.00 87.62 662 ALA A O 1
ATOM 5307 N N . VAL A 1 663 ? 21.728 -0.838 -33.731 1.00 88.12 663 VAL A N 1
ATOM 5308 C CA . VAL A 1 663 ? 22.285 0.513 -33.517 1.00 88.12 663 VAL A CA 1
ATOM 5309 C C . VAL A 1 663 ? 22.946 1.035 -34.786 1.00 88.12 663 VAL A C 1
ATOM 5311 O O . VAL A 1 663 ? 22.602 2.132 -35.223 1.00 88.12 663 VAL A O 1
ATOM 5314 N N . GLY A 1 664 ? 23.814 0.244 -35.425 1.00 85.00 664 GLY A N 1
ATOM 5315 C CA . GLY A 1 664 ? 24.499 0.648 -36.657 1.00 85.00 664 GLY A CA 1
ATOM 5316 C C . GLY A 1 664 ? 23.528 1.020 -37.783 1.00 85.00 664 GLY A C 1
ATOM 5317 O O . GLY A 1 664 ? 23.777 1.940 -38.556 1.00 85.00 664 GLY A O 1
ATOM 5318 N N . THR A 1 665 ? 22.357 0.376 -37.851 1.00 81.69 665 THR A N 1
ATOM 5319 C CA . THR A 1 665 ? 21.320 0.763 -38.825 1.00 81.69 665 THR A CA 1
ATOM 5320 C C . THR A 1 665 ? 20.478 1.970 -38.421 1.00 81.69 665 THR A C 1
ATOM 5322 O O . THR A 1 665 ? 19.900 2.634 -39.285 1.00 81.69 665 THR A O 1
ATOM 5325 N N . ALA A 1 666 ? 20.403 2.279 -37.127 1.00 79.88 666 ALA A N 1
ATOM 5326 C CA . ALA A 1 666 ? 19.791 3.506 -36.634 1.00 79.88 666 ALA A CA 1
ATOM 5327 C C . ALA A 1 666 ? 20.745 4.715 -36.714 1.00 79.88 666 ALA A C 1
ATOM 5329 O O . ALA A 1 666 ? 20.283 5.862 -36.756 1.00 79.88 666 ALA A O 1
ATOM 5330 N N . GLU A 1 667 ? 22.054 4.461 -36.803 1.00 69.94 667 GLU A N 1
ATOM 5331 C CA . GLU A 1 667 ? 23.133 5.439 -36.914 1.00 69.94 667 GLU A CA 1
ATOM 5332 C C . GLU A 1 667 ? 23.031 6.233 -38.229 1.00 69.94 667 GLU A C 1
ATOM 5334 O O . GLU A 1 667 ? 23.511 5.857 -39.295 1.00 69.94 667 GLU A O 1
ATOM 5339 N N . GLY A 1 668 ? 22.324 7.361 -38.174 1.00 69.50 668 GLY A N 1
ATOM 5340 C CA . GLY A 1 668 ? 22.130 8.252 -39.321 1.00 69.50 668 GLY A CA 1
ATOM 5341 C C . GLY A 1 668 ? 20.724 8.832 -39.436 1.00 69.50 668 GLY A C 1
ATOM 5342 O O . GLY A 1 668 ? 20.546 9.844 -40.124 1.00 69.50 668 GLY A O 1
ATOM 5343 N N . ASN A 1 669 ? 19.739 8.265 -38.728 1.00 78.00 669 ASN A N 1
ATOM 5344 C CA . ASN A 1 669 ? 18.371 8.776 -38.701 1.00 78.00 669 ASN A CA 1
ATOM 5345 C C . ASN A 1 669 ? 17.963 9.237 -37.295 1.00 78.00 669 ASN A C 1
ATOM 5347 O O . ASN A 1 669 ? 17.723 8.436 -36.400 1.00 78.00 669 ASN A O 1
ATOM 5351 N N . TRP A 1 670 ? 17.805 10.551 -37.120 1.00 69.06 670 TRP A N 1
ATOM 5352 C CA . TRP A 1 670 ? 17.358 11.143 -35.853 1.00 69.06 670 TRP A CA 1
ATOM 5353 C C . TRP A 1 670 ? 15.939 10.709 -35.446 1.00 69.06 670 TRP A C 1
ATOM 5355 O O . TRP A 1 670 ? 15.593 10.812 -34.275 1.00 69.06 670 TRP A O 1
ATOM 5365 N N . GLN A 1 671 ? 15.128 10.210 -36.388 1.00 73.12 671 GLN A N 1
ATOM 5366 C CA . GLN A 1 671 ? 13.790 9.675 -36.110 1.00 73.12 671 GLN A CA 1
ATOM 5367 C C . GLN A 1 671 ? 13.829 8.317 -35.391 1.00 73.12 671 GLN A C 1
ATOM 5369 O O . GLN A 1 671 ? 12.812 7.887 -34.863 1.00 73.12 671 GLN A O 1
ATOM 5374 N N . ASN A 1 672 ? 14.995 7.668 -35.310 1.00 84.25 672 ASN A N 1
ATOM 5375 C CA . ASN A 1 672 ? 15.171 6.383 -34.629 1.00 84.25 672 ASN A CA 1
ATOM 5376 C C . ASN A 1 672 ? 15.553 6.545 -33.144 1.00 84.25 672 ASN A C 1
ATOM 5378 O O . ASN A 1 672 ? 16.091 5.621 -32.540 1.00 84.25 672 ASN A O 1
ATOM 5382 N N . ALA A 1 673 ? 15.283 7.705 -32.535 1.00 86.69 673 ALA A N 1
ATOM 5383 C CA . ALA A 1 673 ? 15.577 7.951 -31.120 1.00 86.69 673 ALA A CA 1
ATOM 5384 C C . ALA A 1 673 ? 14.881 6.937 -30.189 1.00 86.69 673 ALA A C 1
ATOM 5386 O O . ALA A 1 673 ? 15.495 6.463 -29.237 1.00 86.69 673 ALA A O 1
ATOM 5387 N N . VAL A 1 674 ? 13.637 6.550 -30.501 1.00 89.62 674 VAL A N 1
ATOM 5388 C CA . VAL A 1 674 ? 12.881 5.526 -29.753 1.00 89.62 674 VAL A CA 1
ATOM 5389 C C . VAL A 1 674 ? 13.523 4.142 -29.893 1.00 89.62 674 VAL A C 1
ATOM 5391 O O . VAL A 1 674 ? 13.629 3.410 -28.907 1.00 89.62 674 VAL A O 1
ATOM 5394 N N . ALA A 1 675 ? 14.045 3.810 -31.076 1.00 90.00 675 ALA A N 1
ATOM 5395 C CA . ALA A 1 675 ? 14.756 2.554 -31.299 1.00 90.00 675 ALA A CA 1
ATOM 5396 C C . ALA A 1 675 ? 16.042 2.493 -30.462 1.00 90.00 675 ALA A C 1
ATOM 5398 O O . ALA A 1 675 ? 16.282 1.502 -29.779 1.00 90.00 675 ALA A O 1
ATOM 5399 N N . ILE A 1 676 ? 16.820 3.583 -30.428 1.00 91.12 676 ILE A N 1
ATOM 5400 C CA . ILE A 1 676 ? 18.005 3.682 -29.564 1.00 91.12 676 ILE A CA 1
ATOM 5401 C C . ILE A 1 676 ? 17.616 3.588 -28.086 1.00 91.12 676 ILE A C 1
ATOM 5403 O O . ILE A 1 676 ? 18.243 2.833 -27.351 1.00 91.12 676 ILE A O 1
ATOM 5407 N N . ARG A 1 677 ? 16.553 4.275 -27.645 1.00 92.56 677 ARG A N 1
ATOM 5408 C CA . ARG A 1 677 ? 16.044 4.164 -26.266 1.00 92.56 677 ARG A CA 1
ATOM 5409 C C . ARG A 1 677 ? 15.676 2.719 -25.911 1.00 92.56 677 ARG A C 1
ATOM 5411 O O . ARG A 1 677 ? 15.994 2.264 -24.817 1.00 92.56 677 ARG A O 1
ATOM 5418 N N . THR A 1 678 ? 15.049 1.996 -26.838 1.00 93.62 678 THR A N 1
ATOM 5419 C CA . THR A 1 678 ? 14.706 0.576 -26.670 1.00 93.62 678 THR A CA 1
ATOM 5420 C C . THR A 1 678 ? 15.961 -0.278 -26.508 1.00 93.62 678 THR A C 1
ATOM 5422 O O . THR A 1 678 ? 16.048 -1.067 -25.573 1.00 93.62 678 THR A O 1
ATOM 5425 N N . ILE A 1 679 ? 16.961 -0.085 -27.371 1.00 92.44 679 ILE A N 1
ATOM 5426 C CA . ILE A 1 679 ? 18.222 -0.834 -27.307 1.00 92.44 679 ILE A CA 1
ATOM 5427 C C . ILE A 1 679 ? 18.980 -0.529 -26.011 1.00 92.44 679 ILE A C 1
ATOM 5429 O O . ILE A 1 679 ? 19.475 -1.450 -25.370 1.00 92.44 679 ILE A O 1
ATOM 5433 N N . VAL A 1 680 ? 19.013 0.733 -25.570 1.00 91.62 680 VAL A N 1
ATOM 5434 C CA . VAL A 1 680 ? 19.604 1.112 -24.278 1.00 91.62 680 VAL A CA 1
ATOM 5435 C C . VAL A 1 680 ? 18.894 0.394 -23.131 1.00 91.62 680 VAL A C 1
ATOM 5437 O O . VAL A 1 680 ? 19.569 -0.177 -22.284 1.00 91.62 680 VAL A O 1
ATOM 5440 N N . ALA A 1 681 ? 17.557 0.351 -23.116 1.00 92.38 681 ALA A N 1
ATOM 5441 C CA . ALA A 1 681 ? 16.796 -0.357 -22.082 1.00 92.38 681 ALA A CA 1
ATOM 5442 C C . ALA A 1 681 ? 17.080 -1.873 -22.050 1.00 92.38 681 ALA A C 1
ATOM 5444 O O . ALA A 1 681 ? 17.132 -2.471 -20.974 1.00 92.38 681 ALA A O 1
ATOM 5445 N N . LEU A 1 682 ? 17.289 -2.496 -23.215 1.00 93.75 682 LEU A N 1
ATOM 5446 C CA . LEU A 1 682 ? 17.673 -3.906 -23.321 1.00 93.75 682 LEU A CA 1
ATOM 5447 C C . LEU A 1 682 ? 19.108 -4.142 -22.837 1.00 93.75 682 LEU A C 1
ATOM 5449 O O . LEU A 1 682 ? 19.348 -5.063 -22.056 1.00 93.75 682 LEU A O 1
ATOM 5453 N N . ALA A 1 683 ? 20.048 -3.290 -23.251 1.00 90.56 683 ALA A N 1
ATOM 5454 C CA . ALA A 1 683 ? 21.449 -3.381 -22.857 1.00 90.56 683 ALA A CA 1
ATOM 5455 C C . ALA A 1 683 ? 21.624 -3.172 -21.346 1.00 90.56 683 ALA A C 1
ATOM 5457 O O . ALA A 1 683 ? 22.306 -3.960 -20.691 1.00 90.56 683 ALA A O 1
ATOM 5458 N N . THR A 1 684 ? 20.959 -2.172 -20.756 1.00 89.12 684 THR A N 1
ATOM 5459 C CA . THR A 1 684 ? 21.013 -1.952 -19.304 1.00 89.12 684 THR A CA 1
ATOM 5460 C C . THR A 1 684 ? 20.411 -3.117 -18.526 1.00 89.12 684 THR A C 1
ATOM 5462 O O . THR A 1 684 ? 20.967 -3.505 -17.498 1.00 89.12 684 THR A O 1
ATOM 5465 N N . ARG A 1 685 ? 19.329 -3.733 -19.023 1.00 89.62 685 ARG A N 1
ATOM 5466 C CA . ARG A 1 685 ? 18.759 -4.932 -18.399 1.00 89.62 685 ARG A CA 1
ATOM 5467 C C . ARG A 1 685 ? 19.713 -6.120 -18.476 1.00 89.62 685 ARG A C 1
ATOM 5469 O O . ARG A 1 685 ? 19.912 -6.768 -17.450 1.00 89.62 685 ARG A O 1
ATOM 5476 N N . LEU A 1 686 ? 20.347 -6.363 -19.622 1.00 88.00 686 LEU A N 1
ATOM 5477 C CA . LEU A 1 686 ? 21.347 -7.425 -19.768 1.00 88.00 686 LEU A CA 1
ATOM 5478 C C . LEU A 1 686 ? 22.512 -7.243 -18.780 1.00 88.00 686 LEU A C 1
ATOM 5480 O O . LEU A 1 686 ? 22.886 -8.191 -18.100 1.00 88.00 686 LEU A O 1
ATOM 5484 N N . LEU A 1 687 ? 23.013 -6.011 -18.626 1.00 82.06 687 LEU A N 1
ATOM 5485 C CA . LEU A 1 687 ? 24.065 -5.673 -17.656 1.00 82.06 687 LEU A CA 1
ATOM 5486 C C . LEU A 1 687 ? 23.609 -5.794 -16.189 1.00 82.06 687 LEU A C 1
ATOM 5488 O O . LEU A 1 687 ? 24.436 -5.946 -15.291 1.00 82.06 687 LEU A O 1
ATOM 5492 N N . SER A 1 688 ? 22.303 -5.696 -15.925 1.00 78.62 688 SER A N 1
ATOM 5493 C CA . SER A 1 688 ? 21.741 -5.801 -14.574 1.00 78.62 688 SER A CA 1
ATOM 5494 C C . SER A 1 688 ? 21.584 -7.246 -14.084 1.00 78.62 688 SER A C 1
ATOM 5496 O O . SER A 1 688 ? 21.521 -7.475 -12.875 1.00 78.62 688 SER A O 1
ATOM 5498 N N . CYS A 1 689 ? 21.536 -8.223 -14.993 1.00 70.81 689 CYS A N 1
ATOM 5499 C CA . CYS A 1 689 ? 21.467 -9.639 -14.648 1.00 70.81 689 CYS A CA 1
ATOM 5500 C C . CYS A 1 689 ? 22.865 -10.173 -14.281 1.00 70.81 689 CYS A C 1
ATOM 5502 O O . CYS A 1 689 ? 23.866 -9.729 -14.845 1.00 70.81 689 CYS A O 1
ATOM 5504 N N . PRO A 1 690 ? 22.979 -11.100 -13.312 1.00 58.16 690 PRO A N 1
ATOM 5505 C CA . PRO A 1 690 ? 24.259 -11.682 -12.928 1.00 58.16 690 PRO A CA 1
ATOM 5506 C C . PRO A 1 690 ? 24.787 -12.595 -14.045 1.00 58.16 690 PRO A C 1
ATOM 5508 O O . PRO A 1 690 ? 24.563 -13.798 -14.031 1.00 58.16 690 PRO A O 1
ATOM 5511 N N . LEU A 1 691 ? 25.508 -12.026 -15.010 1.00 51.50 691 LEU A N 1
ATOM 5512 C CA . LEU A 1 691 ? 26.350 -12.787 -15.927 1.00 51.50 691 LEU A CA 1
ATOM 5513 C C . LEU A 1 691 ? 27.625 -13.162 -15.169 1.00 51.50 691 LEU A C 1
ATOM 5515 O O . LEU A 1 691 ? 28.392 -12.294 -14.755 1.00 51.50 691 LEU A O 1
ATOM 5519 N N . THR A 1 692 ? 27.856 -14.455 -14.958 1.00 44.44 692 THR A N 1
ATOM 5520 C CA . THR A 1 692 ? 29.056 -14.963 -14.280 1.00 44.44 692 THR A CA 1
ATOM 5521 C C . THR A 1 692 ? 30.347 -14.726 -15.072 1.00 44.44 692 THR A C 1
ATOM 5523 O O . THR A 1 692 ? 31.419 -14.900 -14.498 1.00 44.44 692 THR A O 1
ATOM 5526 N N . VAL A 1 693 ? 30.283 -14.319 -16.351 1.00 41.19 693 VAL A N 1
ATOM 5527 C CA . VAL A 1 693 ? 31.473 -14.278 -17.228 1.00 41.19 693 VAL A CA 1
ATOM 5528 C C . VAL A 1 693 ? 31.535 -13.101 -18.216 1.00 41.19 693 VAL A C 1
ATOM 5530 O O . VAL A 1 693 ? 32.622 -12.821 -18.714 1.00 41.19 693 VAL A O 1
ATOM 5533 N N . VAL A 1 694 ? 30.464 -12.326 -18.462 1.00 44.53 694 VAL A N 1
ATOM 5534 C CA . VAL A 1 694 ? 30.553 -11.157 -19.372 1.00 44.53 694 VAL A CA 1
ATOM 5535 C C . VAL A 1 694 ? 31.250 -10.003 -18.653 1.00 44.53 694 VAL A C 1
ATOM 5537 O O . VAL A 1 694 ? 30.649 -9.083 -18.102 1.00 44.53 694 VAL A O 1
ATOM 5540 N N . SER A 1 695 ? 32.570 -10.133 -18.606 1.00 41.53 695 SER A N 1
ATOM 5541 C CA . SER A 1 695 ? 33.520 -9.214 -18.028 1.00 41.53 695 SER A CA 1
ATOM 5542 C C . SER A 1 695 ? 33.342 -7.816 -18.605 1.00 41.53 695 SER A C 1
ATOM 5544 O O . SER A 1 695 ? 33.065 -7.634 -19.792 1.00 41.53 695 SER A O 1
ATOM 5546 N N . THR A 1 696 ? 33.588 -6.853 -17.728 1.00 44.59 696 THR A N 1
ATOM 5547 C CA . THR A 1 696 ? 33.866 -5.419 -17.891 1.00 44.59 696 THR A CA 1
ATOM 5548 C C . THR A 1 696 ? 34.432 -4.914 -19.229 1.00 44.59 696 THR A C 1
ATOM 5550 O O . THR A 1 696 ? 34.349 -3.719 -19.484 1.00 44.59 696 THR A O 1
ATOM 5553 N N . GLU A 1 697 ? 34.988 -5.767 -20.090 1.00 38.81 697 GLU A N 1
ATOM 5554 C CA . GLU A 1 697 ? 35.530 -5.400 -21.402 1.00 38.81 697 GLU A CA 1
ATOM 5555 C C . GLU A 1 697 ? 34.449 -5.178 -22.476 1.00 38.81 697 GLU A C 1
ATOM 5557 O O . GLU A 1 697 ? 34.600 -4.281 -23.302 1.00 38.81 697 GLU A O 1
ATOM 5562 N N . VAL A 1 698 ? 33.321 -5.903 -22.444 1.00 44.44 698 VAL A N 1
ATOM 5563 C CA . VAL A 1 698 ? 32.235 -5.719 -23.436 1.00 44.44 698 VAL A CA 1
ATOM 5564 C C . VAL A 1 698 ? 31.342 -4.524 -23.081 1.00 44.44 698 VAL A C 1
ATOM 5566 O O . VAL A 1 698 ? 30.881 -3.805 -23.963 1.00 44.44 698 VAL A O 1
ATOM 5569 N N . ALA A 1 699 ? 31.180 -4.240 -21.785 1.00 42.25 699 ALA A N 1
ATOM 5570 C CA . ALA A 1 699 ? 30.483 -3.048 -21.296 1.00 42.25 699 ALA A CA 1
ATOM 5571 C C . ALA A 1 699 ? 31.240 -1.734 -21.578 1.00 42.25 699 ALA A C 1
ATOM 5573 O O . ALA A 1 699 ? 30.642 -0.671 -21.494 1.00 42.25 699 ALA A O 1
ATOM 5574 N N . ALA A 1 700 ? 32.539 -1.798 -21.896 1.00 38.59 700 ALA A N 1
ATOM 5575 C CA . ALA A 1 700 ? 33.341 -0.638 -22.294 1.00 38.59 700 ALA A CA 1
ATOM 5576 C C . ALA A 1 700 ? 33.305 -0.362 -23.813 1.00 38.59 700 ALA A C 1
ATOM 5578 O O . ALA A 1 700 ? 33.798 0.676 -24.253 1.00 38.59 700 ALA A O 1
ATOM 5579 N N . ALA A 1 701 ? 32.768 -1.297 -24.609 1.00 36.00 701 ALA A N 1
ATOM 5580 C CA . ALA A 1 701 ? 32.675 -1.198 -26.068 1.00 36.00 701 ALA A CA 1
ATOM 5581 C C . ALA A 1 701 ? 31.314 -0.666 -26.570 1.00 36.00 701 ALA A C 1
ATOM 5583 O O . ALA A 1 701 ? 31.220 -0.260 -27.729 1.00 36.00 701 ALA A O 1
ATOM 5584 N N . PHE A 1 702 ? 30.293 -0.663 -25.706 1.00 36.59 702 PHE A N 1
ATOM 5585 C CA . PHE A 1 702 ? 29.007 0.027 -25.877 1.00 36.59 702 PHE A CA 1
ATOM 5586 C C . PHE A 1 702 ? 29.003 1.335 -25.083 1.00 36.59 702 PHE A C 1
ATOM 5588 O O . PHE A 1 702 ? 28.282 2.268 -25.509 1.00 36.59 702 PHE A O 1
#

Foldseek 3Di:
DDDFFDKDKPDDWDWDADPVCVPPPVNVVVVVVLVVCCVVPVDPVQFDWDDDPNDIDGDPQEDGHCCCPNPVVSVVRVVRTPTDDDDMDIFRHDDDWPDDDDPHTYDDPPVVQCVVDVCSPCVVVVDDVVPDDPVVVPDDPPVCVVVVVVVVVVDPPDPPPDPPPDPPDQDAQDQEQVGAQDLVSCDPVPNPRNLVRLLNSLLPHLVSNLVVCLAPLCLLVSLLVCLVSNCVSQCVVCQQPLQSLLSNLLSSLSSLLSLLSSLCSVPVLCLQEQLADDLCLNQLHFALFLSSLVSVVVSSVSNVVSRVSHNYYNCLAFWDQQDCSRPLNVVLVVDPPLVVLLVVLVVVLVVVLVVLVVVLVVLLVLLVVLVVVLVPDDFDFDDDDPPDDTDGDPPGSSVVSNVVSQPDKDFARERLAAPDPSNRSNLSCQLPPRPSSLSSSQSSLCCQFVSQFPDPPDQDDPQDKAFSCPPPSCVVSNPDPDGQKGKIFSDDWCCPDPLRMDRSVPDDSPSRHDYTPGDIIIAGPVSGGGVVVGGPRGHCLVSSWNQDDPDQCNVVSVLRSAQCAALVNQVVCLVVRRPVADSLQSSLLSHCSNHQQCNLVSVLVCLVVVSHDLLDPSVLRSLSSLLRRQRADDDPDPHRNNCVLLQPPVSLVSSLVSLVVSVVVCVRPPSNVSNVVSSVSNVSSSVSDPHVPPDPPSVVVD